Protein AF-A0A4D9DHP4-F1 (afdb_monomer)

Sequence (444 aa):
MFEMSPAGSHERLFVPRRSQRLSAVRAAFGADAEDLGKELTRSTAGEARCVQCLFCRRDADTGLFLAGKTGSDEGVGASLTSQRRAHEAHGMLFRTGKGRKVVVMHTRNQALQLFEQHHGDPRGGHQGIFQMKTALTTRYYWPGMTKDIVQWTNAMTSRRDLSHLLPPPRLRQLVRDWLQEDAPAFDPAGCAVGEAPERAVLLCKSPGALAGCPFFDAVFTELGCTVEWFQPEGAWLEPVARVAEVHGKARHLLLGERTALNCLGRCSGVATAAGRACRLARKASWHGQVSGTRKTTPGFRLAEKYALQVGGASGHRYDLGSLVMLKDNHAIQEAQRVAGFHLKLEVECCSLEEALEAAGTGSDIIMLDNFSPEDLHPATSALKAAHPRVMVEASGGISEENISQFFGPCIDVLSLGCLTQSARAVDFSLKICRETPVQRDFAF

Structure (mmCIF, N/CA/C/O backbone):
data_AF-A0A4D9DHP4-F1
#
_entry.id   AF-A0A4D9DHP4-F1
#
loop_
_atom_site.group_PDB
_atom_site.id
_atom_site.type_symbol
_atom_site.label_atom_id
_atom_site.label_alt_id
_atom_site.label_comp_id
_atom_site.label_asym_id
_atom_site.label_entity_id
_atom_site.label_seq_id
_atom_site.pdbx_PDB_ins_code
_atom_site.Cartn_x
_atom_site.Cartn_y
_atom_site.Cartn_z
_atom_site.occupancy
_atom_site.B_iso_or_equiv
_atom_site.auth_seq_id
_atom_site.auth_comp_id
_atom_site.auth_asym_id
_atom_site.auth_atom_id
_atom_site.pdbx_PDB_model_num
ATOM 1 N N . MET A 1 1 ? -51.568 68.209 8.155 1.00 25.38 1 MET A N 1
ATOM 2 C CA . MET A 1 1 ? -51.550 67.391 9.384 1.00 25.38 1 MET A CA 1
ATOM 3 C C . MET A 1 1 ? -52.336 66.121 9.090 1.00 25.38 1 MET A C 1
ATOM 5 O O . MET A 1 1 ? -53.518 66.286 8.842 1.00 25.38 1 MET A O 1
ATOM 9 N N . PHE A 1 2 ? -51.643 64.963 9.078 1.00 22.81 2 PHE A N 1
ATOM 10 C CA . PHE A 1 2 ? -52.107 63.560 9.266 1.00 22.81 2 PHE A CA 1
ATOM 11 C C . PHE A 1 2 ? -53.263 63.012 8.381 1.00 22.81 2 PHE A C 1
ATOM 13 O O . PHE A 1 2 ? -54.190 63.740 8.076 1.00 22.81 2 PHE A O 1
ATOM 20 N N . GLU A 1 3 ? -53.378 61.745 7.956 1.00 22.95 3 GLU A N 1
ATOM 21 C CA . GLU A 1 3 ? -52.543 60.530 7.843 1.00 22.95 3 GLU A CA 1
ATOM 22 C C . GLU A 1 3 ? -53.362 59.454 7.057 1.00 22.95 3 GLU A C 1
ATOM 24 O O . GLU A 1 3 ? -54.585 59.521 7.035 1.00 22.95 3 GLU A O 1
ATOM 29 N N . MET A 1 4 ? -52.651 58.494 6.437 1.00 24.95 4 MET A N 1
ATOM 30 C CA . MET A 1 4 ? -52.939 57.098 5.983 1.00 24.95 4 MET A CA 1
ATOM 31 C C . MET A 1 4 ? -54.347 56.554 5.589 1.00 24.95 4 MET A C 1
ATOM 33 O O . MET A 1 4 ? -55.289 56.637 6.365 1.00 24.95 4 MET A O 1
ATOM 37 N N . SER A 1 5 ? -54.411 55.778 4.474 1.00 23.91 5 SER A N 1
ATOM 38 C CA . SER A 1 5 ? -54.895 54.357 4.356 1.00 23.91 5 SER A CA 1
ATOM 39 C C . SER A 1 5 ? -55.020 53.872 2.867 1.00 23.91 5 SER A C 1
ATOM 41 O O . SER A 1 5 ? -55.144 54.737 1.997 1.00 23.91 5 SER A O 1
ATOM 43 N N . PRO A 1 6 ? -54.962 52.548 2.521 1.00 39.28 6 PRO A N 1
ATOM 44 C CA . PRO A 1 6 ? -54.638 52.038 1.169 1.00 39.28 6 PRO A CA 1
ATOM 45 C C . PRO A 1 6 ? -55.666 51.102 0.448 1.00 39.28 6 PRO A C 1
ATOM 47 O O . PRO A 1 6 ? -56.592 50.576 1.052 1.00 39.28 6 PRO A O 1
ATOM 50 N N . ALA A 1 7 ? -55.335 50.804 -0.828 1.00 27.02 7 ALA A N 1
ATOM 51 C CA . ALA A 1 7 ? -55.474 49.549 -1.620 1.00 27.02 7 ALA A CA 1
ATOM 52 C C . ALA A 1 7 ? -56.800 49.087 -2.304 1.00 27.02 7 ALA A C 1
ATOM 54 O O . ALA A 1 7 ? -57.802 48.829 -1.649 1.00 27.02 7 ALA A O 1
ATOM 55 N N . GLY A 1 8 ? -56.697 48.761 -3.619 1.00 23.86 8 GLY A N 1
ATOM 56 C CA . GLY A 1 8 ? -57.383 47.616 -4.274 1.00 23.86 8 GLY A CA 1
ATOM 57 C C . GLY A 1 8 ? -57.889 47.764 -5.736 1.00 23.86 8 GLY A C 1
ATOM 58 O O . GLY A 1 8 ? -58.838 48.503 -5.969 1.00 23.86 8 GLY A O 1
ATOM 59 N N . SER A 1 9 ? -57.335 46.983 -6.695 1.00 23.55 9 SER A N 1
ATOM 60 C CA . SER A 1 9 ? -58.024 46.083 -7.682 1.00 23.55 9 SER A CA 1
ATOM 61 C C . SER A 1 9 ? -57.288 45.860 -9.036 1.00 23.55 9 SER A C 1
ATOM 63 O O . SER A 1 9 ? -56.578 46.725 -9.534 1.00 23.55 9 SER A O 1
ATOM 65 N N . HIS A 1 10 ? -57.434 44.639 -9.583 1.00 24.61 10 HIS A N 1
ATOM 66 C CA . HIS A 1 10 ? -56.716 43.996 -10.707 1.00 24.61 10 HIS A CA 1
ATOM 67 C C . HIS A 1 10 ? -57.586 43.821 -11.977 1.00 24.61 10 HIS A C 1
ATOM 69 O O . HIS A 1 10 ? -58.786 43.589 -11.851 1.00 24.61 10 HIS A O 1
ATOM 75 N N . GLU A 1 11 ? -56.960 43.707 -13.163 1.00 24.41 11 GLU A N 1
ATOM 76 C CA . GLU A 1 11 ? -57.544 43.139 -14.403 1.00 24.41 11 GLU A CA 1
ATOM 77 C C . GLU A 1 11 ? -56.744 41.923 -14.941 1.00 24.41 11 GLU A C 1
ATOM 79 O O . GLU A 1 11 ? -55.535 41.807 -14.734 1.00 24.41 11 GLU A O 1
ATOM 84 N N . ARG A 1 12 ? -57.444 40.979 -15.597 1.00 24.72 12 ARG A N 1
ATOM 85 C CA . ARG A 1 12 ? -56.984 39.637 -16.038 1.00 24.72 12 ARG A CA 1
ATOM 86 C C . ARG A 1 12 ? -56.508 39.610 -17.501 1.00 24.72 12 ARG A C 1
ATOM 88 O O . ARG A 1 12 ? -57.104 40.271 -18.340 1.00 24.72 12 ARG A O 1
ATOM 95 N N . LEU A 1 13 ? -55.577 38.704 -17.844 1.00 21.86 13 LEU A N 1
ATOM 96 C CA . LEU A 1 13 ? -55.283 38.291 -19.233 1.00 21.86 13 LEU A CA 1
ATOM 97 C C . LEU A 1 13 ? -55.128 36.760 -19.397 1.00 21.86 13 LEU A C 1
ATOM 99 O O . LEU A 1 13 ? -54.788 36.034 -18.466 1.00 21.86 13 LEU A O 1
ATOM 103 N N . PHE A 1 14 ? -55.452 36.306 -20.611 1.00 23.14 14 PHE A N 1
ATOM 104 C CA . PHE A 1 14 ? -55.894 34.972 -21.056 1.00 23.14 14 PHE A CA 1
ATOM 105 C C . PHE A 1 14 ? -54.775 33.913 -21.225 1.00 23.14 14 PHE A C 1
ATOM 107 O O . PHE A 1 14 ? -53.628 34.245 -21.511 1.00 23.14 14 PHE A O 1
ATOM 114 N N . VAL A 1 15 ? -55.121 32.617 -21.139 1.00 25.97 15 VAL A N 1
ATOM 115 C CA . VAL A 1 15 ? -54.189 31.469 -21.243 1.00 25.97 15 VAL A CA 1
ATOM 116 C C . VAL A 1 15 ? -54.556 30.564 -22.443 1.00 25.97 15 VAL A C 1
ATOM 118 O O . VAL A 1 15 ? -55.696 30.105 -22.511 1.00 25.97 15 VAL A O 1
ATOM 121 N N . PRO A 1 16 ? -53.635 30.234 -23.379 1.00 27.50 16 PRO A N 1
ATOM 122 C CA . PRO A 1 16 ? -53.964 29.456 -24.583 1.00 27.50 16 PRO A CA 1
ATOM 123 C C . PRO A 1 16 ? -54.012 27.931 -24.346 1.00 27.50 16 PRO A C 1
ATOM 125 O O . PRO A 1 16 ? -53.342 27.407 -23.443 1.00 27.50 16 PRO A O 1
ATOM 128 N N . ARG A 1 17 ? -54.801 27.225 -25.181 1.00 32.00 17 ARG A N 1
ATOM 129 C CA . ARG A 1 17 ? -55.141 25.784 -25.084 1.00 32.00 17 ARG A CA 1
ATOM 130 C C . ARG A 1 17 ? -53.970 24.843 -25.440 1.00 32.00 17 ARG A C 1
ATOM 132 O O . ARG A 1 17 ? -53.079 25.169 -26.217 1.00 32.00 17 ARG A O 1
ATOM 139 N N . ARG A 1 18 ? -54.015 23.630 -24.869 1.00 33.62 18 ARG A N 1
ATOM 140 C CA . ARG A 1 18 ? -52.958 22.591 -24.827 1.00 33.62 18 ARG A CA 1
ATOM 141 C C . ARG A 1 18 ? -52.365 22.184 -26.188 1.00 33.62 18 ARG A C 1
ATOM 143 O O . ARG A 1 18 ? -51.175 21.892 -26.251 1.00 33.62 18 ARG A O 1
ATOM 150 N N . SER A 1 19 ? -53.147 22.201 -27.267 1.00 32.44 19 SER A N 1
ATOM 151 C CA . SER A 1 19 ? -52.689 21.804 -28.609 1.00 32.44 19 SER A CA 1
ATOM 152 C C . SER A 1 19 ? -51.665 22.772 -29.216 1.00 32.44 19 SER A C 1
ATOM 154 O O . SER A 1 19 ? -50.748 22.329 -29.899 1.00 32.44 19 SER A O 1
ATOM 156 N N . GLN A 1 20 ? -51.748 24.069 -28.899 1.00 35.22 20 GLN A N 1
ATOM 157 C CA . GLN A 1 20 ? -50.806 25.090 -29.385 1.00 35.22 20 GLN A CA 1
ATOM 158 C C . GLN A 1 20 ? -49.463 25.085 -28.632 1.00 35.22 20 GLN A C 1
ATOM 160 O O . GLN A 1 20 ? -48.475 25.620 -29.123 1.00 35.22 20 GLN A O 1
ATOM 165 N N . ARG A 1 21 ? -49.398 24.458 -27.446 1.00 37.81 21 ARG A N 1
ATOM 166 C CA . ARG A 1 21 ? -48.152 24.316 -26.667 1.00 37.81 21 ARG A CA 1
ATOM 167 C C . ARG A 1 21 ? -47.300 23.142 -27.142 1.00 37.81 21 ARG A C 1
ATOM 169 O O . ARG A 1 21 ? -46.080 23.217 -27.105 1.00 37.81 21 ARG A O 1
ATOM 176 N N . LEU A 1 22 ? -47.941 22.071 -27.607 1.00 34.44 22 LEU A N 1
ATOM 177 C CA . LEU A 1 22 ? -47.259 20.865 -28.084 1.00 34.44 22 LEU A CA 1
ATOM 178 C C . LEU A 1 22 ? -46.590 21.066 -29.454 1.00 34.44 22 LEU A C 1
ATOM 180 O O . LEU A 1 22 ? -45.532 20.490 -29.697 1.00 34.44 22 LEU A O 1
ATOM 184 N N . SER A 1 23 ? -47.142 21.924 -30.319 1.00 34.94 23 SER A N 1
ATOM 185 C CA . SER A 1 23 ? -46.506 22.279 -31.597 1.00 34.94 23 SER A CA 1
ATOM 186 C C . SER A 1 23 ? -45.228 23.107 -31.407 1.00 34.94 23 SER A C 1
ATOM 188 O O . SER A 1 23 ? -44.239 22.858 -32.090 1.00 34.94 23 SER A O 1
ATOM 190 N N . ALA A 1 24 ? -45.208 24.024 -30.433 1.00 36.00 24 ALA A N 1
ATOM 191 C CA . ALA A 1 24 ? -44.035 24.840 -30.108 1.00 36.00 24 ALA A CA 1
ATOM 192 C C . ALA A 1 24 ? -42.885 24.021 -29.488 1.00 36.00 24 ALA A C 1
ATOM 194 O O . ALA A 1 24 ? -41.720 24.284 -29.770 1.00 36.00 24 ALA A O 1
ATOM 195 N N . VAL A 1 25 ? -43.205 22.995 -28.690 1.00 34.28 25 VAL A N 1
ATOM 196 C CA . VAL A 1 25 ? -42.206 22.078 -28.109 1.00 34.28 25 VAL A CA 1
ATOM 197 C C . VAL A 1 25 ? -41.613 21.146 -29.174 1.00 34.28 25 VAL A C 1
ATOM 199 O O . VAL A 1 25 ? -40.397 20.970 -29.211 1.00 34.28 25 VAL A O 1
ATOM 202 N N . ARG A 1 26 ? -42.430 20.626 -30.106 1.00 36.66 26 ARG A N 1
ATOM 203 C CA . ARG A 1 26 ? -41.937 19.837 -31.255 1.00 36.66 26 ARG A CA 1
ATOM 204 C C . ARG A 1 26 ? -41.036 20.645 -32.194 1.00 36.66 26 ARG A C 1
ATOM 206 O O . ARG A 1 26 ? -40.074 20.093 -32.714 1.00 36.66 26 ARG A O 1
ATOM 213 N N . ALA A 1 27 ? -41.311 21.938 -32.371 1.00 38.19 27 ALA A N 1
ATOM 214 C CA . ALA A 1 27 ? -40.502 22.826 -33.208 1.00 38.19 27 ALA A CA 1
ATOM 215 C C . ALA A 1 27 ? -39.125 23.179 -32.603 1.00 38.19 27 ALA A C 1
ATOM 217 O O . ALA A 1 27 ? -38.237 23.589 -33.343 1.00 38.19 27 ALA A O 1
ATOM 218 N N . ALA A 1 28 ? -38.940 23.026 -31.284 1.00 35.94 28 ALA A N 1
ATOM 219 C CA . ALA A 1 28 ? -37.703 23.389 -30.586 1.00 35.94 28 ALA A CA 1
ATOM 220 C C . ALA A 1 28 ? -36.765 22.200 -30.287 1.00 35.94 28 ALA A C 1
ATOM 222 O O . ALA A 1 28 ? -35.562 22.415 -30.181 1.00 35.94 28 ALA A O 1
ATOM 223 N N . PHE A 1 29 ? -37.286 20.971 -30.151 1.00 37.44 29 PHE A N 1
ATOM 224 C CA . PHE A 1 29 ? -36.496 19.820 -29.666 1.00 37.44 29 PHE A CA 1
ATOM 225 C C . PHE A 1 29 ? -36.688 18.498 -30.432 1.00 37.44 29 PHE A C 1
ATOM 227 O O . PHE A 1 29 ? -36.072 17.502 -30.067 1.00 37.44 29 PHE A O 1
ATOM 234 N N . GLY A 1 30 ? -37.493 18.455 -31.500 1.00 41.81 30 GLY A N 1
ATOM 235 C CA . GLY A 1 30 ? -37.687 17.220 -32.271 1.00 41.81 30 GLY A CA 1
ATOM 236 C C . GLY A 1 30 ? -38.451 16.118 -31.515 1.00 41.81 30 GLY A C 1
ATOM 237 O O . GLY A 1 30 ? -39.144 16.383 -30.533 1.00 41.81 30 GLY A O 1
ATOM 238 N N . ALA A 1 31 ? -38.398 14.884 -32.030 1.00 36.78 31 ALA A N 1
ATOM 239 C CA . ALA A 1 31 ? -39.309 13.785 -31.679 1.00 36.78 31 ALA A CA 1
ATOM 240 C C . ALA A 1 31 ? -39.159 13.206 -30.252 1.00 36.78 31 ALA A C 1
ATOM 242 O O . ALA A 1 31 ? -40.072 12.523 -29.793 1.00 36.78 31 ALA A O 1
ATOM 243 N N . ASP A 1 32 ? -38.096 13.539 -29.516 1.00 40.00 32 ASP A N 1
ATOM 244 C CA . ASP A 1 32 ? -37.785 12.957 -28.195 1.00 40.00 32 ASP A CA 1
ATOM 245 C C . ASP A 1 32 ? -38.583 13.568 -27.017 1.00 40.00 32 ASP A C 1
ATOM 247 O O . ASP A 1 32 ? -38.333 13.292 -25.844 1.00 40.00 32 ASP A O 1
ATOM 251 N N . ALA A 1 33 ? -39.579 14.413 -27.298 1.00 37.72 33 ALA A N 1
ATOM 252 C CA . ALA A 1 33 ? -40.330 15.154 -26.280 1.00 37.72 33 ALA A CA 1
ATOM 253 C C . ALA A 1 33 ? -41.411 14.340 -25.530 1.00 37.72 33 ALA A C 1
ATOM 255 O O . ALA A 1 33 ? -41.937 14.821 -24.522 1.00 37.72 33 ALA A O 1
ATOM 256 N N . GLU A 1 34 ? -41.779 13.138 -25.990 1.00 34.25 34 GLU A N 1
ATOM 257 C CA . GLU A 1 34 ? -42.824 12.337 -25.324 1.00 34.25 34 GLU A CA 1
ATOM 258 C C . GLU A 1 34 ? -42.379 11.746 -23.979 1.00 34.25 34 GLU A C 1
ATOM 260 O O . GLU A 1 34 ? -43.201 11.648 -23.061 1.00 34.25 34 GLU A O 1
ATOM 265 N N . ASP A 1 35 ? -41.090 11.436 -23.817 1.00 37.62 35 ASP A N 1
ATOM 266 C CA . ASP A 1 35 ? -40.545 10.940 -22.546 1.00 37.62 35 ASP A CA 1
ATOM 267 C C . ASP A 1 35 ? -40.358 12.064 -21.516 1.00 37.62 35 ASP A C 1
ATOM 269 O O . ASP A 1 35 ? -40.611 11.870 -20.323 1.00 37.62 35 ASP A O 1
ATOM 273 N N . LEU A 1 36 ? -40.069 13.285 -21.984 1.00 34.59 36 LEU A N 1
ATOM 274 C CA . LEU A 1 36 ? -39.901 14.479 -21.148 1.00 34.59 36 LEU A CA 1
ATOM 275 C C . LEU A 1 36 ? -41.170 14.818 -20.338 1.00 34.59 36 LEU A C 1
ATOM 277 O O . LEU A 1 36 ? -41.096 15.253 -19.189 1.00 34.59 36 LEU A O 1
ATOM 281 N N . GLY A 1 37 ? -42.355 14.607 -20.924 1.00 30.78 37 GLY A N 1
ATOM 282 C CA . GLY A 1 37 ? -43.640 14.867 -20.264 1.00 30.78 37 GLY A CA 1
ATOM 283 C C . GLY A 1 37 ? -44.038 13.807 -19.229 1.00 30.78 37 GLY A C 1
ATOM 284 O O . GLY A 1 37 ? -44.744 14.120 -18.264 1.00 30.78 37 GLY A O 1
ATOM 285 N N . LYS A 1 38 ? -43.578 12.562 -19.410 1.00 34.31 38 LYS A N 1
ATOM 286 C CA . LYS A 1 38 ? -43.884 11.431 -18.519 1.00 34.31 38 LYS A CA 1
ATOM 287 C C . LYS A 1 38 ? -42.981 11.408 -17.282 1.00 34.31 38 LYS A C 1
ATOM 289 O O . LYS A 1 38 ? -43.464 11.086 -16.198 1.00 34.31 38 LYS A O 1
ATOM 294 N N . GLU A 1 39 ? -41.710 11.798 -17.404 1.00 33.34 39 GLU A N 1
ATOM 295 C CA . GLU A 1 39 ? -40.796 11.886 -16.250 1.00 33.34 39 GLU A CA 1
ATOM 296 C C . GLU A 1 39 ? -41.150 13.039 -15.296 1.00 33.34 39 GLU A C 1
ATOM 298 O O . GLU A 1 39 ? -41.060 12.877 -14.081 1.00 33.34 39 GLU A O 1
ATOM 303 N N . LEU A 1 40 ? -41.656 14.164 -15.813 1.00 31.50 40 LEU A N 1
ATOM 304 C CA . LEU A 1 40 ? -42.070 15.318 -14.999 1.00 31.50 40 LEU A CA 1
ATOM 305 C C . LEU A 1 40 ? -43.358 15.094 -14.184 1.00 31.50 40 LEU A C 1
ATOM 307 O O . LEU A 1 40 ? -43.645 15.878 -13.283 1.00 31.50 40 LEU A O 1
ATOM 311 N N . THR A 1 41 ? -44.142 14.054 -14.484 1.00 30.08 41 THR A N 1
ATOM 312 C CA . THR A 1 41 ? -45.415 13.763 -13.794 1.00 30.08 41 THR A CA 1
ATOM 313 C C . THR A 1 41 ? -45.329 12.625 -12.776 1.00 30.08 41 THR A C 1
ATOM 315 O O . THR A 1 41 ? -46.201 12.526 -11.916 1.00 30.08 41 THR A O 1
ATOM 318 N N . ARG A 1 42 ? -44.290 11.778 -12.817 1.00 30.03 42 ARG A N 1
ATOM 319 C CA . ARG A 1 42 ? -44.167 10.608 -11.923 1.00 30.03 42 ARG A CA 1
ATOM 320 C C . ARG A 1 42 ? -43.427 10.864 -10.607 1.00 30.03 42 ARG A C 1
ATOM 322 O O . ARG A 1 42 ? -43.521 10.028 -9.717 1.00 30.03 42 ARG A O 1
ATOM 329 N N . SER A 1 43 ? -42.730 11.990 -10.442 1.00 29.42 43 SER A N 1
ATOM 330 C CA . SER A 1 43 ? -41.901 12.238 -9.248 1.00 29.42 43 SER A CA 1
ATOM 331 C C . SER A 1 43 ? -42.581 13.045 -8.132 1.00 29.42 43 SER A C 1
ATOM 333 O O . SER A 1 43 ? -41.889 13.550 -7.251 1.00 29.42 43 SER A O 1
ATOM 335 N N . THR A 1 44 ? -43.905 13.223 -8.155 1.00 30.95 44 THR A N 1
ATOM 336 C CA . THR A 1 44 ? -44.607 14.083 -7.186 1.00 30.95 44 THR A CA 1
ATOM 337 C C . THR A 1 44 ? -45.763 13.357 -6.506 1.00 30.95 44 THR A C 1
ATOM 339 O O . THR A 1 44 ? -46.932 13.634 -6.764 1.00 30.95 44 THR A O 1
ATOM 342 N N . ALA A 1 45 ? -45.418 12.445 -5.601 1.00 28.02 45 ALA A N 1
ATOM 343 C CA . ALA A 1 45 ? -46.272 12.048 -4.487 1.00 28.02 45 ALA A CA 1
ATOM 344 C C . ALA A 1 45 ? -45.439 12.205 -3.204 1.00 28.02 45 ALA A C 1
ATOM 346 O O . ALA A 1 45 ? -44.716 11.298 -2.809 1.00 28.02 45 ALA A O 1
ATOM 347 N N . GLY A 1 46 ? -45.484 13.407 -2.621 1.00 27.28 46 GLY A N 1
ATOM 348 C CA . GLY A 1 46 ? -44.726 13.793 -1.427 1.00 27.28 46 GLY A CA 1
ATOM 349 C C . GLY A 1 46 ? -43.900 15.057 -1.664 1.00 27.28 46 GLY A C 1
ATOM 350 O O . GLY A 1 46 ? -42.862 15.000 -2.304 1.00 27.28 46 GLY A O 1
ATOM 351 N N . GLU A 1 47 ? -44.388 16.186 -1.146 1.00 24.03 47 GLU A N 1
ATOM 352 C CA . GLU A 1 47 ? -43.790 17.536 -1.176 1.00 24.03 47 GLU A CA 1
ATOM 353 C C . GLU A 1 47 ? -43.829 18.302 -2.516 1.00 24.03 47 GLU A C 1
ATOM 355 O O . GLU A 1 47 ? -43.023 18.153 -3.432 1.00 24.03 47 GLU A O 1
ATOM 360 N N . ALA A 1 48 ? -44.789 19.225 -2.596 1.00 29.86 48 ALA A N 1
ATOM 361 C CA . ALA A 1 48 ? -44.974 20.149 -3.703 1.00 29.86 48 ALA A CA 1
ATOM 362 C C . ALA A 1 48 ? -43.912 21.267 -3.716 1.00 29.86 48 ALA A C 1
ATOM 364 O O . ALA A 1 48 ? -43.956 22.181 -2.892 1.00 29.86 48 ALA A O 1
ATOM 365 N N . ARG A 1 49 ? -43.024 21.271 -4.721 1.00 23.95 49 ARG A N 1
ATOM 366 C CA . ARG A 1 49 ? -42.360 22.487 -5.237 1.00 23.95 49 ARG A CA 1
ATOM 367 C C . ARG A 1 49 ? -42.291 22.444 -6.765 1.00 23.95 49 ARG A C 1
ATOM 369 O O . ARG A 1 49 ? -41.408 21.841 -7.361 1.00 23.95 49 ARG A O 1
ATOM 376 N N . CYS A 1 50 ? -43.274 23.096 -7.378 1.00 21.77 50 CYS A N 1
ATOM 377 C CA . CYS A 1 50 ? -43.450 23.265 -8.817 1.00 21.77 50 CYS A CA 1
ATOM 378 C C . CYS A 1 50 ? -42.295 24.091 -9.422 1.00 21.77 50 CYS A C 1
ATOM 380 O O . CYS A 1 50 ? -42.127 25.259 -9.073 1.00 21.77 50 CYS A O 1
ATOM 382 N N . VAL A 1 51 ? -41.510 23.519 -10.342 1.00 23.89 51 VAL A N 1
ATOM 383 C CA . VAL A 1 51 ? -40.613 24.286 -11.227 1.00 23.89 51 VAL A CA 1
ATOM 384 C C . VAL A 1 51 ? -41.413 24.635 -12.481 1.00 23.89 51 VAL A C 1
ATOM 386 O O . VAL A 1 51 ? -41.417 23.904 -13.467 1.00 23.89 51 VAL A O 1
ATOM 389 N N . GLN A 1 52 ? -42.175 25.725 -12.415 1.00 25.58 52 GLN A N 1
ATOM 390 C CA . GLN A 1 52 ? -43.025 26.173 -13.515 1.00 25.58 52 GLN A CA 1
ATOM 391 C C . GLN A 1 52 ? -42.250 27.110 -14.460 1.00 25.58 52 GLN A C 1
ATOM 393 O O . GLN A 1 52 ? -41.862 28.205 -14.075 1.00 25.58 52 GLN A O 1
ATOM 398 N N . CYS A 1 53 ? -42.102 26.653 -15.709 1.00 26.91 53 CYS A N 1
ATOM 399 C CA . CYS A 1 53 ? -41.933 27.411 -16.961 1.00 26.91 53 CYS A CA 1
ATOM 400 C C . CYS A 1 53 ? -40.733 28.368 -17.131 1.00 26.91 53 CYS A C 1
ATOM 402 O O . CYS A 1 53 ? -40.751 29.499 -16.662 1.00 26.91 53 CYS A O 1
ATOM 404 N N . LEU A 1 54 ? -39.798 27.987 -18.012 1.00 27.17 54 LEU A N 1
ATOM 405 C CA . LEU A 1 54 ? -38.912 28.905 -18.744 1.00 27.17 54 LEU A CA 1
ATOM 406 C C . LEU A 1 54 ? -38.774 28.426 -20.202 1.00 27.17 54 LEU A C 1
ATOM 408 O O . LEU A 1 54 ? -37.835 27.717 -20.537 1.00 27.17 54 LEU A O 1
ATOM 412 N N . PHE A 1 55 ? -39.719 28.803 -21.072 1.00 25.89 55 PHE A N 1
ATOM 413 C CA . PHE A 1 55 ? -39.519 28.776 -22.528 1.00 25.89 55 PHE A CA 1
ATOM 414 C C . PHE A 1 55 ? -40.120 30.034 -23.186 1.00 25.89 55 PHE A C 1
ATOM 416 O O . PHE A 1 55 ? -41.331 30.177 -23.314 1.00 25.89 55 PHE A O 1
ATOM 423 N N . CYS A 1 56 ? -39.197 30.941 -23.521 1.00 26.47 56 CYS A N 1
ATOM 424 C CA . CYS A 1 56 ? -39.092 31.941 -24.596 1.00 26.47 56 CYS A CA 1
ATOM 425 C C . CYS A 1 56 ? -40.331 32.657 -25.184 1.00 26.47 56 CYS A C 1
ATOM 427 O O . CYS A 1 56 ? -41.177 32.043 -25.829 1.00 26.47 56 CYS A O 1
ATOM 429 N N . ARG A 1 57 ? -40.282 34.003 -25.190 1.00 23.52 57 ARG A N 1
ATOM 430 C CA . ARG A 1 57 ? -40.608 34.798 -26.394 1.00 23.52 57 ARG A CA 1
ATOM 431 C C . ARG A 1 57 ? -39.306 35.067 -27.160 1.00 23.52 57 ARG A C 1
ATOM 433 O O . ARG A 1 57 ? -38.297 35.391 -26.542 1.00 23.52 57 ARG A O 1
ATOM 440 N N . ARG A 1 58 ? -39.344 34.877 -28.478 1.00 26.66 58 ARG A N 1
ATOM 441 C CA . ARG A 1 58 ? -38.246 35.068 -29.438 1.00 26.66 58 ARG A CA 1
ATOM 442 C C . ARG A 1 58 ? -38.406 36.457 -30.060 1.00 26.66 58 ARG A C 1
ATOM 444 O O . ARG A 1 58 ? -39.501 36.746 -30.533 1.00 26.66 58 ARG A O 1
ATOM 451 N N . ASP A 1 59 ? -37.363 37.281 -30.046 1.00 27.33 59 ASP A N 1
ATOM 452 C CA . ASP A 1 59 ? -37.316 38.494 -30.871 1.00 27.33 59 ASP A CA 1
ATOM 453 C C . ASP A 1 59 ? -36.749 38.121 -32.248 1.00 27.33 59 ASP A C 1
ATOM 455 O O . ASP A 1 59 ? -35.792 37.342 -32.341 1.00 27.33 59 ASP A O 1
ATOM 459 N N . ALA A 1 60 ? -37.421 38.567 -33.306 1.00 29.69 60 ALA A N 1
ATOM 460 C CA . ALA A 1 60 ? -37.286 38.019 -34.652 1.00 29.69 60 ALA A CA 1
ATOM 461 C C . ALA A 1 60 ? -36.065 38.549 -35.418 1.00 29.69 60 ALA A C 1
ATOM 463 O O . ALA A 1 60 ? -35.686 37.924 -36.403 1.00 29.69 60 ALA A O 1
ATOM 464 N N . ASP A 1 61 ? -35.395 39.599 -34.933 1.00 32.16 61 ASP A N 1
ATOM 465 C CA . ASP A 1 61 ? -34.377 40.289 -35.738 1.00 32.16 61 ASP A CA 1
ATOM 466 C C . ASP A 1 61 ? -32.919 40.118 -35.264 1.00 32.16 61 ASP A C 1
ATOM 468 O O . ASP A 1 61 ? -32.005 40.533 -35.970 1.00 32.16 61 ASP A O 1
ATOM 472 N N . THR A 1 62 ? -32.638 39.487 -34.110 1.00 39.81 62 THR A N 1
ATOM 473 C CA . THR A 1 62 ? -31.249 39.443 -33.570 1.00 39.81 62 THR A CA 1
ATOM 474 C C . THR A 1 62 ? -30.745 38.107 -33.016 1.00 39.81 62 THR A C 1
ATOM 476 O O . THR A 1 62 ? -29.551 37.976 -32.753 1.00 39.81 62 THR A O 1
ATOM 479 N N . GLY A 1 63 ? -31.589 37.087 -32.839 1.00 28.39 63 GLY A N 1
ATOM 480 C CA . GLY A 1 63 ? -31.132 35.739 -32.453 1.00 28.39 63 GLY A CA 1
ATOM 481 C C . GLY A 1 63 ? -30.427 35.600 -31.085 1.00 28.39 63 GLY A C 1
ATOM 482 O O . GLY A 1 63 ? -29.903 34.526 -30.797 1.00 28.39 63 GLY A O 1
ATOM 483 N N . LEU A 1 64 ? -30.433 36.624 -30.222 1.00 25.11 64 LEU A N 1
ATOM 484 C CA . LEU A 1 64 ? -29.834 36.614 -28.878 1.00 25.11 64 LEU A CA 1
ATOM 485 C C . LEU A 1 64 ? -30.896 36.843 -27.788 1.00 25.11 64 LEU A C 1
ATOM 487 O O . LEU A 1 64 ? -31.727 37.741 -27.896 1.00 25.11 64 LEU A O 1
ATOM 491 N N . PHE A 1 65 ? -30.845 36.061 -26.703 1.00 26.70 65 PHE A N 1
ATOM 492 C CA . PHE A 1 65 ? -31.682 36.266 -25.513 1.00 26.70 65 PHE A CA 1
ATOM 493 C C . PHE A 1 65 ? -31.025 37.280 -24.565 1.00 26.70 65 PHE A C 1
ATOM 495 O O . PHE A 1 65 ? -30.054 36.959 -23.881 1.00 26.70 65 PHE A O 1
ATOM 502 N N . LEU A 1 66 ? -31.568 38.499 -24.497 1.00 23.80 66 LEU A N 1
ATOM 503 C CA . LEU A 1 66 ? -31.177 39.534 -23.533 1.00 23.80 66 LEU A CA 1
ATOM 504 C C . LEU A 1 66 ? -32.241 39.675 -22.433 1.00 23.80 66 LEU A C 1
ATOM 506 O O . LEU A 1 66 ? -33.429 39.792 -22.722 1.00 23.80 66 LEU A O 1
ATOM 510 N N . ALA A 1 67 ? -31.810 39.722 -21.169 1.00 27.53 67 ALA A N 1
ATOM 511 C CA . ALA A 1 67 ? -32.623 40.209 -20.053 1.00 27.53 67 ALA A CA 1
ATOM 512 C C . ALA A 1 67 ? -32.054 41.558 -19.587 1.00 27.53 67 ALA A C 1
ATOM 514 O O . ALA A 1 67 ? -30.860 41.672 -19.305 1.00 27.53 67 ALA A O 1
ATOM 515 N N . GLY A 1 68 ? -32.919 42.573 -19.589 1.00 23.56 68 GLY A N 1
ATOM 516 C CA . GLY A 1 68 ? -32.581 43.993 -19.644 1.00 23.56 68 GLY A CA 1
ATOM 517 C C . GLY A 1 68 ? -31.974 44.623 -18.386 1.00 23.56 68 GLY A C 1
ATOM 518 O O . GLY A 1 68 ? -32.074 44.115 -17.270 1.00 23.56 68 GLY A O 1
ATOM 519 N N . LYS A 1 69 ? -31.363 45.791 -18.618 1.00 27.38 69 LYS A N 1
ATOM 520 C CA . LYS A 1 69 ? -31.015 46.813 -17.625 1.00 27.38 69 LYS A CA 1
ATOM 521 C C . LYS A 1 69 ? -32.233 47.694 -17.329 1.00 27.38 69 LYS A C 1
ATOM 523 O O . LYS A 1 69 ? -32.863 48.166 -18.268 1.00 27.38 69 LYS A O 1
ATOM 528 N N . THR A 1 70 ? -32.419 48.050 -16.060 1.00 24.17 70 THR A N 1
ATOM 529 C CA . THR A 1 70 ? -32.975 49.344 -15.615 1.00 24.17 70 THR A CA 1
ATOM 530 C C . THR A 1 70 ? -32.189 49.792 -14.367 1.00 24.17 70 THR A C 1
ATOM 532 O O . THR A 1 70 ? -31.845 48.932 -13.560 1.00 24.17 70 THR A O 1
ATOM 535 N N . GLY A 1 71 ? -31.824 51.086 -14.294 1.00 23.75 71 GLY A N 1
ATOM 536 C CA . GLY A 1 71 ? -30.811 51.722 -13.409 1.00 23.75 71 GLY A CA 1
ATOM 537 C C . GLY A 1 71 ? -31.005 51.555 -11.890 1.00 23.75 71 GLY A C 1
ATOM 538 O O . GLY A 1 71 ? -32.014 51.013 -11.460 1.00 23.75 71 GLY A O 1
ATOM 539 N N . SER A 1 72 ? -30.058 51.934 -11.024 1.00 22.36 72 SER A N 1
ATOM 540 C CA . SER A 1 72 ? -29.376 53.239 -10.905 1.00 22.36 72 SER A CA 1
ATOM 541 C C . SER A 1 72 ? -27.940 53.151 -10.331 1.00 22.36 72 SER A C 1
ATOM 543 O O . SER A 1 72 ? -27.485 52.079 -9.942 1.00 22.36 72 SER A O 1
ATOM 545 N N . ASP A 1 73 ? -27.259 54.300 -10.333 1.00 26.44 73 ASP A N 1
ATOM 546 C CA . ASP A 1 73 ? -25.856 54.604 -10.003 1.00 26.44 73 ASP A CA 1
ATOM 547 C C . ASP A 1 73 ? -25.250 54.001 -8.723 1.00 26.44 73 ASP A C 1
ATOM 549 O O . ASP A 1 73 ? -25.906 53.907 -7.692 1.00 26.44 73 ASP A O 1
ATOM 553 N N . GLU A 1 74 ? -23.961 53.640 -8.808 1.00 23.39 74 GLU A N 1
ATOM 554 C CA . GLU A 1 74 ? -22.828 54.240 -8.065 1.00 23.39 74 GLU A CA 1
ATOM 555 C C . GLU A 1 74 ? -21.642 53.258 -7.950 1.00 23.39 74 GLU A C 1
ATOM 557 O O . GLU A 1 74 ? -21.774 52.144 -7.454 1.00 23.39 74 GLU A O 1
ATOM 562 N N . GLY A 1 75 ? -20.461 53.724 -8.377 1.00 25.48 75 GLY A N 1
ATOM 563 C CA . GLY A 1 75 ? -19.208 53.566 -7.630 1.00 25.48 75 GLY A CA 1
ATOM 564 C C . GLY A 1 75 ? -18.455 52.223 -7.610 1.00 25.48 75 GLY A C 1
ATOM 565 O O . GLY A 1 75 ? -18.987 51.156 -7.347 1.00 25.48 75 GLY A O 1
ATOM 566 N N . VAL A 1 76 ? -17.127 52.367 -7.688 1.00 22.77 76 VAL A N 1
ATOM 567 C CA . VAL A 1 76 ? -16.066 51.439 -7.247 1.00 22.77 76 VAL A CA 1
ATOM 568 C C . VAL A 1 76 ? -15.574 50.423 -8.287 1.00 22.77 76 VAL A C 1
ATOM 570 O O . VAL A 1 76 ? -16.174 49.388 -8.574 1.00 22.77 76 VAL A O 1
ATOM 573 N N . GLY A 1 77 ? -14.391 50.728 -8.828 1.00 25.22 77 GLY A N 1
ATOM 574 C CA . GLY A 1 77 ? -13.594 49.805 -9.622 1.00 25.22 77 GLY A CA 1
ATOM 575 C C . GLY A 1 77 ? -12.953 48.699 -8.786 1.00 25.22 77 GLY A C 1
ATOM 576 O O . GLY A 1 77 ? -12.690 48.871 -7.604 1.00 25.22 77 GLY A O 1
ATOM 577 N N . ALA A 1 78 ? -12.651 47.578 -9.434 1.00 23.02 78 ALA A N 1
ATOM 578 C CA . ALA A 1 78 ? -11.532 46.710 -9.084 1.00 23.02 78 ALA A CA 1
ATOM 579 C C . ALA A 1 78 ? -11.308 45.686 -10.205 1.00 23.02 78 ALA A C 1
ATOM 581 O O . ALA A 1 78 ? -12.244 45.066 -10.711 1.00 23.02 78 ALA A O 1
ATOM 582 N N . SER A 1 79 ? -10.037 45.548 -10.571 1.00 29.30 79 SER A N 1
ATOM 583 C CA . SER A 1 79 ? -9.412 44.499 -11.377 1.00 29.30 79 SER A CA 1
ATOM 584 C C . SER A 1 79 ? -10.179 43.164 -11.422 1.00 29.30 79 SER A C 1
ATOM 586 O O . SER A 1 79 ? -10.313 42.465 -10.420 1.00 29.30 79 SER A O 1
ATOM 588 N N . LEU A 1 80 ? -10.652 42.786 -12.613 1.00 26.05 80 LEU A N 1
ATOM 589 C CA . LEU A 1 80 ? -11.251 41.483 -12.911 1.00 26.05 80 LEU A CA 1
ATOM 590 C C . LEU A 1 80 ? -10.329 40.704 -13.852 1.00 26.05 80 LEU A C 1
ATOM 592 O O . LEU A 1 80 ? -10.590 40.593 -15.049 1.00 26.05 80 LEU A O 1
ATOM 596 N N . THR A 1 81 ? -9.228 40.180 -13.322 1.00 30.69 81 THR A N 1
ATOM 597 C CA . THR A 1 81 ? -8.232 39.434 -14.098 1.00 30.69 81 THR A CA 1
ATOM 598 C C . THR A 1 81 ? -8.306 37.924 -13.830 1.00 30.69 81 THR A C 1
ATOM 600 O O . THR A 1 81 ? -8.397 37.455 -12.699 1.00 30.69 81 THR A O 1
ATOM 603 N N . SER A 1 82 ? -8.261 37.156 -14.925 1.00 27.70 82 SER A N 1
ATOM 604 C CA . SER A 1 82 ? -8.140 35.689 -15.060 1.00 27.70 82 SER A CA 1
ATOM 605 C C . SER A 1 82 ? -9.381 34.797 -14.844 1.00 27.70 82 SER A C 1
ATOM 607 O O . SER A 1 82 ? -9.802 34.151 -15.802 1.00 27.70 82 SER A O 1
ATOM 609 N N . GLN A 1 83 ? -10.027 34.758 -13.672 1.00 29.77 83 GLN A N 1
ATOM 610 C CA . GLN A 1 83 ? -11.062 33.733 -13.397 1.00 29.77 83 GLN A CA 1
ATOM 611 C C . GLN A 1 83 ? -12.359 33.888 -14.211 1.00 29.77 83 GLN A C 1
ATOM 613 O O . GLN A 1 83 ? -12.972 32.892 -14.589 1.00 29.77 83 GLN A O 1
ATOM 618 N N . ARG A 1 84 ? -12.783 35.119 -14.533 1.00 30.97 84 ARG A N 1
ATOM 619 C CA . ARG A 1 84 ? -14.030 35.340 -15.296 1.00 30.97 84 ARG A CA 1
ATOM 620 C C . ARG A 1 84 ? -13.977 34.788 -16.720 1.00 30.97 84 ARG A C 1
ATOM 622 O O . ARG A 1 84 ? -14.990 34.283 -17.188 1.00 30.97 84 ARG A O 1
ATOM 629 N N . ARG A 1 85 ? -12.813 34.838 -17.377 1.00 30.08 85 ARG A N 1
ATOM 630 C CA . ARG A 1 85 ? -12.657 34.347 -18.758 1.00 30.08 85 ARG A CA 1
ATOM 631 C C . ARG A 1 85 ? -12.763 32.823 -18.856 1.00 30.08 85 ARG A C 1
ATOM 633 O O . ARG A 1 85 ? -13.275 32.326 -19.849 1.00 30.08 85 ARG A O 1
ATOM 640 N N . ALA A 1 86 ? -12.349 32.089 -17.821 1.00 31.64 86 ALA A N 1
ATOM 641 C CA . ALA A 1 86 ? -12.483 30.631 -17.793 1.00 31.64 86 ALA A CA 1
ATOM 642 C C . ALA A 1 86 ? -13.952 30.179 -17.668 1.00 31.64 86 ALA A C 1
ATOM 644 O O . ALA A 1 86 ? -14.342 29.175 -18.252 1.00 31.64 86 ALA A O 1
ATOM 645 N N . HIS A 1 87 ? -14.793 30.938 -16.955 1.00 42.75 87 HIS A N 1
ATOM 646 C CA . HIS A 1 87 ? -16.203 30.582 -16.746 1.00 42.75 87 HIS A CA 1
ATOM 647 C C . HIS A 1 87 ? -17.081 30.718 -18.001 1.00 42.75 87 HIS A C 1
ATOM 649 O O . HIS A 1 87 ? -18.048 29.971 -18.131 1.00 42.75 87 HIS A O 1
ATOM 655 N N . GLU A 1 88 ? -16.752 31.631 -18.918 1.00 46.59 88 GLU A N 1
ATOM 656 C CA . GLU A 1 88 ? -17.463 31.789 -20.199 1.00 46.59 88 GLU A CA 1
ATOM 657 C C . GLU A 1 88 ? -17.050 30.739 -21.241 1.00 46.59 88 GLU A C 1
ATOM 659 O O . GLU A 1 88 ? -17.829 30.428 -22.137 1.00 46.59 88 GLU A O 1
ATOM 664 N N . ALA A 1 89 ? -15.859 30.145 -21.109 1.00 45.81 89 ALA A N 1
ATOM 665 C CA . ALA A 1 89 ? -15.328 29.197 -22.089 1.00 45.81 89 ALA A CA 1
ATOM 666 C C . ALA A 1 89 ? -16.092 27.858 -22.144 1.00 45.81 89 ALA A C 1
ATOM 668 O O . ALA A 1 89 ? -16.008 27.146 -23.142 1.00 45.81 89 ALA A O 1
ATOM 669 N N . HIS A 1 90 ? -16.840 27.507 -21.090 1.00 48.34 90 HIS A N 1
ATOM 670 C CA . HIS A 1 90 ? -17.464 26.187 -20.954 1.00 48.34 90 HIS A CA 1
ATOM 671 C C . HIS A 1 90 ? -18.987 26.168 -21.181 1.00 48.34 90 HIS A C 1
ATOM 673 O O . HIS A 1 90 ? -19.547 25.088 -21.329 1.00 48.34 90 HIS A O 1
ATOM 679 N N . GLY A 1 91 ? -19.681 27.310 -21.260 1.00 56.47 91 GLY A N 1
ATOM 680 C CA . GLY A 1 91 ? -21.132 27.339 -21.500 1.00 56.47 91 GLY A CA 1
ATOM 681 C C . GLY A 1 91 ? -21.775 28.716 -21.307 1.00 56.47 91 GLY A C 1
ATOM 682 O O . GLY A 1 91 ? -21.102 29.689 -20.976 1.00 56.47 91 GLY A O 1
ATOM 683 N N . MET A 1 92 ? -23.095 28.810 -21.501 1.00 55.72 92 MET A N 1
ATOM 684 C CA . MET A 1 92 ? -23.835 30.072 -21.349 1.00 55.72 92 MET A CA 1
ATOM 685 C C . MET A 1 92 ? -24.118 30.397 -19.876 1.00 55.72 92 MET A C 1
ATOM 687 O O . MET A 1 92 ? -24.542 29.540 -19.101 1.00 55.72 92 MET A O 1
ATOM 691 N N . LEU A 1 93 ? -23.931 31.660 -19.486 1.00 52.91 93 LEU A N 1
ATOM 692 C CA . LEU A 1 93 ? -24.141 32.126 -18.115 1.00 52.91 93 LEU A CA 1
ATOM 693 C C . LEU A 1 93 ? -25.614 32.506 -17.875 1.00 52.91 93 LEU A C 1
ATOM 695 O O . LEU A 1 93 ? -26.120 33.455 -18.469 1.00 52.91 93 LEU A O 1
ATOM 699 N N . PHE A 1 94 ? -26.289 31.829 -16.947 1.00 52.91 94 PHE A N 1
ATOM 700 C CA . PHE A 1 94 ? -27.687 32.091 -16.594 1.00 52.91 94 PHE A CA 1
ATOM 701 C C . PHE A 1 94 ? -27.838 32.575 -15.154 1.00 52.91 94 PHE A C 1
ATOM 703 O O . PHE A 1 94 ? -27.175 32.086 -14.243 1.00 52.91 94 PHE A O 1
ATOM 710 N N . ARG A 1 95 ? -28.752 33.521 -14.916 1.00 48.41 95 ARG A N 1
ATOM 711 C CA . ARG A 1 95 ? -29.169 33.910 -13.561 1.00 48.41 95 ARG A CA 1
ATOM 712 C C . ARG A 1 95 ? -30.407 33.119 -13.150 1.00 48.41 95 ARG A C 1
ATOM 714 O O . ARG A 1 95 ? -31.447 33.196 -13.790 1.00 48.41 95 ARG A O 1
ATOM 721 N N . THR A 1 96 ? -30.294 32.385 -12.053 1.00 53.50 96 THR A N 1
ATOM 722 C CA . THR A 1 96 ? -31.426 31.729 -11.386 1.00 53.50 96 THR A CA 1
ATOM 723 C C . THR A 1 96 ? -32.352 32.767 -10.742 1.00 53.50 96 THR A C 1
ATOM 725 O O . THR A 1 96 ? -31.915 33.870 -10.409 1.00 53.50 96 THR A O 1
ATOM 728 N N . GLY A 1 97 ? -33.608 32.395 -10.464 1.00 40.94 97 GLY A N 1
ATOM 729 C CA . GLY A 1 97 ? -34.596 33.263 -9.797 1.00 40.94 97 GLY A CA 1
ATOM 730 C C . GLY A 1 97 ? -34.212 33.754 -8.389 1.00 40.94 97 GLY A C 1
ATOM 731 O O . GLY A 1 97 ? -34.897 34.600 -7.833 1.00 40.94 97 GLY A O 1
ATOM 732 N N . LYS A 1 98 ? -33.100 33.262 -7.817 1.00 47.72 98 LYS A N 1
ATOM 733 C CA . LYS A 1 98 ? -32.506 33.726 -6.547 1.00 47.72 98 LYS A CA 1
ATOM 734 C C . LYS A 1 98 ? -31.245 34.587 -6.743 1.00 47.72 98 LYS A C 1
ATOM 736 O O . LYS A 1 98 ? -30.446 34.727 -5.824 1.00 47.72 98 LYS A O 1
ATOM 741 N N . GLY A 1 99 ? -30.994 35.085 -7.956 1.00 48.31 99 GLY A N 1
ATOM 742 C CA . GLY A 1 99 ? -29.852 35.950 -8.282 1.00 48.31 99 GLY A CA 1
ATOM 743 C C . GLY A 1 99 ? -28.506 35.237 -8.488 1.00 48.31 99 GLY A C 1
ATOM 744 O O . GLY A 1 99 ? -27.532 35.888 -8.876 1.00 48.31 99 GLY A O 1
ATOM 745 N N . ARG A 1 100 ? -28.427 33.912 -8.288 1.00 54.56 100 ARG A N 1
ATOM 746 C CA . ARG A 1 100 ? -27.193 33.126 -8.491 1.00 54.56 100 ARG A CA 1
ATOM 747 C C . ARG A 1 100 ? -26.920 32.897 -9.972 1.00 54.56 100 ARG A C 1
ATOM 749 O O . ARG A 1 100 ? -27.850 32.575 -10.709 1.00 54.56 100 ARG A O 1
ATOM 756 N N . LYS A 1 101 ? -25.657 33.026 -10.379 1.00 60.88 101 LYS A N 1
ATOM 757 C CA . LYS A 1 101 ? -25.182 32.751 -11.741 1.00 60.88 101 LYS A CA 1
ATOM 758 C C . LYS A 1 101 ? -24.777 31.277 -11.858 1.00 60.88 101 LYS A C 1
ATOM 760 O O . LYS A 1 101 ? -23.992 30.816 -11.038 1.00 60.88 101 LYS A O 1
ATOM 765 N N . VAL A 1 102 ? -25.309 30.568 -12.846 1.00 62.25 102 VAL A N 1
ATOM 766 C CA . VAL A 1 102 ? -25.039 29.153 -13.143 1.00 62.25 102 VAL A CA 1
ATOM 767 C C . VAL A 1 102 ? -24.628 29.047 -14.605 1.00 62.25 102 VAL A C 1
ATOM 769 O O . VAL A 1 102 ? -25.216 29.719 -15.451 1.00 62.25 102 VAL A O 1
ATOM 772 N N . VAL A 1 103 ? -23.627 28.227 -14.910 1.00 71.31 103 VAL A N 1
ATOM 773 C CA . VAL A 1 103 ? -23.209 27.974 -16.293 1.00 71.31 103 VAL A CA 1
ATOM 774 C C . VAL A 1 103 ? -23.987 26.776 -16.838 1.00 71.31 103 VAL A C 1
ATOM 776 O O . VAL A 1 103 ? -23.961 25.694 -16.248 1.00 71.31 103 VAL A O 1
ATOM 779 N N . VAL A 1 104 ? -24.700 26.967 -17.946 1.00 66.25 104 VAL A N 1
ATOM 780 C CA . VAL A 1 104 ? -25.467 25.915 -18.620 1.00 66.25 104 VAL A CA 1
ATOM 781 C C . VAL A 1 104 ? -24.598 25.278 -19.699 1.00 66.25 104 VAL A C 1
ATOM 783 O O . VAL A 1 104 ? -24.134 25.963 -20.611 1.00 66.25 104 VAL A O 1
ATOM 786 N N . MET A 1 105 ? -24.380 23.969 -19.579 1.00 68.38 105 MET A N 1
ATOM 787 C CA . MET A 1 105 ? -23.629 23.177 -20.554 1.00 68.38 105 MET A CA 1
ATOM 788 C C . MET A 1 105 ? -24.577 22.648 -21.630 1.00 68.38 105 MET A C 1
ATOM 790 O O . MET A 1 105 ? -25.677 22.183 -21.324 1.00 68.38 105 MET A O 1
ATOM 794 N N . HIS A 1 106 ? -24.132 22.677 -22.886 1.00 55.44 106 HIS A N 1
ATOM 795 C CA . HIS A 1 106 ? -24.935 22.222 -24.025 1.00 55.44 106 HIS A CA 1
ATOM 796 C C . HIS A 1 106 ? -24.588 20.801 -24.476 1.00 55.44 106 HIS A C 1
ATOM 798 O O . HIS A 1 106 ? -25.396 20.166 -25.149 1.00 55.44 106 HIS A O 1
ATOM 804 N N . THR A 1 107 ? -23.412 20.283 -24.105 1.00 64.62 107 THR A N 1
ATOM 805 C CA . THR A 1 107 ? -22.953 18.956 -24.534 1.00 64.62 107 THR A CA 1
ATOM 806 C C . THR A 1 107 ? -22.537 18.078 -23.358 1.00 64.62 107 THR A C 1
ATOM 808 O O . THR A 1 107 ? -21.966 18.543 -22.371 1.00 64.62 107 THR A O 1
ATOM 811 N N . ARG A 1 108 ? -22.775 16.768 -23.493 1.00 58.59 108 ARG A N 1
ATOM 812 C CA . ARG A 1 108 ? -22.369 15.758 -22.504 1.00 58.59 108 ARG A CA 1
ATOM 813 C C . ARG A 1 108 ? -20.846 15.706 -22.311 1.00 58.59 108 ARG A C 1
ATOM 815 O O . ARG A 1 108 ? -20.381 15.511 -21.196 1.00 58.59 108 ARG A O 1
ATOM 822 N N . ASN A 1 109 ? -20.072 15.954 -23.368 1.00 64.25 109 ASN A N 1
ATOM 823 C CA . ASN A 1 109 ? -18.606 15.956 -23.312 1.00 64.25 109 ASN A CA 1
ATOM 824 C C . ASN A 1 109 ? -18.047 17.096 -22.443 1.00 64.25 109 ASN A C 1
ATOM 826 O O . ASN A 1 109 ? -17.081 16.888 -21.716 1.00 64.25 109 ASN A O 1
ATOM 830 N N . GLN A 1 110 ? -18.680 18.274 -22.450 1.00 65.31 110 GLN A N 1
ATOM 831 C CA . GLN A 1 110 ? -18.302 19.382 -21.560 1.00 65.31 110 GLN A CA 1
ATOM 832 C C . GLN A 1 110 ? -18.573 19.049 -20.085 1.00 65.31 110 GLN A C 1
ATOM 834 O O . GLN A 1 110 ? -17.763 19.373 -19.219 1.00 65.31 110 GLN A O 1
ATOM 839 N N . ALA A 1 111 ? -19.678 18.351 -19.798 1.00 64.88 111 ALA A N 1
ATOM 840 C CA . ALA A 1 111 ? -19.970 17.869 -18.449 1.00 64.88 111 ALA A CA 1
ATOM 841 C C . ALA A 1 111 ? -18.928 16.837 -17.971 1.00 64.88 111 ALA A C 1
ATOM 843 O O . ALA A 1 111 ? -18.476 16.913 -16.831 1.00 64.88 111 ALA A O 1
ATOM 844 N N . LEU A 1 112 ? -18.492 15.924 -18.849 1.00 64.31 112 LEU A N 1
ATOM 845 C CA . LEU A 1 112 ? -17.437 14.941 -18.557 1.00 64.31 112 LEU A CA 1
ATOM 846 C C . LEU A 1 112 ? -16.082 15.591 -18.245 1.00 64.31 112 LEU A C 1
ATOM 848 O O . LEU A 1 112 ? -15.452 15.230 -17.255 1.00 64.31 112 LEU A O 1
ATOM 852 N N . GLN A 1 113 ? -15.674 16.605 -19.007 1.00 66.50 113 GLN A N 1
ATOM 853 C CA . GLN A 1 113 ? -14.440 17.348 -18.723 1.00 66.50 113 GLN A CA 1
ATOM 854 C C . GLN A 1 113 ? -14.492 18.074 -17.371 1.00 66.50 113 GLN A C 1
ATOM 856 O O . GLN A 1 113 ? -13.504 18.096 -16.641 1.00 66.50 113 GLN A O 1
ATOM 861 N N . LEU A 1 114 ? -15.648 18.631 -16.992 1.00 67.06 114 LEU A N 1
ATOM 862 C CA . LEU A 1 114 ? -15.835 19.243 -15.672 1.00 67.06 114 LEU A CA 1
ATOM 863 C C . LEU A 1 114 ? -15.751 18.215 -14.541 1.00 67.06 114 LEU A C 1
ATOM 865 O O . LEU A 1 114 ? -15.192 18.518 -13.486 1.00 67.06 114 LEU A O 1
ATOM 869 N N . PHE A 1 115 ? -16.272 17.004 -14.752 1.00 65.25 115 PHE A N 1
ATOM 870 C CA . PHE A 1 115 ? -16.117 15.910 -13.798 1.00 65.25 115 PHE A CA 1
ATOM 871 C C . PHE A 1 115 ? -14.654 15.525 -13.594 1.00 65.25 115 PHE A C 1
ATOM 873 O O . PHE A 1 115 ? -14.212 15.410 -12.454 1.00 65.25 115 PHE A O 1
ATOM 880 N N . GLU A 1 116 ? -13.889 15.378 -14.675 1.00 59.91 116 GLU A N 1
ATOM 881 C CA . GLU A 1 116 ? -12.454 15.077 -14.613 1.00 59.91 116 GLU A CA 1
ATOM 882 C C . GLU A 1 116 ? -11.657 16.193 -13.932 1.00 59.91 116 GLU A C 1
ATOM 884 O O . GLU A 1 116 ? -10.809 15.912 -13.088 1.00 59.91 116 GLU A O 1
ATOM 889 N N . GLN A 1 117 ? -11.968 17.459 -14.219 1.00 61.84 117 GLN A N 1
ATOM 890 C CA . GLN A 1 117 ? -11.332 18.612 -13.574 1.00 61.84 117 GLN A CA 1
ATOM 891 C C . GLN A 1 117 ? -11.628 18.678 -12.071 1.00 61.84 117 GLN A C 1
ATOM 893 O O . GLN A 1 117 ? -10.725 18.926 -11.275 1.00 61.84 117 GLN A O 1
ATOM 898 N N . HIS A 1 118 ? -12.877 18.429 -11.667 1.00 58.31 118 HIS A N 1
ATOM 899 C CA . HIS A 1 118 ? -13.257 18.407 -10.254 1.00 58.31 118 HIS A CA 1
ATOM 900 C C . HIS A 1 118 ? -12.730 17.168 -9.512 1.00 58.31 118 HIS A C 1
ATOM 902 O O . HIS A 1 118 ? -12.439 17.264 -8.322 1.00 58.31 118 HIS A O 1
ATOM 908 N N . HIS A 1 119 ? -12.554 16.038 -10.202 1.00 51.75 119 HIS A N 1
ATOM 909 C CA . HIS A 1 119 ? -11.873 14.846 -9.684 1.00 51.75 119 HIS A CA 1
ATOM 910 C C . HIS A 1 119 ? -10.339 15.019 -9.634 1.00 51.75 119 HIS A C 1
ATOM 912 O O . HIS A 1 119 ? -9.662 14.363 -8.846 1.00 51.75 119 HIS A O 1
ATOM 918 N N . GLY A 1 120 ? -9.778 15.890 -10.477 1.00 41.88 120 GLY A N 1
ATOM 919 C CA . GLY A 1 120 ? -8.354 16.223 -10.538 1.00 41.88 120 GLY A CA 1
ATOM 920 C C . GLY A 1 120 ? -7.899 17.330 -9.577 1.00 41.88 120 GLY A C 1
ATOM 921 O O . GLY A 1 120 ? -6.697 17.594 -9.513 1.00 41.88 120 GLY A O 1
ATOM 922 N N . ASP A 1 121 ? -8.808 17.982 -8.832 1.00 42.97 121 ASP A N 1
ATOM 923 C CA . ASP A 1 121 ? -8.448 19.003 -7.832 1.00 42.97 121 ASP A CA 1
ATOM 924 C C . ASP A 1 121 ? -7.732 18.328 -6.639 1.00 42.97 121 ASP A C 1
ATOM 926 O O . ASP A 1 121 ? -8.292 17.421 -6.019 1.00 42.97 121 ASP A O 1
ATOM 930 N N . PRO A 1 122 ? -6.512 18.761 -6.271 1.00 37.56 122 PRO A N 1
ATOM 931 C CA . PRO A 1 122 ? -5.723 18.176 -5.184 1.00 37.56 122 PRO A CA 1
ATOM 932 C C . PRO A 1 122 ? -6.363 18.266 -3.785 1.00 37.56 122 PRO A C 1
ATOM 934 O O . PRO A 1 122 ? -5.874 17.610 -2.871 1.00 37.56 122 PRO A O 1
ATOM 937 N N . ARG A 1 123 ? -7.448 19.033 -3.598 1.00 38.00 123 ARG A N 1
ATOM 938 C CA . ARG A 1 123 ? -8.261 19.058 -2.358 1.00 38.00 123 ARG A CA 1
ATOM 939 C C . ARG A 1 123 ? -9.438 18.075 -2.382 1.00 38.00 123 ARG A C 1
ATOM 941 O O . ARG A 1 123 ? -10.155 17.929 -1.394 1.00 38.00 123 ARG A O 1
ATOM 948 N N . GLY A 1 124 ? -9.670 17.437 -3.524 1.00 39.28 124 GLY A N 1
ATOM 949 C CA . GLY A 1 124 ? -10.745 16.491 -3.777 1.00 39.28 124 GLY A CA 1
ATOM 950 C C . GLY A 1 124 ? -10.351 15.065 -3.420 1.00 39.28 124 GLY A C 1
ATOM 951 O O . GLY A 1 124 ? -10.447 14.176 -4.260 1.00 39.28 124 GLY A O 1
ATOM 952 N N . GLY A 1 125 ? -9.910 14.817 -2.187 1.00 41.69 125 GLY A N 1
ATOM 953 C CA . GLY A 1 125 ? -9.932 13.455 -1.661 1.00 41.69 125 GLY A CA 1
ATOM 954 C C . GLY A 1 125 ? -11.361 12.958 -1.711 1.00 41.69 125 GLY A C 1
ATOM 955 O O . GLY A 1 125 ? -12.147 13.519 -0.964 1.00 41.69 125 GLY A O 1
ATOM 956 N N . HIS A 1 126 ? -11.689 12.030 -2.628 1.00 46.44 126 HIS A N 1
ATOM 957 C CA . HIS A 1 126 ? -13.018 11.430 -2.845 1.00 46.44 126 HIS A CA 1
ATOM 958 C C . HIS A 1 126 ? -14.141 12.188 -2.120 1.00 46.44 126 HIS A C 1
ATOM 960 O O . HIS A 1 126 ? -14.737 11.661 -1.181 1.00 46.44 126 HIS A O 1
ATOM 966 N N . GLN A 1 127 ? -14.374 13.461 -2.483 1.00 42.06 127 GLN A N 1
ATOM 967 C CA . GLN A 1 127 ? -15.369 14.251 -1.768 1.00 42.06 127 GLN A CA 1
ATOM 968 C C . GLN A 1 127 ? -16.679 13.529 -1.996 1.00 42.06 127 GLN A C 1
ATOM 970 O O . GLN A 1 127 ? -17.079 13.352 -3.150 1.00 42.06 127 GLN A O 1
ATOM 975 N N . GLY A 1 128 ? -17.273 13.035 -0.904 1.00 49.16 128 GLY A N 1
ATOM 976 C CA . GLY A 1 128 ? -18.431 12.160 -0.956 1.00 49.16 128 GLY A CA 1
ATOM 977 C C . GLY A 1 128 ? -19.424 12.684 -1.981 1.00 49.16 128 GLY A C 1
ATOM 978 O O . GLY A 1 128 ? -19.631 13.892 -2.088 1.00 49.16 128 GLY A O 1
ATOM 979 N N . ILE A 1 129 ? -20.000 11.775 -2.757 1.00 50.81 129 ILE A N 1
ATOM 980 C CA . ILE A 1 129 ? -20.905 11.991 -3.900 1.00 50.81 129 ILE A CA 1
ATOM 981 C C . ILE A 1 129 ? -21.813 13.218 -3.710 1.00 50.81 129 ILE A C 1
ATOM 983 O O . ILE A 1 129 ? -22.030 14.010 -4.626 1.00 50.81 129 ILE A O 1
ATOM 987 N N . PHE A 1 130 ? -22.305 13.402 -2.485 1.00 47.97 130 PHE A N 1
ATOM 988 C CA . PHE A 1 130 ? -23.132 14.513 -2.042 1.00 47.97 130 PHE A CA 1
ATOM 989 C C . PHE A 1 130 ? -22.460 15.901 -2.089 1.00 47.97 130 PHE A C 1
ATOM 991 O O . PHE A 1 130 ? -23.070 16.859 -2.566 1.00 47.97 130 PHE A O 1
ATOM 998 N N . GLN A 1 131 ? -21.216 16.038 -1.629 1.00 53.25 131 GLN A N 1
ATOM 999 C CA . GLN A 1 131 ? -20.461 17.295 -1.648 1.00 53.25 131 GLN A CA 1
ATOM 1000 C C . GLN A 1 131 ? -20.059 17.682 -3.073 1.00 53.25 131 GLN A C 1
ATOM 1002 O O . GLN A 1 131 ? -20.277 18.828 -3.467 1.00 53.25 131 GLN A O 1
ATOM 1007 N N . MET A 1 132 ? -19.599 16.722 -3.883 1.00 60.94 132 MET A N 1
ATOM 1008 C CA . MET A 1 132 ? -19.324 16.952 -5.307 1.00 60.94 132 MET A CA 1
ATOM 1009 C C . MET A 1 132 ? -20.600 17.354 -6.059 1.00 60.94 132 MET A C 1
ATOM 1011 O O . MET A 1 132 ? -20.610 18.350 -6.783 1.00 60.94 132 MET A O 1
ATOM 1015 N N . LYS A 1 133 ? -21.712 16.641 -5.831 1.00 61.50 133 LYS A N 1
ATOM 1016 C CA . LYS A 1 133 ? -23.029 16.996 -6.377 1.00 61.50 133 LYS A CA 1
ATOM 1017 C C . LYS A 1 133 ? -23.437 18.407 -5.965 1.00 61.50 133 LYS A C 1
ATOM 1019 O O . LYS A 1 133 ? -23.898 19.173 -6.805 1.00 61.50 133 LYS A O 1
ATOM 1024 N N . THR A 1 134 ? -23.240 18.784 -4.704 1.00 62.84 134 THR A N 1
ATOM 1025 C CA . THR A 1 134 ? -23.567 20.127 -4.198 1.00 62.84 134 THR A CA 1
ATOM 1026 C C . THR A 1 134 ? -22.694 21.203 -4.850 1.00 62.84 134 THR A C 1
ATOM 1028 O O . THR A 1 134 ? -23.209 22.230 -5.296 1.00 62.84 134 THR A O 1
ATOM 1031 N N . ALA A 1 135 ? -21.388 20.961 -4.977 1.00 64.00 135 ALA A N 1
ATOM 1032 C CA . ALA A 1 135 ? -20.450 21.880 -5.614 1.00 64.00 135 ALA A CA 1
ATOM 1033 C C . ALA A 1 135 ? -20.772 22.092 -7.104 1.00 64.00 135 ALA A C 1
ATOM 1035 O O . ALA A 1 135 ? -20.825 23.236 -7.563 1.00 64.00 135 ALA A O 1
ATOM 1036 N N . LEU A 1 136 ? -21.055 21.007 -7.835 1.00 69.50 136 LEU A N 1
ATOM 1037 C CA . LEU A 1 136 ? -21.414 21.047 -9.252 1.00 69.50 136 LEU A CA 1
ATOM 1038 C C . LEU A 1 136 ? -22.781 21.696 -9.471 1.00 69.50 136 LEU A C 1
ATOM 1040 O O . LEU A 1 136 ? -22.871 22.651 -10.231 1.00 69.50 136 LEU A O 1
ATOM 1044 N N . THR A 1 137 ? -23.820 21.275 -8.743 1.00 66.62 137 THR A N 1
ATOM 1045 C CA . THR A 1 137 ? -25.184 21.836 -8.873 1.00 66.62 137 THR A CA 1
ATOM 1046 C C . THR A 1 137 ? -25.281 23.313 -8.484 1.00 66.62 137 THR A C 1
ATOM 1048 O O . THR A 1 137 ? -26.210 24.003 -8.900 1.00 66.62 137 THR A O 1
ATOM 1051 N N . THR A 1 138 ? -24.327 23.826 -7.700 1.00 67.75 138 THR A N 1
ATOM 1052 C CA . THR A 1 138 ? -24.270 25.251 -7.348 1.00 67.75 138 THR A CA 1
ATOM 1053 C C . THR A 1 138 ? -23.706 26.110 -8.483 1.00 67.75 138 THR A C 1
ATOM 1055 O O . THR A 1 138 ? -24.031 27.295 -8.560 1.00 67.75 138 THR A O 1
ATOM 1058 N N . ARG A 1 139 ? -22.860 25.544 -9.355 1.00 69.75 139 ARG A N 1
ATOM 1059 C CA . ARG A 1 139 ? -22.085 26.293 -10.364 1.00 69.75 139 ARG A CA 1
ATOM 1060 C C . ARG A 1 139 ? -22.464 25.959 -11.808 1.00 69.75 139 ARG A C 1
ATOM 1062 O O . ARG A 1 139 ? -22.349 26.826 -12.672 1.00 69.75 139 ARG A O 1
ATOM 1069 N N . TYR A 1 140 ? -22.947 24.746 -12.054 1.00 74.25 140 TYR A N 1
ATOM 1070 C CA . TYR A 1 140 ? -23.167 24.176 -13.377 1.00 74.25 140 TYR A CA 1
ATOM 1071 C C . TYR A 1 140 ? -24.546 23.513 -13.478 1.00 74.25 140 TYR A C 1
ATOM 1073 O O . TYR A 1 140 ? -25.093 23.022 -12.489 1.00 74.25 140 TYR A O 1
ATOM 1081 N N . TYR A 1 141 ? -25.108 23.491 -14.685 1.00 74.56 141 TYR A N 1
ATOM 1082 C CA . TYR A 1 141 ? -26.338 22.765 -14.995 1.00 74.56 141 TYR A CA 1
ATOM 1083 C C . TYR A 1 141 ? -26.269 22.136 -16.388 1.00 74.56 141 TYR A C 1
ATOM 1085 O O . TYR A 1 141 ? -25.817 22.775 -17.338 1.00 74.56 141 TYR A O 1
ATOM 1093 N N . TRP A 1 142 ? -26.773 20.909 -16.514 1.00 78.00 142 TRP A N 1
ATOM 1094 C CA . TRP A 1 142 ? -27.053 20.271 -17.799 1.00 78.00 142 TRP A CA 1
ATOM 1095 C C . TRP A 1 142 ? -28.219 19.274 -17.691 1.00 78.00 142 TRP A C 1
ATOM 1097 O O . TRP A 1 142 ? -28.513 18.781 -16.592 1.00 78.00 142 TRP A O 1
ATOM 1107 N N . PRO A 1 143 ? -28.904 18.964 -18.808 1.00 66.75 143 PRO A N 1
ATOM 1108 C CA . PRO A 1 143 ? -29.955 17.950 -18.831 1.00 66.75 143 PRO A CA 1
ATOM 1109 C C . PRO A 1 143 ? -29.405 16.579 -18.422 1.00 66.75 143 PRO A C 1
ATOM 1111 O O . PRO A 1 143 ? -28.392 16.139 -18.951 1.00 66.75 143 PRO A O 1
ATOM 1114 N N . GLY A 1 144 ? -30.054 15.902 -17.470 1.00 68.31 144 GLY A N 1
ATOM 1115 C CA . GLY A 1 144 ? -29.604 14.588 -16.988 1.00 68.31 144 GLY A CA 1
ATOM 1116 C C . GLY A 1 144 ? -28.507 14.618 -15.915 1.00 68.31 144 GLY A C 1
ATOM 1117 O O . GLY A 1 144 ? -28.133 13.556 -15.426 1.00 68.31 144 GLY A O 1
ATOM 1118 N N . MET A 1 145 ? -28.067 15.799 -15.455 1.00 74.81 145 MET A N 1
ATOM 1119 C CA . MET A 1 145 ? -26.974 15.967 -14.482 1.00 74.81 145 MET A CA 1
ATOM 1120 C C . MET A 1 145 ? -27.029 15.031 -13.275 1.00 74.81 145 MET A C 1
ATOM 1122 O O . MET A 1 145 ? -26.021 14.435 -12.926 1.00 74.81 145 MET A O 1
ATOM 1126 N N . THR A 1 146 ? -28.183 14.850 -12.630 1.00 67.69 146 THR A N 1
ATOM 1127 C CA . THR A 1 146 ? -28.258 13.944 -11.468 1.00 67.69 146 THR A CA 1
ATOM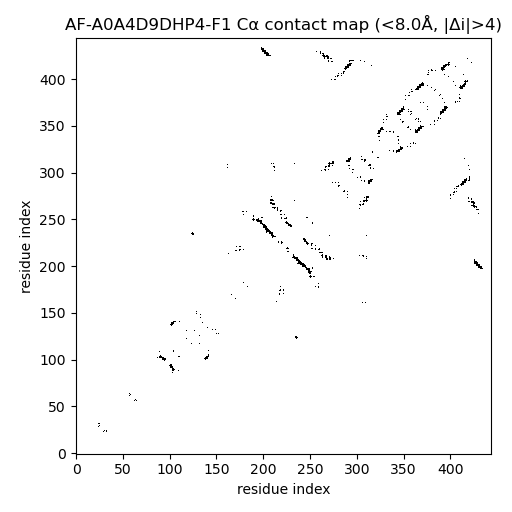 1128 C C . THR A 1 146 ? -27.986 12.489 -11.857 1.00 67.69 146 THR A C 1
ATOM 1130 O O . THR A 1 146 ? -27.285 11.793 -11.127 1.00 67.69 146 THR A O 1
ATOM 1133 N N . LYS A 1 147 ? -28.502 12.040 -13.006 1.00 71.50 147 LYS A N 1
ATOM 1134 C CA . LYS A 1 147 ? -28.293 10.685 -13.525 1.00 71.50 147 LYS A CA 1
ATOM 1135 C C . LYS A 1 147 ? -26.845 10.490 -13.963 1.00 71.50 147 LYS A C 1
ATOM 1137 O O . LYS A 1 147 ? -26.269 9.473 -13.611 1.00 71.50 147 LYS A O 1
ATOM 1142 N N . ASP A 1 148 ? -26.250 11.472 -14.638 1.00 70.06 148 ASP A N 1
ATOM 1143 C CA . ASP A 1 148 ? -24.840 11.433 -15.037 1.00 70.06 148 ASP A CA 1
ATOM 1144 C C . ASP A 1 148 ? -23.901 11.458 -13.827 1.00 70.06 148 ASP A C 1
ATOM 1146 O O . ASP A 1 148 ? -22.974 10.663 -13.784 1.00 70.06 148 ASP A O 1
ATOM 1150 N N . ILE A 1 149 ? -24.161 12.303 -12.816 1.00 68.00 149 ILE A N 1
ATOM 1151 C CA . ILE A 1 149 ? -23.401 12.308 -11.553 1.00 68.00 149 ILE A CA 1
ATOM 1152 C C . ILE A 1 149 ? -23.473 10.921 -10.917 1.00 68.00 149 ILE A C 1
ATOM 1154 O O . ILE A 1 149 ? -22.440 10.364 -10.581 1.00 68.00 149 ILE A O 1
ATOM 1158 N N . VAL A 1 150 ? -24.673 10.350 -10.776 1.00 64.81 150 VAL A N 1
ATOM 1159 C CA . VAL A 1 150 ? -24.859 9.025 -10.166 1.00 64.81 150 VAL A CA 1
ATOM 1160 C C . VAL A 1 150 ? -24.212 7.924 -11.005 1.00 64.81 150 VAL A C 1
ATOM 1162 O O . VAL A 1 150 ? -23.570 7.052 -10.442 1.00 64.81 150 VAL A O 1
ATOM 1165 N N . GLN A 1 151 ? -24.331 7.951 -12.332 1.00 64.38 151 GLN A N 1
ATOM 1166 C CA . GLN A 1 151 ? -23.707 6.966 -13.221 1.00 64.38 151 GLN A CA 1
ATOM 1167 C C . GLN A 1 151 ? -22.185 7.065 -13.214 1.00 64.38 151 GLN A C 1
ATOM 1169 O O . GLN A 1 151 ? -21.520 6.040 -13.145 1.00 64.38 151 GLN A O 1
ATOM 1174 N N . TRP A 1 152 ? -21.639 8.278 -13.254 1.00 62.34 152 TRP A N 1
ATOM 1175 C CA . TRP A 1 152 ? -20.207 8.533 -13.149 1.00 62.34 152 TRP A CA 1
ATOM 1176 C C . TRP A 1 152 ? -19.703 8.074 -11.786 1.00 62.34 152 TRP A C 1
ATOM 1178 O O . TRP A 1 152 ? -18.820 7.239 -11.700 1.00 62.34 152 TRP A O 1
ATOM 1188 N N . THR A 1 153 ? -20.364 8.485 -10.709 1.00 55.78 153 THR A N 1
ATOM 1189 C CA . THR A 1 153 ? -20.094 7.987 -9.365 1.00 55.78 153 THR A CA 1
ATOM 1190 C C . THR A 1 153 ? -20.144 6.465 -9.285 1.00 55.78 153 THR A C 1
ATOM 1192 O O . THR A 1 153 ? -19.228 5.890 -8.720 1.00 55.78 153 THR A O 1
ATOM 1195 N N . ASN A 1 154 ? -21.158 5.824 -9.868 1.00 51.97 154 ASN A N 1
ATOM 1196 C CA . ASN A 1 154 ? -21.303 4.371 -9.889 1.00 51.97 154 ASN A CA 1
ATOM 1197 C C . ASN A 1 154 ? -20.216 3.691 -10.733 1.00 51.97 154 ASN A C 1
ATOM 1199 O O . ASN A 1 154 ? -19.775 2.596 -10.408 1.00 51.97 154 ASN A O 1
ATOM 1203 N N . ALA A 1 155 ? -19.750 4.337 -11.801 1.00 50.38 155 ALA A N 1
ATOM 1204 C CA . ALA A 1 155 ? -18.609 3.883 -12.587 1.00 50.38 155 ALA A CA 1
ATOM 1205 C C . ALA A 1 155 ? -17.291 4.035 -11.803 1.00 50.38 155 ALA A C 1
ATOM 1207 O O . ALA A 1 155 ? -16.441 3.149 -11.862 1.00 50.38 155 ALA A O 1
ATOM 1208 N N . MET A 1 156 ? -17.145 5.094 -11.000 1.00 49.22 156 MET A N 1
ATOM 1209 C CA . MET A 1 156 ? -16.015 5.297 -10.087 1.00 49.22 156 MET A CA 1
ATOM 1210 C C . MET A 1 156 ? -16.054 4.357 -8.873 1.00 49.22 156 MET A C 1
ATOM 1212 O O . MET A 1 156 ? -15.000 3.889 -8.450 1.00 49.22 156 MET A O 1
ATOM 1216 N N . THR A 1 157 ? -17.233 4.039 -8.331 1.00 43.97 157 THR A N 1
ATOM 1217 C CA . THR A 1 157 ? -17.428 3.001 -7.302 1.00 43.97 157 THR A CA 1
ATOM 1218 C C . THR A 1 157 ? -17.466 1.591 -7.888 1.00 43.97 157 THR A C 1
ATOM 1220 O O . THR A 1 157 ? -17.397 0.633 -7.132 1.00 43.97 157 THR A O 1
ATOM 1223 N N . SER A 1 158 ? -17.463 1.436 -9.220 1.00 42.19 158 SER A N 1
ATOM 1224 C CA . SER A 1 158 ? -17.128 0.161 -9.873 1.00 42.19 158 SER A CA 1
ATOM 1225 C C . SER A 1 158 ? -15.633 -0.177 -9.780 1.00 42.19 158 SER A C 1
ATOM 1227 O O . SER A 1 158 ? -15.200 -1.229 -10.257 1.00 42.19 158 SER A O 1
ATOM 1229 N N . ARG A 1 159 ? -14.830 0.680 -9.123 1.00 57.16 159 ARG A N 1
ATOM 1230 C CA . ARG A 1 159 ? -13.550 0.251 -8.558 1.00 57.16 159 ARG A CA 1
ATOM 1231 C C . ARG A 1 159 ? -13.815 -0.979 -7.702 1.00 57.16 159 ARG A C 1
ATOM 1233 O O . ARG A 1 159 ? -14.563 -0.927 -6.733 1.00 57.16 159 ARG A O 1
ATOM 1240 N N . ARG A 1 160 ? -13.218 -2.093 -8.122 1.00 68.94 160 ARG A N 1
ATOM 1241 C CA . ARG A 1 160 ? -13.292 -3.368 -7.413 1.00 68.94 160 ARG A CA 1
ATOM 1242 C C . ARG A 1 160 ? -12.903 -3.129 -5.961 1.00 68.94 160 ARG A C 1
ATOM 1244 O O . ARG A 1 160 ? -11.879 -2.495 -5.713 1.00 68.94 160 ARG A O 1
ATOM 1251 N N . ASP A 1 161 ? -13.712 -3.638 -5.044 1.00 84.19 161 ASP A N 1
ATOM 1252 C CA . ASP A 1 161 ? -13.359 -3.659 -3.634 1.00 84.19 161 ASP A CA 1
ATOM 1253 C C . ASP A 1 161 ? -12.064 -4.466 -3.476 1.00 84.19 161 ASP A C 1
ATOM 1255 O O . ASP A 1 161 ? -12.027 -5.675 -3.726 1.00 84.19 161 ASP A O 1
ATOM 1259 N N . LEU A 1 162 ? -10.974 -3.769 -3.147 1.00 89.56 162 LEU A N 1
ATOM 1260 C CA . LEU A 1 162 ? -9.656 -4.380 -3.026 1.00 89.56 162 LEU A CA 1
ATOM 1261 C C . LEU A 1 162 ? -9.597 -5.329 -1.830 1.00 89.56 162 LEU A C 1
ATOM 1263 O O . LEU A 1 162 ? -8.774 -6.244 -1.844 1.00 89.56 162 LEU A O 1
ATOM 1267 N N . SER A 1 163 ? -10.481 -5.180 -0.837 1.00 91.38 163 SER A N 1
ATOM 1268 C CA . SER A 1 163 ? -10.539 -6.074 0.322 1.00 91.38 163 SER A CA 1
ATOM 1269 C C . SER A 1 163 ? -10.787 -7.531 -0.083 1.00 91.38 163 SER A C 1
ATOM 1271 O O . SER A 1 163 ? -10.294 -8.446 0.574 1.00 91.38 163 SER A O 1
ATOM 1273 N N . HIS A 1 164 ? -11.436 -7.763 -1.232 1.00 92.00 164 HIS A N 1
ATOM 1274 C CA . HIS A 1 164 ? -11.651 -9.097 -1.798 1.00 92.00 164 HIS A CA 1
ATOM 1275 C C . HIS A 1 164 ? -10.352 -9.814 -2.206 1.00 92.00 164 HIS A C 1
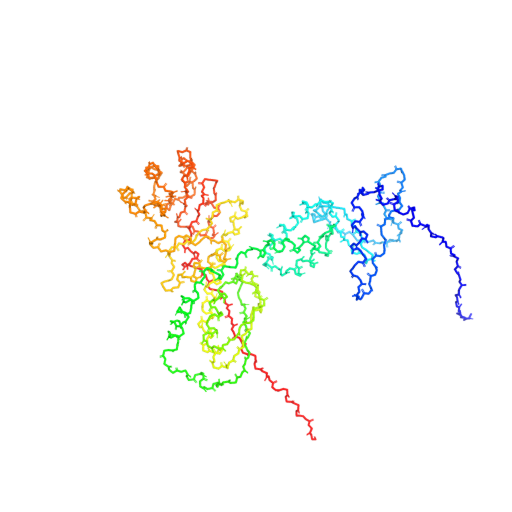ATOM 1277 O O . HIS A 1 164 ? -10.364 -11.025 -2.423 1.00 92.00 164 HIS A O 1
ATOM 1283 N N . LEU A 1 165 ? -9.225 -9.100 -2.306 1.00 91.88 165 LEU A N 1
ATOM 1284 C CA . LEU A 1 165 ? -7.908 -9.696 -2.544 1.00 91.88 165 LEU A CA 1
ATOM 1285 C C . LEU A 1 165 ? -7.332 -10.378 -1.299 1.00 91.88 165 LEU A C 1
ATOM 1287 O O . LEU A 1 165 ? -6.361 -11.121 -1.419 1.00 91.88 165 LEU A O 1
ATOM 1291 N N . LEU A 1 166 ? -7.893 -10.120 -0.114 1.00 96.06 166 LEU A N 1
ATOM 1292 C CA . LEU A 1 166 ? -7.399 -10.633 1.158 1.00 96.06 166 LEU A CA 1
ATOM 1293 C C . LEU A 1 166 ? -8.142 -11.925 1.527 1.00 96.06 166 LEU A C 1
ATOM 1295 O O . LEU A 1 166 ? -9.316 -11.872 1.896 1.00 96.06 166 LEU A O 1
ATOM 1299 N N . PRO A 1 167 ? -7.485 -13.102 1.498 1.00 94.38 167 PRO A N 1
ATOM 1300 C CA . PRO A 1 167 ? -8.137 -14.340 1.900 1.00 94.38 167 PRO A CA 1
ATOM 1301 C C . PRO A 1 167 ? -8.497 -14.284 3.395 1.00 94.38 167 PRO A C 1
ATOM 1303 O O . PRO A 1 167 ? -7.586 -14.155 4.225 1.00 94.38 167 PRO A O 1
ATOM 1306 N N . PRO A 1 168 ? -9.779 -14.446 3.783 1.00 94.75 168 PRO A N 1
ATOM 1307 C CA . PRO A 1 168 ? -10.199 -14.312 5.179 1.00 94.75 168 PRO A CA 1
ATOM 1308 C C . PRO A 1 168 ? -9.433 -15.201 6.177 1.00 94.75 168 PRO A C 1
ATOM 1310 O O . PRO A 1 168 ? -9.112 -14.717 7.263 1.00 94.75 168 PRO A O 1
ATOM 1313 N N . PRO A 1 169 ? -9.071 -16.465 5.857 1.00 96.69 169 PRO A N 1
ATOM 1314 C CA . PRO A 1 169 ? -8.265 -17.285 6.763 1.00 96.69 169 PRO A CA 1
ATOM 1315 C C . PRO A 1 169 ? -6.879 -16.693 7.039 1.00 96.69 169 PRO A C 1
ATOM 1317 O O . PRO A 1 169 ? -6.420 -16.712 8.179 1.00 96.69 169 PRO A O 1
ATOM 1320 N N . ARG A 1 170 ? -6.222 -16.131 6.015 1.00 96.06 170 ARG A N 1
ATOM 1321 C CA . ARG A 1 170 ? -4.890 -15.538 6.168 1.00 96.06 170 ARG A CA 1
ATOM 1322 C C . ARG A 1 170 ? -4.948 -14.243 6.969 1.00 96.06 170 ARG A C 1
ATOM 1324 O O . ARG A 1 170 ? -4.083 -14.029 7.814 1.00 96.06 170 ARG A O 1
ATOM 1331 N N . LEU A 1 171 ? -5.960 -13.416 6.715 1.00 96.94 171 LEU A N 1
ATOM 1332 C CA . LEU A 1 171 ? -6.187 -12.172 7.446 1.00 96.94 171 LEU A CA 1
ATOM 1333 C C . LEU A 1 171 ? -6.415 -12.435 8.941 1.00 96.94 171 LEU A C 1
ATOM 1335 O O . LEU A 1 171 ? -5.738 -11.834 9.770 1.00 96.94 171 LEU A O 1
ATOM 1339 N N . ARG A 1 172 ? -7.291 -13.392 9.282 1.00 96.25 172 ARG A N 1
ATOM 1340 C CA . ARG A 1 172 ? -7.518 -13.796 10.680 1.00 96.25 172 ARG A CA 1
ATOM 1341 C C . ARG A 1 172 ? -6.251 -14.315 11.352 1.00 96.25 172 ARG A C 1
ATOM 1343 O O . ARG A 1 172 ? -5.993 -13.953 12.492 1.00 96.25 172 ARG A O 1
ATOM 1350 N N . GLN A 1 173 ? -5.456 -15.134 10.656 1.00 97.75 173 GLN A N 1
ATOM 1351 C CA . GLN A 1 173 ? -4.205 -15.640 11.223 1.00 97.75 173 GLN A CA 1
ATOM 1352 C C . GLN A 1 173 ? -3.237 -14.501 11.561 1.00 97.75 173 GLN A C 1
ATOM 1354 O O . GLN A 1 173 ? -2.740 -14.452 12.675 1.00 97.75 173 GLN A O 1
ATOM 1359 N N . LEU A 1 174 ? -3.019 -13.563 10.633 1.00 97.81 174 LEU A N 1
ATOM 1360 C CA . LEU A 1 174 ? -2.137 -12.414 10.868 1.00 97.81 174 LEU A CA 1
ATOM 1361 C C . LEU A 1 174 ? -2.576 -11.586 12.076 1.00 97.81 174 LEU A C 1
ATOM 1363 O O . LEU A 1 174 ? -1.752 -11.225 12.906 1.00 97.81 174 LEU A O 1
ATOM 1367 N N . VAL A 1 175 ? -3.875 -11.308 12.180 1.00 97.75 175 VAL A N 1
ATOM 1368 C CA . VAL A 1 175 ? -4.429 -10.542 13.298 1.00 97.75 175 VAL A CA 1
ATOM 1369 C C . VAL A 1 175 ? -4.228 -11.255 14.630 1.00 97.75 175 VAL A C 1
ATOM 1371 O O . VAL A 1 175 ? -3.856 -10.610 15.606 1.00 97.75 175 VAL A O 1
ATOM 1374 N N . ARG A 1 176 ? -4.431 -12.576 14.674 1.00 97.75 176 ARG A N 1
ATOM 1375 C CA . ARG A 1 176 ? -4.159 -13.376 15.874 1.00 97.75 176 ARG A CA 1
ATOM 1376 C C . ARG A 1 176 ? -2.693 -13.322 16.265 1.00 97.75 176 ARG A C 1
ATOM 1378 O O . ARG A 1 176 ? -2.410 -13.100 17.435 1.00 97.75 176 ARG A O 1
ATOM 1385 N N . ASP A 1 177 ? -1.793 -13.461 15.294 1.00 98.12 177 ASP A N 1
ATOM 1386 C CA . ASP A 1 177 ? -0.352 -13.374 15.531 1.00 98.12 177 ASP A CA 1
ATOM 1387 C C . ASP A 1 177 ? 0.019 -11.995 16.121 1.00 98.12 177 ASP A C 1
ATOM 1389 O O . ASP A 1 177 ? 0.770 -11.925 17.091 1.00 98.12 177 ASP A O 1
ATOM 1393 N N . TRP A 1 178 ? -0.555 -10.899 15.603 1.00 98.38 178 TRP A N 1
ATOM 1394 C CA . TRP A 1 178 ? -0.302 -9.538 16.105 1.00 98.38 178 TRP A CA 1
ATOM 1395 C C . TRP A 1 178 ? -0.909 -9.262 17.486 1.00 98.38 178 TRP A C 1
ATOM 1397 O O . TRP A 1 178 ? -0.300 -8.574 18.300 1.00 98.38 178 TRP A O 1
ATOM 1407 N N . LEU A 1 179 ? -2.112 -9.769 17.764 1.00 97.81 179 LEU A N 1
ATOM 1408 C CA . LEU A 1 179 ? -2.729 -9.645 19.089 1.00 97.81 179 LEU A CA 1
ATOM 1409 C C . LEU A 1 179 ? -1.972 -10.479 20.130 1.00 97.81 179 LEU A C 1
ATOM 1411 O O . LEU A 1 179 ? -1.793 -10.033 21.259 1.00 97.81 179 LEU A O 1
ATOM 1415 N N . GLN A 1 180 ? -1.495 -11.665 19.747 1.00 97.25 180 GLN A N 1
ATOM 1416 C CA . GLN A 1 180 ? -0.678 -12.515 20.609 1.00 97.25 180 GLN A CA 1
ATOM 1417 C C . GLN A 1 180 ? 0.702 -11.901 20.885 1.00 97.25 180 GLN A C 1
ATOM 1419 O O . GLN A 1 180 ? 1.225 -12.072 21.983 1.00 97.25 180 GLN A O 1
ATOM 1424 N N . GLU A 1 181 ? 1.285 -11.187 19.918 1.00 97.31 181 GLU A N 1
ATOM 1425 C CA . GLU A 1 181 ? 2.513 -10.407 20.115 1.00 97.31 181 GLU A CA 1
ATOM 1426 C C . GLU A 1 181 ? 2.330 -9.315 21.183 1.00 97.31 181 GLU A C 1
ATOM 1428 O O . GLU A 1 181 ? 3.173 -9.196 22.071 1.00 97.31 181 GLU A O 1
ATOM 1433 N N . ASP A 1 182 ? 1.240 -8.538 21.117 1.00 97.12 182 ASP A N 1
ATOM 1434 C CA . ASP A 1 182 ? 1.013 -7.384 22.007 1.00 97.12 182 ASP A CA 1
ATOM 1435 C C . ASP A 1 182 ? 0.467 -7.793 23.391 1.00 97.12 182 ASP A C 1
ATOM 1437 O O . ASP A 1 182 ? 0.761 -7.152 24.400 1.00 97.12 182 ASP A O 1
ATOM 1441 N N . ALA A 1 183 ? -0.285 -8.898 23.465 1.00 95.19 183 ALA A N 1
ATOM 1442 C CA . ALA A 1 183 ? -0.865 -9.430 24.700 1.00 95.19 183 ALA A CA 1
ATOM 1443 C C . ALA A 1 183 ? -0.607 -10.944 24.876 1.00 95.19 183 ALA A C 1
ATOM 1445 O O . ALA A 1 183 ? -1.544 -11.748 24.859 1.00 95.19 183 ALA A O 1
ATOM 1446 N N . PRO A 1 184 ? 0.652 -11.369 25.099 1.00 94.50 184 PRO A N 1
ATOM 1447 C CA . PRO A 1 184 ? 1.005 -12.788 25.207 1.00 94.50 184 PRO A CA 1
ATOM 1448 C C . PRO A 1 184 ? 0.587 -13.445 26.535 1.00 94.50 184 PRO A C 1
ATOM 1450 O O . PRO A 1 184 ? 0.639 -14.669 26.652 1.00 94.50 184 PRO A O 1
ATOM 1453 N N . ALA A 1 185 ? 0.230 -12.656 27.556 1.00 94.56 185 ALA A N 1
ATOM 1454 C CA . ALA A 1 185 ? -0.061 -13.138 28.908 1.00 94.56 185 ALA A CA 1
ATOM 1455 C C . ALA A 1 185 ? -1.218 -12.357 29.565 1.00 94.56 185 ALA A C 1
ATOM 1457 O O . ALA A 1 185 ? -2.350 -12.408 29.092 1.00 94.56 185 ALA A O 1
ATOM 1458 N N . PHE A 1 186 ? -0.965 -11.674 30.685 1.00 94.75 186 PHE A N 1
ATOM 1459 C CA . PHE A 1 186 ? -1.986 -10.932 31.426 1.00 94.75 186 PHE A CA 1
ATOM 1460 C C . PHE A 1 186 ? -2.198 -9.521 30.865 1.00 94.75 186 PHE A C 1
ATOM 1462 O O . PHE A 1 186 ? -1.235 -8.857 30.489 1.00 94.75 186 PHE A O 1
ATOM 1469 N N . ASP A 1 187 ? -3.443 -9.037 30.923 1.00 93.94 187 ASP A N 1
ATOM 1470 C CA . ASP A 1 187 ? -3.834 -7.654 30.616 1.00 93.94 187 ASP A CA 1
ATOM 1471 C C . ASP A 1 187 ? -4.404 -6.955 31.874 1.00 93.94 187 ASP A C 1
ATOM 1473 O O . ASP A 1 187 ? -5.621 -6.951 32.109 1.00 93.94 187 ASP A O 1
ATOM 1477 N N . PRO A 1 188 ? -3.540 -6.376 32.735 1.00 95.50 188 PRO A N 1
ATOM 1478 C CA . PRO A 1 188 ? -3.985 -5.656 33.926 1.00 95.50 188 PRO A CA 1
ATOM 1479 C C . PRO A 1 188 ? -4.839 -4.425 33.601 1.00 95.50 188 PRO A C 1
ATOM 1481 O O . PRO A 1 188 ? -5.732 -4.082 34.376 1.00 95.50 188 PRO A O 1
ATOM 1484 N N . ALA A 1 189 ? -4.587 -3.765 32.463 1.00 92.75 189 ALA A N 1
ATOM 1485 C CA . ALA A 1 189 ? -5.336 -2.583 32.047 1.00 92.75 189 ALA A CA 1
ATOM 1486 C C . ALA A 1 189 ? -6.775 -2.960 31.678 1.00 92.75 189 ALA A C 1
ATOM 1488 O O . ALA A 1 189 ? -7.715 -2.346 32.185 1.00 92.75 189 ALA A O 1
ATOM 1489 N N . GLY A 1 190 ? -6.954 -4.022 30.888 1.00 93.69 190 GLY A N 1
ATOM 1490 C CA . GLY A 1 190 ? -8.255 -4.610 30.586 1.00 93.69 190 GLY A CA 1
ATOM 1491 C C . GLY A 1 190 ? -9.012 -5.048 31.838 1.00 93.69 190 GLY A C 1
ATOM 1492 O O . GLY A 1 190 ? -10.210 -4.785 31.957 1.00 93.69 190 GLY A O 1
ATOM 1493 N N . CYS A 1 191 ? -8.320 -5.652 32.811 1.00 95.56 191 CYS A N 1
ATOM 1494 C CA . CYS A 1 191 ? -8.923 -6.002 34.100 1.00 95.56 191 CYS A CA 1
ATOM 1495 C C . CYS A 1 191 ? -9.419 -4.763 34.864 1.00 95.56 191 CYS A C 1
ATOM 1497 O O . CYS A 1 191 ? -10.512 -4.791 35.425 1.00 95.56 191 CYS A O 1
ATOM 1499 N N . ALA A 1 192 ? -8.637 -3.681 34.880 1.00 96.50 192 ALA A N 1
ATOM 1500 C CA . ALA A 1 192 ? -8.974 -2.459 35.606 1.00 96.50 192 ALA A CA 1
ATOM 1501 C C . ALA A 1 192 ? -10.156 -1.693 34.987 1.00 96.50 192 ALA A C 1
ATOM 1503 O O . ALA A 1 192 ? -10.950 -1.107 35.721 1.00 96.50 192 ALA A O 1
ATOM 1504 N N . VAL A 1 193 ? -10.289 -1.684 33.654 1.00 94.75 193 VAL A N 1
ATOM 1505 C CA . VAL A 1 193 ? -11.384 -0.964 32.971 1.00 94.75 193 VAL A CA 1
ATOM 1506 C C . VAL A 1 193 ? -12.684 -1.763 32.879 1.00 94.75 193 VAL A C 1
ATOM 1508 O O . VAL A 1 193 ? -13.754 -1.171 32.750 1.00 94.75 193 VAL A O 1
ATOM 1511 N N . GLY A 1 194 ? -12.609 -3.093 32.949 1.00 94.88 194 GLY A N 1
ATOM 1512 C CA . GLY A 1 194 ? -13.773 -3.973 32.927 1.00 94.88 194 GLY A CA 1
ATOM 1513 C C . GLY A 1 194 ? -14.443 -4.125 31.555 1.00 94.88 194 GLY A C 1
ATOM 1514 O O . GLY A 1 194 ? -13.859 -3.892 30.495 1.00 94.88 194 GLY A O 1
ATOM 1515 N N . GLU A 1 195 ? -15.694 -4.589 31.577 1.00 96.19 195 GLU A N 1
ATOM 1516 C CA . GLU A 1 195 ? -16.440 -5.023 30.386 1.00 96.19 195 GLU A CA 1
ATOM 1517 C C . GLU A 1 195 ? -17.548 -4.061 29.936 1.00 96.19 195 GLU A C 1
ATOM 1519 O O . GLU A 1 195 ? -18.329 -4.420 29.054 1.00 96.19 195 GLU A O 1
ATOM 1524 N N . ALA A 1 196 ? -17.640 -2.864 30.525 1.00 95.50 196 ALA A N 1
ATOM 1525 C CA . ALA A 1 196 ? -18.679 -1.900 30.169 1.00 95.50 196 ALA A CA 1
ATOM 1526 C C . ALA A 1 196 ? -18.712 -1.677 28.641 1.00 95.50 196 ALA A C 1
ATOM 1528 O O . ALA A 1 196 ? -17.645 -1.508 28.038 1.00 95.50 196 ALA A O 1
ATOM 1529 N N . PRO A 1 197 ? -19.894 -1.726 27.996 1.00 96.31 197 PRO A N 1
ATOM 1530 C CA . PRO A 1 197 ? -20.024 -1.351 26.598 1.00 96.31 197 PRO A CA 1
ATOM 1531 C C . PRO A 1 197 ? -19.636 0.114 26.434 1.00 96.31 197 PRO A C 1
ATOM 1533 O O . PRO A 1 197 ? -20.198 0.989 27.086 1.00 96.31 197 PRO A O 1
ATOM 1536 N N . GLU A 1 198 ? -18.669 0.364 25.569 1.00 96.56 198 GLU A N 1
ATOM 1537 C CA . GLU A 1 198 ? -18.111 1.682 25.323 1.00 96.56 198 GLU A CA 1
ATOM 1538 C C . GLU A 1 198 ? -18.033 1.936 23.819 1.00 96.56 198 GLU A C 1
ATOM 1540 O O . GLU A 1 198 ? -18.135 1.034 22.975 1.00 96.56 198 GLU A O 1
ATOM 1545 N N . ARG A 1 199 ? -17.819 3.206 23.496 1.00 96.75 199 ARG A N 1
ATOM 1546 C CA . ARG A 1 199 ? -17.619 3.696 22.140 1.00 96.75 199 ARG A CA 1
ATOM 1547 C C . ARG A 1 199 ? -16.256 4.358 22.033 1.00 96.75 199 ARG A C 1
ATOM 1549 O O . ARG A 1 199 ? -15.919 5.188 22.875 1.00 96.75 199 ARG A O 1
ATOM 1556 N N . ALA A 1 200 ? -15.523 4.099 20.954 1.00 97.75 200 ALA A N 1
ATOM 1557 C CA . ALA A 1 200 ? -14.285 4.800 20.647 1.00 97.75 200 ALA A CA 1
ATOM 1558 C C . ALA A 1 200 ? -14.274 5.403 19.237 1.00 97.75 200 ALA A C 1
ATOM 1560 O O . ALA A 1 200 ? -14.642 4.755 18.264 1.00 97.75 200 ALA A O 1
ATOM 1561 N N . VAL A 1 201 ? -13.823 6.649 19.115 1.00 98.06 201 VAL A N 1
ATOM 1562 C CA . VAL A 1 201 ? -13.764 7.381 17.845 1.00 98.06 201 VAL A CA 1
ATOM 1563 C C . VAL A 1 201 ? -12.343 7.371 17.295 1.00 98.06 201 VAL A C 1
ATOM 1565 O O . VAL A 1 201 ? -11.404 7.792 17.975 1.00 98.06 201 VAL A O 1
ATOM 1568 N N . LEU A 1 202 ? -12.194 6.925 16.048 1.00 98.50 202 LEU A N 1
ATOM 1569 C CA . LEU A 1 202 ? -10.942 6.961 15.300 1.00 98.50 202 LEU A CA 1
ATOM 1570 C C . LEU A 1 202 ? -10.771 8.331 14.632 1.00 98.50 202 LEU A C 1
ATOM 1572 O O . LEU A 1 202 ? -11.608 8.768 13.833 1.00 98.50 202 LEU A O 1
ATOM 1576 N N . LEU A 1 203 ? -9.658 8.993 14.935 1.00 98.00 203 LEU A N 1
ATOM 1577 C CA . LEU A 1 203 ? -9.291 10.304 14.410 1.00 98.00 203 LEU A CA 1
ATOM 1578 C C . LEU A 1 203 ? -8.000 10.210 13.598 1.00 98.00 203 LEU A C 1
ATOM 1580 O O . LEU A 1 203 ? -7.018 9.640 14.069 1.00 98.00 203 LEU A O 1
ATOM 1584 N N . CYS A 1 204 ? -7.982 10.824 12.418 1.00 96.75 204 CYS A N 1
ATOM 1585 C CA . CYS A 1 204 ? -6.778 11.045 11.623 1.00 96.75 204 CYS A CA 1
ATOM 1586 C C . CYS A 1 204 ? -6.181 12.417 11.959 1.00 96.75 204 CYS A C 1
ATOM 1588 O O . CYS A 1 204 ? -6.878 13.433 11.901 1.00 96.75 204 CYS A O 1
ATOM 1590 N N . LYS A 1 205 ? -4.896 12.441 12.320 1.00 97.06 205 LYS A N 1
ATOM 1591 C CA . LYS A 1 205 ? -4.174 13.613 12.841 1.00 97.06 205 LYS A CA 1
ATOM 1592 C C . LYS A 1 205 ? -3.046 14.100 11.925 1.00 97.06 205 LYS A C 1
ATOM 1594 O O . LYS A 1 205 ? -2.499 15.171 12.168 1.00 97.06 205 LYS A O 1
ATOM 1599 N N . SER A 1 206 ? -2.728 13.368 10.859 1.00 94.50 206 SER A N 1
ATOM 1600 C CA . SER A 1 206 ? -1.786 13.792 9.810 1.00 94.50 206 SER A CA 1
ATOM 1601 C C . SER A 1 206 ? -2.374 13.554 8.415 1.00 94.50 206 SER A C 1
ATOM 1603 O O . SER A 1 206 ? -3.099 12.577 8.255 1.00 94.50 206 SER A O 1
ATOM 1605 N N . PRO A 1 207 ? -2.070 14.388 7.406 1.00 93.19 207 PRO A N 1
ATOM 1606 C CA . PRO A 1 207 ? -2.659 14.234 6.080 1.00 93.19 207 PRO A CA 1
ATOM 1607 C C . PRO A 1 207 ? -2.171 12.956 5.392 1.00 93.19 207 PRO A C 1
ATOM 1609 O O . PRO A 1 207 ? -0.988 12.614 5.478 1.00 93.19 207 PRO A O 1
ATOM 1612 N N . GLY A 1 208 ? -3.058 12.275 4.669 1.00 93.94 208 GLY A N 1
ATOM 1613 C CA . GLY A 1 208 ? -2.710 11.043 3.961 1.00 93.94 208 GLY A CA 1
ATOM 1614 C C . GLY A 1 208 ? -3.907 10.291 3.390 1.00 93.94 208 GLY A C 1
ATOM 1615 O O . GLY A 1 208 ? -5.055 10.661 3.606 1.00 93.94 208 GLY A O 1
ATOM 1616 N N . ALA A 1 209 ? -3.632 9.229 2.641 1.00 94.94 209 ALA A N 1
ATOM 1617 C CA . ALA A 1 209 ? -4.644 8.298 2.160 1.00 94.94 209 ALA A CA 1
ATOM 1618 C C . ALA A 1 209 ? -4.998 7.276 3.251 1.00 94.94 209 ALA A C 1
ATOM 1620 O O . ALA A 1 209 ? -4.101 6.695 3.860 1.00 94.94 209 ALA A O 1
ATOM 1621 N N . LEU A 1 210 ? -6.290 7.031 3.464 1.00 96.69 210 LEU A N 1
ATOM 1622 C CA . LEU A 1 210 ? -6.786 5.966 4.330 1.00 96.69 210 LEU A CA 1
ATOM 1623 C C . LEU A 1 210 ? -6.575 4.608 3.658 1.00 96.69 210 LEU A C 1
ATOM 1625 O O . LEU A 1 210 ? -7.123 4.362 2.585 1.00 96.69 210 LEU A O 1
ATOM 1629 N N . ALA A 1 211 ? -5.814 3.724 4.293 1.00 98.00 211 ALA A N 1
ATOM 1630 C CA . ALA A 1 211 ? -5.657 2.344 3.851 1.00 98.00 211 ALA A CA 1
ATOM 1631 C C . ALA A 1 211 ? -5.423 1.412 5.037 1.00 98.00 211 ALA A C 1
ATOM 1633 O O . ALA A 1 211 ? -4.747 1.778 6.001 1.00 98.00 211 ALA A O 1
ATOM 1634 N N . GLY A 1 212 ? -5.928 0.188 4.918 1.00 97.88 212 GLY A N 1
ATOM 1635 C CA . GLY A 1 212 ? -5.831 -0.859 5.927 1.00 97.88 212 GLY A CA 1
ATOM 1636 C C . GLY A 1 212 ? -7.141 -1.118 6.674 1.00 97.88 212 GLY A C 1
ATOM 1637 O O . GLY A 1 212 ? -7.103 -1.764 7.721 1.00 97.88 212 GLY A O 1
ATOM 1638 N N . CYS A 1 213 ? -8.281 -0.649 6.152 1.00 98.06 213 CYS A N 1
ATOM 1639 C CA . CYS A 1 213 ? -9.595 -0.843 6.771 1.00 98.06 213 CYS A CA 1
ATOM 1640 C C . CYS A 1 213 ? -9.895 -2.329 7.057 1.00 98.06 213 CYS A C 1
ATOM 1642 O O . CYS A 1 213 ? -10.233 -2.632 8.199 1.00 98.06 213 CYS A O 1
ATOM 1644 N N . PRO A 1 214 ? -9.642 -3.288 6.136 1.00 98.25 214 PRO A N 1
ATOM 1645 C CA . PRO A 1 214 ? -9.911 -4.703 6.406 1.00 98.25 214 PRO A CA 1
ATOM 1646 C C . PRO A 1 214 ? -9.069 -5.285 7.547 1.00 98.25 214 PRO A C 1
ATOM 1648 O O . PRO A 1 214 ? -9.522 -6.174 8.264 1.00 98.25 214 PRO A O 1
ATOM 1651 N N . PHE A 1 215 ? -7.837 -4.798 7.730 1.00 98.56 215 PHE A N 1
ATOM 1652 C CA . PHE A 1 215 ? -6.973 -5.236 8.828 1.00 98.56 215 PHE A CA 1
ATOM 1653 C C . PHE A 1 215 ? -7.439 -4.656 10.162 1.00 98.56 215 PHE A C 1
ATOM 1655 O O . PHE A 1 215 ? -7.475 -5.374 11.158 1.00 98.56 215 PHE A O 1
ATOM 1662 N N . PHE A 1 216 ? -7.837 -3.382 10.170 1.00 98.69 216 PHE A N 1
ATOM 1663 C CA . PHE A 1 216 ? -8.419 -2.724 11.337 1.00 98.69 216 PHE A CA 1
ATOM 1664 C C . PHE A 1 216 ? -9.721 -3.415 11.774 1.00 98.69 216 PHE A C 1
ATOM 1666 O O . PHE A 1 216 ? -9.876 -3.757 12.947 1.00 98.69 216 PHE A O 1
ATOM 1673 N N . ASP A 1 217 ? -10.607 -3.710 10.821 1.00 98.38 217 ASP A N 1
ATOM 1674 C CA . ASP A 1 217 ? -11.855 -4.438 11.063 1.00 98.38 217 ASP A CA 1
ATOM 1675 C C . ASP A 1 217 ? -11.590 -5.839 11.605 1.00 98.38 217 ASP A C 1
ATOM 1677 O O . ASP A 1 217 ? -12.238 -6.266 12.559 1.00 98.38 217 ASP A O 1
ATOM 1681 N N . ALA A 1 218 ? -10.616 -6.554 11.038 1.00 98.38 218 ALA A N 1
ATOM 1682 C CA . ALA A 1 218 ? -10.285 -7.901 11.476 1.00 98.38 218 ALA A CA 1
ATOM 1683 C C . ALA A 1 218 ? -9.737 -7.933 12.915 1.00 98.38 218 ALA A C 1
ATOM 1685 O O . ALA A 1 218 ? -10.116 -8.834 13.662 1.00 98.38 218 ALA A O 1
ATOM 1686 N N . VAL A 1 219 ? -8.929 -6.944 13.332 1.00 98.62 219 VAL A N 1
ATOM 1687 C CA . VAL A 1 219 ? -8.476 -6.804 14.734 1.00 98.62 219 VAL A CA 1
ATOM 1688 C C . VAL A 1 219 ? -9.664 -6.688 15.682 1.00 98.62 219 VAL A C 1
ATOM 1690 O O . VAL A 1 219 ? -9.781 -7.464 16.629 1.00 98.62 219 VAL A O 1
ATOM 1693 N N . PHE A 1 220 ? -10.577 -5.756 15.417 1.00 98.62 220 PHE A N 1
ATOM 1694 C CA . PHE A 1 220 ? -11.720 -5.542 16.301 1.00 98.62 220 PHE A CA 1
ATOM 1695 C C . PHE A 1 220 ? -12.747 -6.674 16.229 1.00 98.62 220 PHE A C 1
ATOM 1697 O O . PHE A 1 220 ? -13.324 -7.026 17.255 1.00 98.62 220 PHE A O 1
ATOM 1704 N N . THR A 1 221 ? -12.912 -7.309 15.070 1.00 98.19 221 THR A N 1
ATOM 1705 C CA . THR A 1 221 ? -13.787 -8.478 14.908 1.00 98.19 221 THR A CA 1
ATOM 1706 C C . THR A 1 221 ? -13.292 -9.670 15.728 1.00 98.19 221 THR A C 1
ATOM 1708 O O . THR A 1 221 ? -14.103 -10.324 16.381 1.00 98.19 221 THR A O 1
ATOM 1711 N N . GLU A 1 222 ? -11.980 -9.941 15.753 1.00 98.12 222 GLU A N 1
ATOM 1712 C CA . GLU A 1 222 ? -11.406 -11.028 16.568 1.00 98.12 222 GLU A CA 1
ATOM 1713 C C . GLU A 1 222 ? -11.672 -10.812 18.068 1.00 98.12 222 GLU A C 1
ATOM 1715 O O . GLU A 1 222 ? -11.873 -11.768 18.814 1.00 98.12 222 GLU A O 1
ATOM 1720 N N . LEU A 1 223 ? -11.759 -9.551 18.500 1.00 97.75 223 LEU A N 1
ATOM 1721 C CA . LEU A 1 223 ? -12.086 -9.164 19.872 1.00 97.75 223 LEU A CA 1
ATOM 1722 C C . LEU A 1 223 ? -13.601 -9.020 20.129 1.00 97.75 223 LEU A C 1
ATOM 1724 O O . LEU A 1 223 ? -14.009 -8.628 21.223 1.00 97.75 223 LEU A O 1
ATOM 1728 N N . GLY A 1 224 ? -14.462 -9.326 19.155 1.00 97.75 224 GLY A N 1
ATOM 1729 C CA . GLY A 1 224 ? -15.919 -9.201 19.291 1.00 97.75 224 GLY A CA 1
ATOM 1730 C C . GLY A 1 224 ? -16.430 -7.755 19.355 1.00 97.75 224 GLY A C 1
ATOM 1731 O O . GLY A 1 224 ? -17.485 -7.502 19.937 1.00 97.75 224 GLY A O 1
ATOM 1732 N N . CYS A 1 225 ? -15.680 -6.809 18.793 1.00 98.38 225 CYS A N 1
ATOM 1733 C CA . CYS A 1 225 ? -16.075 -5.416 18.593 1.00 98.38 225 CYS A CA 1
ATOM 1734 C C . CYS A 1 225 ? -16.612 -5.205 17.163 1.00 98.38 225 CYS A C 1
ATOM 1736 O O . CYS A 1 225 ? -16.409 -6.030 16.273 1.00 98.38 225 CYS A O 1
ATOM 1738 N N . THR A 1 226 ? -17.283 -4.077 16.928 1.00 97.94 226 THR A N 1
ATOM 1739 C CA . THR A 1 226 ? -17.800 -3.678 15.605 1.00 97.94 226 THR A CA 1
ATOM 1740 C C . THR A 1 226 ? -17.252 -2.316 15.201 1.00 97.94 226 THR A C 1
ATOM 1742 O O . THR A 1 226 ? -17.028 -1.467 16.064 1.00 97.94 226 THR A O 1
ATOM 1745 N N . VAL A 1 227 ? -17.024 -2.111 13.902 1.00 98.06 227 VAL A N 1
ATOM 1746 C CA . VAL A 1 227 ? -16.471 -0.869 13.342 1.00 98.06 227 VAL A CA 1
ATOM 1747 C C . VAL A 1 227 ? -17.470 -0.261 12.360 1.00 98.06 227 VAL A C 1
ATOM 1749 O O . VAL A 1 227 ? -17.990 -0.948 11.483 1.00 98.06 227 VAL A O 1
ATOM 1752 N N . GLU A 1 228 ? -17.725 1.036 12.498 1.00 97.12 228 GLU A N 1
ATOM 1753 C CA . GLU A 1 228 ? -18.508 1.845 11.568 1.00 97.12 228 GLU A CA 1
ATOM 1754 C C . GLU A 1 228 ? -17.593 2.882 10.905 1.00 97.12 228 GLU A C 1
ATOM 1756 O O . GLU A 1 228 ? -17.031 3.750 11.573 1.00 97.12 228 GLU A O 1
ATOM 1761 N N . TRP A 1 229 ? -17.436 2.804 9.583 1.00 93.31 229 TRP A N 1
ATOM 1762 C CA . TRP A 1 229 ? -16.588 3.719 8.816 1.00 93.31 229 TRP A CA 1
ATOM 1763 C C . TRP A 1 229 ? -17.374 4.932 8.309 1.00 93.31 229 TRP A C 1
ATOM 1765 O O . TRP A 1 229 ? -18.409 4.796 7.661 1.00 93.31 229 TRP A O 1
ATOM 1775 N N . PHE A 1 230 ? -16.832 6.132 8.524 1.00 89.75 230 PHE A N 1
ATOM 1776 C CA . PHE A 1 230 ? -17.352 7.387 7.963 1.00 89.75 230 PHE A CA 1
ATOM 1777 C C . PHE A 1 230 ? -16.602 7.831 6.704 1.00 89.75 230 PHE A C 1
ATOM 1779 O O . PHE A 1 230 ? -17.074 8.703 5.975 1.00 89.75 230 PHE A O 1
ATOM 1786 N N . GLN A 1 231 ? -15.419 7.261 6.469 1.00 85.88 231 GLN A N 1
ATOM 1787 C CA . GLN A 1 231 ? -14.569 7.538 5.317 1.00 85.88 231 GLN A CA 1
ATOM 1788 C C . GLN A 1 231 ? -14.315 6.237 4.553 1.00 85.88 231 GLN A C 1
ATOM 1790 O O . GLN A 1 231 ? -13.987 5.233 5.188 1.00 85.88 231 GLN A O 1
ATOM 1795 N N . PRO A 1 232 ? -14.454 6.226 3.215 1.00 87.19 232 PRO A N 1
ATOM 1796 C CA . PRO A 1 232 ? -14.174 5.035 2.431 1.00 87.19 232 PRO A CA 1
ATOM 1797 C C . PRO A 1 232 ? -12.665 4.790 2.329 1.00 87.19 232 PRO A C 1
ATOM 1799 O O . PRO A 1 232 ? -11.856 5.721 2.375 1.00 87.19 232 PRO A O 1
ATOM 1802 N N . GLU A 1 233 ? -12.283 3.533 2.123 1.00 89.94 233 GLU A N 1
ATOM 1803 C CA . GLU A 1 233 ? -10.892 3.180 1.862 1.00 89.94 233 GLU A CA 1
ATOM 1804 C C . GLU A 1 233 ? -10.367 3.852 0.580 1.00 89.94 233 GLU A C 1
ATOM 1806 O O . GLU A 1 233 ? -11.083 4.017 -0.411 1.00 89.94 233 GLU A O 1
ATOM 1811 N N . GLY A 1 234 ? -9.112 4.299 0.616 1.00 89.75 234 GLY A N 1
ATOM 1812 C CA . GLY A 1 234 ? -8.486 5.102 -0.434 1.00 89.75 234 GLY A CA 1
ATOM 1813 C C . GLY A 1 234 ? -8.829 6.596 -0.389 1.00 89.75 234 GLY A C 1
ATOM 1814 O O . GLY A 1 234 ? -8.276 7.366 -1.178 1.00 89.75 234 GLY A O 1
ATOM 1815 N N . ALA A 1 235 ? -9.703 7.049 0.520 1.00 87.00 235 ALA A N 1
ATOM 1816 C CA . ALA A 1 235 ? -9.974 8.474 0.701 1.00 87.00 235 ALA A CA 1
ATOM 1817 C C . ALA A 1 235 ? -8.724 9.227 1.172 1.00 87.00 235 ALA A C 1
ATOM 1819 O O . ALA A 1 235 ? -7.992 8.762 2.042 1.00 87.00 235 ALA A O 1
ATOM 1820 N N . TRP A 1 236 ? -8.501 10.423 0.627 1.00 90.44 236 TRP A N 1
ATOM 1821 C CA . TRP A 1 236 ? -7.490 11.338 1.150 1.00 90.44 236 TRP A CA 1
ATOM 1822 C C . TRP A 1 236 ? -8.081 12.151 2.301 1.00 90.44 236 TRP A C 1
ATOM 1824 O O . TRP A 1 236 ? -9.129 12.776 2.140 1.00 90.44 236 TRP A O 1
ATOM 1834 N N . LEU A 1 237 ? -7.412 12.130 3.448 1.00 88.25 237 LEU A N 1
ATOM 1835 C CA . LEU A 1 237 ? -7.851 12.736 4.696 1.00 88.25 237 LEU A CA 1
ATOM 1836 C C . LEU A 1 237 ? -7.000 13.961 5.024 1.00 88.25 237 LEU A C 1
ATOM 1838 O O . LEU A 1 237 ? -5.773 13.919 4.933 1.00 88.25 237 LEU A O 1
ATOM 1842 N N . GLU A 1 238 ? -7.667 15.025 5.467 1.00 88.00 238 GLU A N 1
ATOM 1843 C CA . GLU A 1 238 ? -7.035 16.225 6.017 1.00 88.00 238 GLU A CA 1
ATOM 1844 C C . GLU A 1 238 ? -7.282 16.296 7.534 1.00 88.00 238 GLU A C 1
ATOM 1846 O O . GLU A 1 238 ? -8.419 16.087 7.971 1.00 88.00 238 GLU A O 1
ATOM 1851 N N . PRO A 1 239 ? -6.260 16.575 8.362 1.00 92.19 239 PRO A N 1
ATOM 1852 C CA . PRO A 1 239 ? -6.428 16.609 9.812 1.00 92.19 239 PRO A CA 1
ATOM 1853 C C . PRO A 1 239 ? -7.232 17.816 10.315 1.00 92.19 239 PRO A C 1
ATOM 1855 O O . PRO A 1 239 ? -7.116 18.914 9.781 1.00 92.19 239 PRO A O 1
ATOM 1858 N N . VAL A 1 240 ? -7.982 17.704 11.411 1.00 94.38 240 VAL A N 1
ATOM 1859 C CA . VAL A 1 240 ? -8.335 16.467 12.128 1.00 94.38 240 VAL A CA 1
ATOM 1860 C C . VAL A 1 240 ? -9.616 15.902 11.518 1.00 94.38 240 VAL A C 1
ATOM 1862 O O . VAL A 1 240 ? -10.645 16.575 11.525 1.00 94.38 240 VAL A O 1
ATOM 1865 N N . ALA A 1 241 ? -9.572 14.661 11.030 1.00 89.81 241 ALA A N 1
ATOM 1866 C CA . ALA A 1 241 ? -10.736 13.997 10.443 1.00 89.81 241 ALA A CA 1
ATOM 1867 C C . ALA A 1 241 ? -11.256 12.882 11.351 1.00 89.81 241 ALA A C 1
ATOM 1869 O O . ALA A 1 241 ? -10.483 12.061 11.844 1.00 89.81 241 ALA A O 1
ATOM 1870 N N . ARG A 1 242 ? -12.579 12.816 11.526 1.00 94.38 242 ARG A N 1
ATOM 1871 C CA . ARG A 1 242 ? -13.259 11.658 12.119 1.00 94.38 242 ARG A CA 1
ATOM 1872 C C . ARG A 1 242 ? -13.420 10.585 11.044 1.00 94.38 242 ARG A C 1
ATOM 1874 O O . ARG A 1 242 ? -14.031 10.847 10.009 1.00 94.38 242 ARG A O 1
ATOM 1881 N N . VAL A 1 243 ? -12.840 9.412 11.281 1.00 94.69 243 VAL A N 1
ATOM 1882 C CA . VAL A 1 243 ? -12.666 8.368 10.256 1.00 94.69 243 VAL A CA 1
ATOM 1883 C C . VAL A 1 243 ? -13.620 7.206 10.466 1.00 94.69 243 VAL A C 1
ATOM 1885 O O . VAL A 1 243 ? -14.272 6.777 9.520 1.00 94.69 243 VA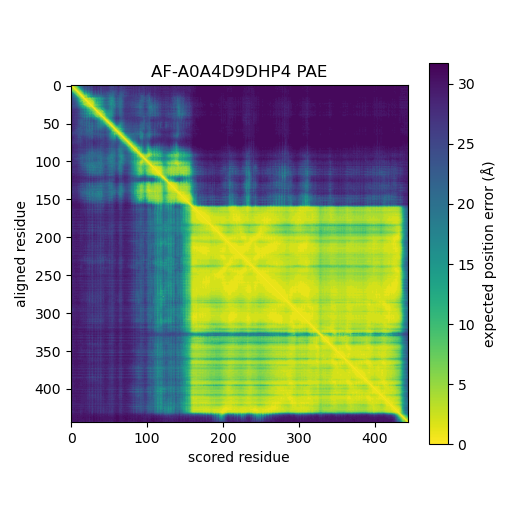L A O 1
ATOM 1888 N N . ALA A 1 244 ? -13.707 6.721 11.701 1.00 96.62 244 ALA A N 1
ATOM 1889 C CA . ALA A 1 244 ? -14.529 5.580 12.066 1.00 96.62 244 ALA A CA 1
ATOM 1890 C C . ALA A 1 244 ? -14.929 5.647 13.542 1.00 96.62 244 ALA A C 1
ATOM 1892 O O . ALA A 1 244 ? -14.429 6.476 14.313 1.00 96.62 244 ALA A O 1
ATOM 1893 N N . GLU A 1 245 ? -15.816 4.747 13.925 1.00 98.12 245 GLU A N 1
ATOM 1894 C CA . GLU A 1 245 ? -16.252 4.509 15.289 1.00 98.12 245 GLU A CA 1
ATOM 1895 C C . GLU A 1 245 ? -16.197 3.016 15.594 1.00 98.12 245 GLU A C 1
ATOM 1897 O O . GLU A 1 245 ? -16.544 2.194 14.753 1.00 98.12 245 GLU A O 1
ATOM 1902 N N . VAL A 1 246 ? -15.737 2.663 16.790 1.00 98.50 246 VAL A N 1
ATOM 1903 C CA . VAL A 1 246 ? -15.612 1.282 17.249 1.00 98.50 246 VAL A CA 1
ATOM 1904 C C . VAL A 1 246 ? -16.476 1.096 18.486 1.00 98.50 246 VAL A C 1
ATOM 1906 O O . VAL A 1 246 ? -16.379 1.874 19.436 1.00 98.50 246 VAL A O 1
ATOM 1909 N N . HIS A 1 247 ? -17.295 0.051 18.484 1.00 98.25 247 HIS A N 1
ATOM 1910 C CA . HIS A 1 247 ? -18.190 -0.300 19.581 1.00 98.25 247 HIS A CA 1
ATOM 1911 C C . HIS A 1 247 ? -17.824 -1.668 20.146 1.00 98.25 247 HIS A C 1
ATOM 1913 O O . HIS A 1 247 ? -17.626 -2.626 19.394 1.00 98.25 247 HIS A O 1
ATOM 1919 N N . GLY A 1 248 ? -17.767 -1.779 21.472 1.00 97.44 248 GLY A N 1
ATOM 1920 C CA . GLY A 1 248 ? -17.455 -3.038 22.140 1.00 97.44 248 GLY A CA 1
ATOM 1921 C C . GLY A 1 248 ? -17.203 -2.871 23.632 1.00 97.44 248 GLY A C 1
ATOM 1922 O O . GLY A 1 248 ? -17.440 -1.812 24.205 1.00 97.44 248 GLY A O 1
ATOM 1923 N N . LYS A 1 249 ? -16.716 -3.931 24.279 1.00 97.56 249 LYS A N 1
ATOM 1924 C CA . LYS A 1 249 ? -16.342 -3.888 25.700 1.00 97.56 249 LYS A CA 1
ATOM 1925 C C . LYS A 1 249 ? -15.114 -2.995 25.887 1.00 97.56 249 LYS A C 1
ATOM 1927 O O . LYS A 1 249 ? -14.154 -3.145 25.132 1.00 97.56 249 LYS A O 1
ATOM 1932 N N . ALA A 1 250 ? -15.095 -2.157 26.925 1.00 96.69 250 ALA A N 1
ATOM 1933 C CA . ALA A 1 250 ? -13.992 -1.238 27.229 1.00 96.69 250 ALA A CA 1
ATOM 1934 C C . ALA A 1 250 ? -12.611 -1.912 27.150 1.00 96.69 250 ALA A C 1
ATOM 1936 O O . ALA A 1 250 ? -11.727 -1.439 26.434 1.00 96.69 250 ALA A O 1
ATOM 1937 N N . ARG A 1 251 ? -12.450 -3.071 27.804 1.00 96.88 251 ARG A N 1
ATOM 1938 C CA . ARG A 1 251 ? -11.202 -3.846 27.746 1.00 96.88 251 ARG A CA 1
ATOM 1939 C C . ARG A 1 251 ? -10.805 -4.297 26.337 1.00 96.88 251 ARG A C 1
ATOM 1941 O O . ARG A 1 251 ? -9.629 -4.295 26.018 1.00 96.88 251 ARG A O 1
ATOM 1948 N N . HIS A 1 252 ? -11.760 -4.654 25.477 1.00 97.75 252 HIS A N 1
ATOM 1949 C CA . HIS A 1 252 ? -11.478 -5.120 24.116 1.00 97.75 252 HIS A CA 1
ATOM 1950 C C . HIS A 1 252 ? -11.143 -3.955 23.179 1.00 97.75 252 HIS A C 1
ATOM 1952 O O . HIS A 1 252 ? -10.303 -4.100 22.295 1.00 97.75 252 HIS A O 1
ATOM 1958 N N . LEU A 1 253 ? -11.762 -2.788 23.391 1.00 97.81 253 LEU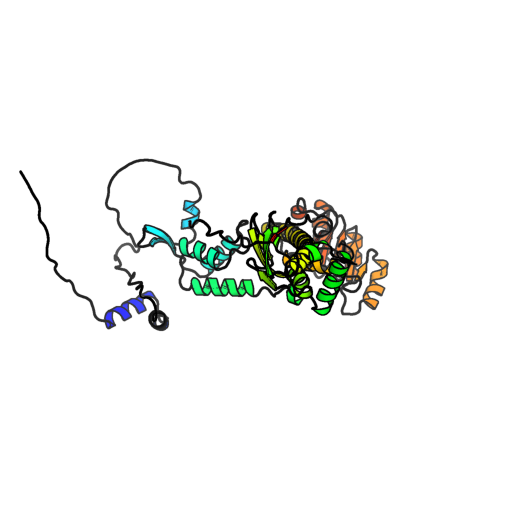 A N 1
ATOM 1959 C CA . LEU A 1 253 ? -11.397 -1.569 22.671 1.00 97.81 253 LEU A CA 1
ATOM 1960 C C . LEU A 1 253 ? -9.940 -1.184 22.947 1.00 97.81 253 LEU A C 1
ATOM 1962 O O . LEU A 1 253 ? -9.206 -0.901 22.005 1.00 97.81 253 LEU A O 1
ATOM 1966 N N . LEU A 1 254 ? -9.522 -1.219 24.218 1.00 97.12 254 LEU A N 1
ATOM 1967 C CA . LEU A 1 254 ? -8.147 -0.901 24.613 1.00 97.12 254 LEU A CA 1
ATOM 1968 C C . LEU A 1 254 ? -7.144 -1.968 24.170 1.00 97.12 254 LEU A C 1
ATOM 1970 O O . LEU A 1 254 ? -6.077 -1.615 23.675 1.00 97.12 254 LEU A O 1
ATOM 1974 N N . LEU A 1 255 ? -7.500 -3.250 24.287 1.00 97.69 255 LEU A N 1
ATOM 1975 C CA . LEU A 1 255 ? -6.653 -4.362 23.852 1.00 97.69 255 LEU A CA 1
ATOM 1976 C C . LEU A 1 255 ? -6.341 -4.295 22.349 1.00 97.69 255 LEU A C 1
ATOM 1978 O O . LEU A 1 255 ? -5.207 -4.509 21.942 1.00 97.69 255 LEU A O 1
ATOM 1982 N N . GLY A 1 256 ? -7.334 -3.970 21.516 1.00 98.00 256 GLY A N 1
ATOM 1983 C CA . GLY A 1 256 ? -7.148 -3.862 20.065 1.00 98.00 256 GLY A CA 1
ATOM 1984 C C . GLY A 1 256 ? -6.543 -2.538 19.594 1.00 98.00 256 GLY A C 1
ATOM 1985 O O . GLY A 1 256 ? -6.096 -2.452 18.449 1.00 98.00 256 GLY A O 1
ATOM 1986 N N . GLU A 1 257 ? -6.528 -1.499 20.439 1.00 98.31 257 GLU A N 1
ATOM 1987 C CA . GLU A 1 257 ? -6.181 -0.130 20.041 1.00 98.31 257 GLU A CA 1
ATOM 1988 C C . GLU A 1 257 ? -4.802 -0.058 19.381 1.00 98.31 257 GLU A C 1
ATOM 1990 O O . GLU A 1 257 ? -4.670 0.440 18.260 1.00 98.31 257 GLU A O 1
ATOM 1995 N N . ARG A 1 258 ? -3.757 -0.525 20.073 1.00 98.31 258 ARG A N 1
ATOM 1996 C CA . ARG A 1 258 ? -2.376 -0.308 19.629 1.00 98.31 258 ARG A CA 1
ATOM 1997 C C . ARG A 1 258 ? -2.080 -1.076 18.349 1.00 98.31 258 ARG A C 1
ATOM 1999 O O . ARG A 1 258 ? -1.569 -0.484 17.396 1.00 98.31 258 ARG A O 1
ATOM 2006 N N . THR A 1 259 ? -2.460 -2.349 18.298 1.00 98.31 259 THR A N 1
ATOM 2007 C CA . THR A 1 259 ? -2.316 -3.207 17.118 1.00 98.31 259 THR A CA 1
ATOM 2008 C C . THR A 1 259 ? -3.044 -2.625 15.906 1.00 98.31 259 THR A C 1
ATOM 2010 O O . THR A 1 259 ? -2.448 -2.491 14.832 1.00 98.31 259 THR A O 1
ATOM 2013 N N . ALA A 1 260 ? -4.304 -2.205 16.076 1.00 98.56 260 ALA A N 1
ATOM 2014 C CA . ALA A 1 260 ? -5.110 -1.653 14.992 1.00 98.56 260 ALA A CA 1
ATOM 2015 C C . ALA A 1 260 ? -4.546 -0.317 14.474 1.00 98.56 260 ALA A C 1
ATOM 2017 O O . ALA A 1 260 ? -4.407 -0.140 13.261 1.00 98.56 260 ALA A O 1
ATOM 2018 N N . LEU A 1 261 ? -4.157 0.603 15.369 1.00 98.69 261 LEU A N 1
ATOM 2019 C CA . LEU A 1 261 ? -3.573 1.894 14.983 1.00 98.69 261 LEU A CA 1
ATOM 2020 C C . LEU A 1 261 ? -2.208 1.735 14.302 1.00 98.69 261 LEU A C 1
ATOM 2022 O O . LEU A 1 261 ? -1.946 2.405 13.303 1.00 98.69 261 LEU A O 1
ATOM 2026 N N . ASN A 1 262 ? -1.352 0.837 14.798 1.00 98.56 262 ASN A N 1
ATOM 2027 C CA . ASN A 1 262 ? -0.045 0.563 14.196 1.00 98.56 262 ASN A CA 1
ATOM 2028 C C . ASN A 1 262 ? -0.191 0.008 12.772 1.00 98.56 262 ASN A C 1
ATOM 2030 O O . ASN A 1 262 ? 0.522 0.438 11.861 1.00 98.56 262 ASN A O 1
ATOM 2034 N N . CYS A 1 263 ? -1.128 -0.925 12.574 1.00 98.31 263 CYS A N 1
ATOM 2035 C CA . CYS A 1 263 ? -1.410 -1.503 11.266 1.00 98.31 263 CYS A CA 1
ATOM 2036 C C . CYS A 1 263 ? -1.961 -0.446 10.296 1.00 98.31 263 CYS A C 1
ATOM 2038 O O . CYS A 1 263 ? -1.395 -0.241 9.217 1.00 98.31 263 CYS A O 1
ATOM 2040 N N . LEU A 1 264 ? -3.013 0.273 10.706 1.00 98.69 264 LEU A N 1
ATOM 2041 C CA . LEU A 1 264 ? -3.676 1.285 9.884 1.00 98.69 264 LEU A CA 1
ATOM 2042 C C . LEU A 1 264 ? -2.735 2.444 9.536 1.00 98.69 264 LEU A C 1
ATOM 2044 O O . LEU A 1 264 ? -2.688 2.875 8.385 1.00 98.69 264 LEU A O 1
ATOM 2048 N N . GLY A 1 265 ? -1.943 2.918 10.502 1.00 98.56 265 GLY A N 1
ATOM 2049 C CA . GLY A 1 265 ? -0.980 4.000 10.305 1.00 98.56 265 GLY A CA 1
ATOM 2050 C C . GLY A 1 265 ? 0.099 3.649 9.282 1.00 98.56 265 GLY A C 1
ATOM 2051 O O . GLY A 1 265 ? 0.388 4.460 8.399 1.00 98.56 265 GLY A O 1
ATOM 2052 N N . ARG A 1 266 ? 0.661 2.431 9.344 1.00 98.56 266 ARG A N 1
ATOM 2053 C CA . ARG A 1 266 ? 1.653 1.948 8.363 1.00 98.56 266 ARG A CA 1
ATOM 2054 C C . ARG A 1 266 ? 1.039 1.751 6.978 1.00 98.56 266 ARG A C 1
ATOM 2056 O O . ARG A 1 266 ? 1.599 2.250 6.004 1.00 98.56 266 ARG A O 1
ATOM 2063 N N . CYS A 1 267 ? -0.121 1.096 6.887 1.00 98.62 267 CYS A N 1
ATOM 2064 C CA . CYS A 1 267 ? -0.828 0.910 5.615 1.00 98.62 267 CYS A CA 1
ATOM 2065 C C . CYS A 1 267 ? -1.160 2.257 4.963 1.00 98.62 267 CYS A C 1
ATOM 2067 O O . CYS A 1 267 ? -0.824 2.497 3.806 1.00 98.62 267 CYS A O 1
ATOM 2069 N N . SER A 1 268 ? -1.742 3.177 5.728 1.00 98.69 268 SER A N 1
ATOM 2070 C CA . SER A 1 268 ? -2.064 4.526 5.259 1.00 98.69 268 SER A CA 1
ATOM 2071 C C . SER A 1 268 ? -0.809 5.305 4.848 1.00 98.69 268 SER A C 1
ATOM 2073 O O . SER A 1 268 ? -0.838 6.041 3.865 1.00 98.69 268 SER A O 1
ATOM 2075 N N . GLY A 1 269 ? 0.326 5.108 5.528 1.00 98.50 269 GLY A N 1
ATOM 2076 C CA . GLY A 1 269 ? 1.616 5.686 5.136 1.00 98.50 269 GLY A CA 1
ATOM 2077 C C . GLY A 1 269 ? 2.092 5.217 3.758 1.00 98.50 269 GLY A C 1
ATOM 2078 O O . GLY A 1 269 ? 2.397 6.040 2.891 1.00 98.50 269 GLY A O 1
ATOM 2079 N N . VAL A 1 270 ? 2.084 3.902 3.522 1.00 98.69 270 VAL A N 1
ATOM 2080 C CA . VAL A 1 270 ? 2.453 3.297 2.227 1.00 98.69 270 VAL A CA 1
ATOM 2081 C C . VAL A 1 270 ? 1.505 3.753 1.115 1.00 98.69 270 VAL A C 1
ATOM 2083 O O . VAL A 1 270 ? 1.957 4.206 0.062 1.00 98.69 270 VAL A O 1
ATOM 2086 N N . ALA A 1 271 ? 0.192 3.721 1.360 1.00 98.12 271 ALA A N 1
ATOM 2087 C CA . ALA A 1 271 ? -0.810 4.190 0.403 1.00 98.12 271 ALA A CA 1
ATOM 2088 C C . ALA A 1 271 ? -0.663 5.689 0.096 1.00 98.12 271 ALA A C 1
ATOM 2090 O O . ALA A 1 271 ? -0.856 6.117 -1.042 1.00 98.12 271 ALA A O 1
ATOM 2091 N N . THR A 1 272 ? -0.271 6.493 1.090 1.00 98.06 272 THR A N 1
ATOM 2092 C CA . THR A 1 272 ? 0.009 7.924 0.917 1.00 98.06 272 THR A CA 1
ATOM 2093 C C . THR A 1 272 ? 1.197 8.150 -0.012 1.00 98.06 272 THR A C 1
ATOM 2095 O O . THR A 1 272 ? 1.079 8.944 -0.947 1.00 98.06 272 THR A O 1
ATOM 2098 N N . ALA A 1 273 ? 2.317 7.455 0.214 1.00 97.75 273 ALA A N 1
ATOM 2099 C CA . ALA A 1 273 ? 3.510 7.555 -0.628 1.00 97.75 273 ALA A CA 1
ATOM 2100 C C . ALA A 1 273 ? 3.220 7.098 -2.069 1.00 97.75 273 ALA A C 1
ATOM 2102 O O . ALA A 1 273 ? 3.491 7.825 -3.027 1.00 97.75 273 ALA A O 1
ATOM 2103 N N . ALA A 1 274 ? 2.569 5.941 -2.227 1.00 97.12 274 ALA A N 1
ATOM 2104 C CA . ALA A 1 274 ? 2.153 5.420 -3.528 1.00 97.12 274 ALA A CA 1
ATOM 2105 C C . ALA A 1 274 ? 1.198 6.379 -4.256 1.00 97.12 274 ALA A C 1
ATOM 2107 O O . ALA A 1 274 ? 1.397 6.695 -5.431 1.00 97.12 274 ALA A O 1
ATOM 2108 N N . GLY A 1 275 ? 0.201 6.909 -3.543 1.00 95.75 275 GLY A N 1
ATOM 2109 C CA . GLY A 1 275 ? -0.764 7.860 -4.082 1.00 95.75 275 GLY A CA 1
ATOM 2110 C C . GLY A 1 275 ? -0.122 9.163 -4.552 1.00 95.75 275 GLY A C 1
ATOM 2111 O O . GLY A 1 275 ? -0.528 9.704 -5.582 1.00 95.75 275 GLY A O 1
ATOM 2112 N N . ARG A 1 276 ? 0.904 9.658 -3.845 1.00 95.81 276 ARG A N 1
ATOM 2113 C CA . ARG A 1 276 ? 1.696 10.826 -4.265 1.00 95.81 276 ARG A CA 1
ATOM 2114 C C . ARG A 1 276 ? 2.470 10.549 -5.552 1.00 95.81 276 ARG A C 1
ATOM 2116 O O . ARG A 1 276 ? 2.295 11.297 -6.514 1.00 95.81 276 ARG A O 1
ATOM 2123 N N . ALA A 1 277 ? 3.215 9.446 -5.617 1.00 95.69 277 ALA A N 1
ATOM 2124 C CA . ALA A 1 277 ? 3.954 9.049 -6.817 1.00 95.69 277 ALA A CA 1
ATOM 2125 C C . ALA A 1 277 ? 3.026 8.868 -8.035 1.00 95.69 277 ALA A C 1
ATOM 2127 O O . ALA A 1 277 ? 3.270 9.425 -9.106 1.00 95.69 277 ALA A O 1
ATOM 2128 N N . CYS A 1 278 ? 1.886 8.194 -7.857 1.00 94.00 278 CYS A N 1
ATOM 2129 C CA . CYS A 1 278 ? 0.895 8.017 -8.920 1.00 94.00 278 CYS A CA 1
ATOM 2130 C C . CYS A 1 278 ? 0.255 9.342 -9.370 1.00 94.00 278 CYS A C 1
ATOM 2132 O O . CYS A 1 278 ? -0.134 9.488 -10.530 1.00 94.00 278 CYS A O 1
ATOM 2134 N N . ARG A 1 279 ? 0.118 10.330 -8.474 1.00 90.44 279 ARG A N 1
ATOM 2135 C CA . ARG A 1 279 ? -0.342 11.676 -8.854 1.00 90.44 279 ARG A CA 1
ATOM 2136 C C . ARG A 1 279 ? 0.689 12.413 -9.700 1.00 90.44 279 ARG A C 1
ATOM 2138 O O . ARG A 1 279 ? 0.286 13.069 -10.657 1.00 90.44 279 ARG A O 1
ATOM 2145 N N . LEU A 1 280 ? 1.977 12.298 -9.377 1.00 94.00 280 LEU A N 1
ATOM 2146 C CA . LEU A 1 280 ? 3.052 12.885 -10.182 1.00 94.00 280 LEU A CA 1
ATOM 2147 C C . LEU A 1 280 ? 3.067 12.287 -11.595 1.00 94.00 280 LEU A C 1
ATOM 2149 O O . LEU A 1 280 ? 3.074 13.045 -12.561 1.00 94.00 280 LEU A O 1
ATOM 2153 N N . ALA A 1 281 ? 2.940 10.961 -11.706 1.00 90.69 281 ALA A N 1
ATOM 2154 C CA . ALA A 1 281 ? 2.805 10.251 -12.981 1.00 90.69 281 ALA A CA 1
ATOM 2155 C C . ALA A 1 281 ? 1.644 10.785 -13.835 1.00 90.69 281 ALA A C 1
ATOM 2157 O O . ALA A 1 281 ? 1.837 11.178 -14.986 1.00 90.69 281 ALA A O 1
ATOM 2158 N N . ARG A 1 282 ? 0.442 10.887 -13.248 1.00 89.50 282 ARG A N 1
ATOM 2159 C CA . ARG A 1 282 ? -0.736 11.431 -13.945 1.00 89.50 282 ARG A CA 1
ATOM 2160 C C . ARG A 1 282 ? -0.549 12.885 -14.368 1.00 89.50 282 ARG A C 1
ATOM 2162 O O . ARG A 1 282 ? -0.931 13.247 -15.474 1.00 89.50 282 ARG A O 1
ATOM 2169 N N . LYS A 1 283 ? 0.046 13.719 -13.510 1.00 91.50 283 LYS A N 1
ATOM 2170 C CA . LYS A 1 283 ? 0.316 15.132 -13.817 1.00 91.50 283 LYS A CA 1
ATOM 2171 C C . LYS A 1 283 ? 1.288 15.285 -14.990 1.00 91.50 283 LYS A C 1
ATOM 2173 O O . LYS A 1 283 ? 1.142 16.219 -15.771 1.00 91.50 283 LYS A O 1
ATOM 2178 N N . ALA A 1 284 ? 2.239 14.366 -15.125 1.00 92.12 284 ALA A N 1
ATOM 2179 C CA . ALA A 1 284 ? 3.171 14.309 -16.246 1.00 92.12 284 ALA A CA 1
ATOM 2180 C C . ALA A 1 284 ? 2.582 13.649 -17.508 1.00 92.12 284 ALA A C 1
ATOM 2182 O O . ALA A 1 284 ? 3.281 13.541 -18.508 1.00 92.12 284 ALA A O 1
ATOM 2183 N N . SER A 1 285 ? 1.314 13.211 -17.483 1.00 92.81 285 SER A N 1
ATOM 2184 C CA . SER A 1 285 ? 0.688 12.422 -18.559 1.00 92.81 285 SER A CA 1
ATOM 2185 C C . SER A 1 285 ? 1.479 11.158 -18.924 1.00 92.81 285 SER A C 1
ATOM 2187 O O . SER A 1 285 ? 1.464 10.716 -20.069 1.00 92.81 285 SER A O 1
ATOM 2189 N N . TRP A 1 286 ? 2.180 10.569 -17.951 1.00 94.12 286 TRP A N 1
ATOM 2190 C CA . TRP A 1 286 ? 2.869 9.298 -18.142 1.00 94.12 286 TRP A CA 1
ATOM 2191 C C . TRP A 1 286 ? 1.877 8.138 -18.016 1.00 94.12 286 TRP A C 1
ATOM 2193 O O . TRP A 1 286 ? 1.034 8.122 -17.116 1.00 94.12 286 TRP A O 1
ATOM 2203 N N . HIS A 1 287 ? 1.969 7.177 -18.935 1.00 89.88 287 HIS A N 1
ATOM 2204 C CA . HIS A 1 287 ? 1.001 6.084 -19.079 1.00 89.88 287 HIS A CA 1
ATOM 2205 C C . HIS A 1 287 ? 1.461 4.747 -18.482 1.00 89.88 287 HIS A C 1
ATOM 2207 O O . HIS A 1 287 ? 0.704 3.777 -18.529 1.00 89.88 287 HIS A O 1
ATOM 2213 N N . GLY A 1 288 ? 2.673 4.683 -17.930 1.00 92.62 288 GLY A N 1
ATOM 2214 C CA . GLY A 1 288 ? 3.173 3.484 -17.266 1.00 92.62 288 GLY A CA 1
ATOM 2215 C C . GLY A 1 288 ? 2.633 3.299 -15.844 1.00 92.62 288 GLY A C 1
ATOM 2216 O O . GLY A 1 288 ? 1.719 3.992 -15.385 1.00 92.62 288 GLY A O 1
ATOM 2217 N N . GLN A 1 289 ? 3.199 2.324 -15.136 1.00 95.38 289 GLN A N 1
ATOM 2218 C CA . GLN A 1 289 ? 2.786 1.924 -13.796 1.00 95.38 289 GLN A CA 1
ATOM 2219 C C . GLN A 1 289 ? 3.854 2.250 -12.754 1.00 95.38 289 GLN A C 1
ATOM 2221 O O . GLN A 1 289 ? 4.992 1.794 -12.833 1.00 95.38 289 GLN A O 1
ATOM 2226 N N . VAL A 1 290 ? 3.458 2.983 -11.715 1.00 96.75 290 VAL A N 1
ATOM 2227 C CA . VAL A 1 290 ? 4.250 3.064 -10.483 1.00 96.75 290 VAL A CA 1
ATOM 2228 C C . VAL A 1 290 ? 4.090 1.745 -9.738 1.00 96.75 290 VAL A C 1
ATOM 2230 O O . VAL A 1 290 ? 2.969 1.264 -9.566 1.00 96.75 290 VAL A O 1
ATOM 2233 N N . SER A 1 291 ? 5.193 1.171 -9.280 1.00 97.31 291 SER A N 1
ATOM 2234 C CA . SER A 1 291 ? 5.221 -0.142 -8.651 1.00 97.31 291 SER A CA 1
ATOM 2235 C C . SER A 1 291 ? 6.012 -0.127 -7.342 1.00 97.31 291 SER A C 1
ATOM 2237 O O . SER A 1 291 ? 6.977 0.619 -7.178 1.00 97.31 291 SER A O 1
ATOM 2239 N N . GLY A 1 292 ? 5.601 -0.958 -6.385 1.00 96.81 292 GLY A N 1
ATOM 2240 C CA . GLY A 1 292 ? 6.411 -1.260 -5.207 1.00 96.81 292 GLY A CA 1
ATOM 2241 C C . GLY A 1 292 ? 7.490 -2.305 -5.491 1.00 96.81 292 GLY A C 1
ATOM 2242 O O . GLY A 1 292 ? 7.789 -2.635 -6.633 1.00 96.81 292 GLY A O 1
ATOM 2243 N N . THR A 1 293 ? 8.065 -2.870 -4.429 1.00 96.44 293 THR A N 1
ATOM 2244 C CA . THR A 1 293 ? 9.118 -3.898 -4.520 1.00 96.44 293 THR A CA 1
ATOM 2245 C C . THR A 1 293 ? 8.910 -4.989 -3.465 1.00 96.44 293 THR A C 1
ATOM 2247 O O . THR A 1 293 ? 7.912 -4.992 -2.742 1.00 96.44 293 THR A O 1
ATOM 2250 N N . ARG A 1 294 ? 9.845 -5.940 -3.344 1.00 96.69 294 ARG A N 1
ATOM 2251 C CA . ARG A 1 294 ? 9.898 -6.905 -2.226 1.00 96.69 294 ARG A CA 1
ATOM 2252 C C . ARG A 1 294 ? 10.632 -6.375 -0.985 1.00 96.69 294 ARG A C 1
ATOM 2254 O O . ARG A 1 294 ? 10.766 -7.124 -0.015 1.00 96.69 294 ARG A O 1
ATOM 2261 N N . LYS A 1 295 ? 11.080 -5.111 -0.995 1.00 96.94 295 LYS A N 1
ATOM 2262 C CA . LYS A 1 295 ? 11.723 -4.422 0.138 1.00 96.94 295 LYS A CA 1
ATOM 2263 C C . LYS A 1 295 ? 10.668 -3.988 1.167 1.00 96.94 295 LYS A C 1
ATOM 2265 O O . LYS A 1 295 ? 10.450 -2.808 1.422 1.00 96.94 295 LYS A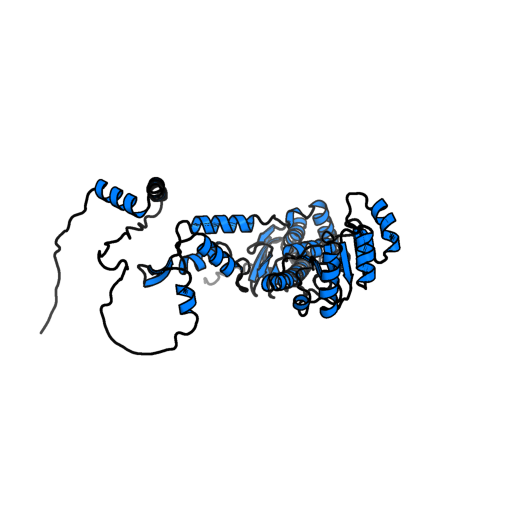 O 1
ATOM 2270 N N . THR A 1 296 ? 9.961 -4.981 1.683 1.00 98.12 296 THR A N 1
ATOM 2271 C CA . THR A 1 296 ? 8.815 -4.867 2.590 1.00 98.12 296 THR A CA 1
ATOM 2272 C C . THR A 1 296 ? 9.206 -5.302 3.994 1.00 98.12 296 THR A C 1
ATOM 2274 O O . THR A 1 296 ? 10.074 -6.171 4.128 1.00 98.12 296 THR A O 1
ATOM 2277 N N . THR A 1 297 ? 8.512 -4.816 5.019 1.00 98.00 297 THR A N 1
ATOM 2278 C CA . THR A 1 297 ? 8.741 -5.262 6.400 1.00 98.00 297 THR A CA 1
ATOM 2279 C C . THR A 1 297 ? 8.476 -6.775 6.527 1.00 98.00 297 THR A C 1
ATOM 2281 O O . THR A 1 297 ? 7.403 -7.247 6.120 1.00 98.00 297 THR A O 1
ATOM 2284 N N . PRO A 1 298 ? 9.424 -7.579 7.054 1.00 97.56 298 PRO A N 1
ATOM 2285 C CA . PRO A 1 298 ? 9.207 -9.009 7.281 1.00 97.56 298 PRO A CA 1
ATOM 2286 C C . PRO A 1 298 ? 7.959 -9.265 8.138 1.00 97.56 298 PRO A C 1
ATOM 2288 O O . PRO A 1 298 ? 7.730 -8.580 9.125 1.00 97.56 298 PRO A O 1
ATOM 2291 N N . GLY A 1 299 ? 7.116 -10.218 7.731 1.00 95.56 299 GLY A N 1
ATOM 2292 C CA . GLY A 1 299 ? 5.837 -10.506 8.401 1.00 95.56 299 GLY A CA 1
ATOM 2293 C C . GLY A 1 299 ? 4.674 -9.570 8.033 1.00 95.56 299 GLY A C 1
ATOM 2294 O O . GLY A 1 299 ? 3.521 -9.971 8.159 1.00 95.56 299 GLY A O 1
ATOM 2295 N N . PHE A 1 300 ? 4.939 -8.381 7.479 1.00 97.75 300 PHE A N 1
ATOM 2296 C CA . PHE A 1 300 ? 3.911 -7.366 7.188 1.00 97.75 300 PHE A CA 1
ATOM 2297 C C . PHE A 1 300 ? 3.651 -7.136 5.685 1.00 97.75 300 PHE A C 1
ATOM 2299 O O . PHE A 1 300 ? 2.858 -6.282 5.291 1.00 97.75 300 PHE A O 1
ATOM 2306 N N . ARG A 1 301 ? 4.276 -7.944 4.817 1.00 97.69 301 ARG A N 1
ATOM 2307 C CA . ARG A 1 301 ? 4.202 -7.807 3.352 1.00 97.69 301 ARG A CA 1
ATOM 2308 C C . ARG A 1 301 ? 2.779 -7.746 2.790 1.00 97.69 301 ARG A C 1
ATOM 2310 O O . ARG A 1 301 ? 2.546 -6.966 1.873 1.00 97.69 301 ARG A O 1
ATOM 2317 N N . LEU A 1 302 ? 1.845 -8.557 3.298 1.00 97.94 302 LEU A N 1
ATOM 2318 C CA . LEU A 1 302 ? 0.467 -8.575 2.786 1.00 97.94 302 LEU A CA 1
ATOM 2319 C C . LEU A 1 302 ? -0.193 -7.197 2.923 1.00 97.94 302 LEU A C 1
ATOM 2321 O O . LEU A 1 302 ? -0.786 -6.703 1.970 1.00 97.94 302 LEU A O 1
ATOM 2325 N N . ALA A 1 303 ? -0.029 -6.572 4.088 1.00 98.00 303 ALA A N 1
ATOM 2326 C CA . ALA A 1 303 ? -0.590 -5.267 4.400 1.00 98.00 303 ALA A CA 1
ATOM 2327 C C . ALA A 1 303 ? 0.071 -4.147 3.579 1.00 98.00 303 ALA A C 1
ATOM 2329 O O . ALA A 1 303 ? -0.620 -3.298 3.022 1.00 98.00 303 ALA A O 1
ATOM 2330 N N . GLU A 1 304 ? 1.396 -4.183 3.406 1.00 98.50 304 GLU A N 1
ATOM 2331 C CA . GLU A 1 304 ? 2.107 -3.189 2.586 1.00 98.50 304 GLU A CA 1
ATOM 2332 C C . GLU A 1 304 ? 1.763 -3.309 1.093 1.00 98.50 304 GLU A C 1
ATOM 2334 O O . GLU A 1 304 ? 1.529 -2.301 0.431 1.00 98.50 304 GLU A O 1
ATOM 2339 N N . LYS A 1 305 ? 1.673 -4.531 0.550 1.00 98.12 305 LYS A N 1
ATOM 2340 C CA . LYS A 1 305 ? 1.279 -4.759 -0.853 1.00 98.12 305 LYS A CA 1
ATOM 2341 C C . LYS A 1 305 ? -0.170 -4.353 -1.108 1.00 98.12 305 LYS A C 1
ATOM 2343 O O . LYS A 1 305 ? -0.455 -3.751 -2.140 1.00 98.12 305 LYS A O 1
ATOM 2348 N N . TYR A 1 306 ? -1.055 -4.635 -0.156 1.00 98.25 306 TYR A N 1
ATOM 2349 C CA . TYR A 1 306 ? -2.427 -4.144 -0.176 1.00 98.25 306 TYR A CA 1
ATOM 2350 C C . TYR A 1 306 ? -2.473 -2.611 -0.194 1.00 98.25 306 TYR A C 1
ATOM 2352 O O . TYR A 1 306 ? -3.109 -2.011 -1.058 1.00 98.25 306 TYR A O 1
ATOM 2360 N N . ALA A 1 307 ? -1.727 -1.964 0.702 1.00 98.19 307 ALA A N 1
ATOM 2361 C CA . ALA A 1 307 ? -1.657 -0.512 0.783 1.00 98.19 307 ALA A CA 1
ATOM 2362 C C . ALA A 1 307 ? -1.119 0.146 -0.499 1.00 98.19 307 ALA A C 1
ATOM 2364 O O . ALA A 1 307 ? -1.633 1.189 -0.905 1.00 98.19 307 ALA A O 1
ATOM 2365 N N . LEU A 1 308 ? -0.136 -0.464 -1.175 1.00 98.00 308 LEU A N 1
ATOM 2366 C CA . LEU A 1 308 ? 0.327 -0.003 -2.490 1.00 98.00 308 LEU A CA 1
ATOM 2367 C C . LEU A 1 308 ? -0.828 0.045 -3.502 1.00 98.00 308 LEU A C 1
ATOM 2369 O O . LEU A 1 308 ? -1.006 1.066 -4.166 1.00 98.00 308 LEU A O 1
ATOM 2373 N N . GLN A 1 309 ? -1.646 -1.012 -3.561 1.00 96.00 309 GLN A N 1
ATOM 2374 C CA . GLN A 1 309 ? -2.800 -1.086 -4.464 1.00 96.00 309 GLN A CA 1
ATOM 2375 C C . GLN A 1 309 ? -3.886 -0.068 -4.113 1.00 96.00 309 GLN A C 1
ATOM 2377 O O . GLN A 1 309 ? -4.422 0.575 -5.016 1.00 96.00 309 GLN A O 1
ATOM 2382 N N . VAL A 1 310 ? -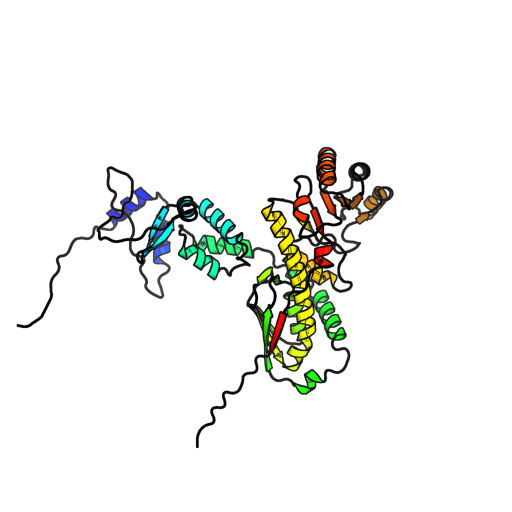4.163 0.147 -2.822 1.00 95.31 310 VAL A N 1
ATOM 2383 C CA . VAL A 1 310 ? -5.078 1.211 -2.369 1.00 95.31 310 VAL A CA 1
ATOM 2384 C C . VAL A 1 310 ? -4.558 2.594 -2.785 1.00 95.31 310 VAL A C 1
ATOM 2386 O O . VAL A 1 310 ? -5.329 3.437 -3.242 1.00 95.31 310 VAL A O 1
ATOM 2389 N N . GLY A 1 311 ? -3.241 2.816 -2.713 1.00 94.12 311 GLY A N 1
ATOM 2390 C CA . GLY A 1 311 ? -2.577 4.023 -3.217 1.00 94.12 311 GLY A CA 1
ATOM 2391 C C . GLY A 1 311 ? -2.555 4.151 -4.749 1.00 94.12 311 GLY A C 1
ATOM 2392 O O . GLY A 1 311 ? -2.163 5.196 -5.271 1.00 94.12 311 GLY A O 1
ATOM 2393 N N . GLY A 1 312 ? -2.994 3.124 -5.480 1.00 92.88 312 GLY A N 1
ATOM 2394 C CA . GLY A 1 312 ? -3.022 3.080 -6.942 1.00 92.88 312 GLY A CA 1
ATOM 2395 C C . GLY A 1 312 ? -1.715 2.632 -7.600 1.00 92.88 312 GLY A C 1
ATOM 2396 O O . GLY A 1 312 ? -1.616 2.710 -8.823 1.00 92.88 312 GLY A O 1
ATOM 2397 N N . ALA A 1 313 ? -0.733 2.171 -6.821 1.00 94.69 313 ALA A N 1
ATOM 2398 C CA . ALA A 1 313 ? 0.498 1.578 -7.332 1.00 94.69 313 ALA A CA 1
ATOM 2399 C C . ALA A 1 313 ? 0.346 0.061 -7.514 1.00 94.69 313 ALA A C 1
ATOM 2401 O O . ALA A 1 313 ? -0.395 -0.612 -6.794 1.00 94.69 313 ALA A O 1
ATOM 2402 N N . SER A 1 314 ? 1.087 -0.497 -8.467 1.00 95.00 314 SER A N 1
ATOM 2403 C CA . SER A 1 314 ? 1.207 -1.941 -8.619 1.00 95.00 314 SER A CA 1
ATOM 2404 C C . SER A 1 314 ? 1.942 -2.543 -7.424 1.00 95.00 314 SER A C 1
ATOM 2406 O O . SER A 1 314 ? 2.894 -1.974 -6.881 1.00 95.00 314 SER A O 1
ATOM 2408 N N . GLY A 1 315 ? 1.516 -3.740 -7.028 1.00 90.06 315 GLY A N 1
ATOM 2409 C CA . GLY A 1 315 ? 2.217 -4.506 -6.010 1.00 90.06 315 GLY A CA 1
ATOM 2410 C C . GLY A 1 315 ? 3.600 -4.972 -6.469 1.00 90.06 315 GLY A C 1
ATOM 2411 O O . GLY A 1 315 ? 4.416 -5.263 -5.604 1.00 90.06 315 GLY A O 1
ATOM 2412 N N . HIS A 1 316 ? 3.893 -5.040 -7.774 1.00 93.69 316 HIS A N 1
ATOM 2413 C CA . HIS A 1 316 ? 4.965 -5.886 -8.336 1.00 93.69 316 HIS A CA 1
ATOM 2414 C C . HIS A 1 316 ? 4.772 -7.361 -7.946 1.00 93.69 316 HIS A C 1
ATOM 2416 O O . HIS A 1 316 ? 3.729 -7.760 -7.420 1.00 93.69 316 HIS A O 1
ATOM 2422 N N . ARG A 1 317 ? 5.797 -8.187 -8.141 1.00 93.75 317 ARG A N 1
ATOM 2423 C CA . ARG A 1 317 ? 5.824 -9.555 -7.625 1.00 93.75 317 ARG A CA 1
ATOM 2424 C C . ARG A 1 317 ? 5.670 -9.583 -6.107 1.00 93.75 317 ARG A C 1
ATOM 2426 O O . ARG A 1 317 ? 6.274 -8.787 -5.368 1.00 93.75 317 ARG A O 1
ATOM 2433 N N . TYR A 1 318 ? 4.864 -10.522 -5.630 1.00 95.44 318 TYR A N 1
ATOM 2434 C CA . TYR A 1 318 ? 4.597 -10.668 -4.208 1.00 95.44 318 TYR A CA 1
ATOM 2435 C C . TYR A 1 318 ? 5.755 -11.385 -3.501 1.00 95.44 318 TYR A C 1
ATOM 2437 O O . TYR A 1 318 ? 6.277 -10.907 -2.493 1.00 95.44 318 TYR A O 1
ATOM 2445 N N . ASP A 1 319 ? 6.219 -12.494 -4.067 1.00 94.81 319 ASP A N 1
ATOM 2446 C CA . ASP A 1 319 ? 7.252 -13.365 -3.507 1.00 94.81 319 ASP A CA 1
ATOM 2447 C C . ASP A 1 319 ? 8.203 -13.897 -4.597 1.00 94.81 319 ASP A C 1
ATOM 2449 O O . ASP A 1 319 ? 8.279 -13.338 -5.690 1.00 94.81 319 ASP A O 1
ATOM 2453 N N . LEU A 1 320 ? 8.993 -14.924 -4.266 1.00 93.69 320 LEU A N 1
ATOM 2454 C CA . LEU A 1 320 ? 9.923 -15.579 -5.194 1.00 93.69 320 LEU A CA 1
ATOM 2455 C C . LEU A 1 320 ? 9.226 -16.481 -6.224 1.00 93.69 320 LEU A C 1
ATOM 2457 O O . LEU A 1 320 ? 9.852 -16.825 -7.216 1.00 93.69 320 LEU A O 1
ATOM 2461 N N . GLY A 1 321 ? 7.971 -16.876 -5.989 1.00 92.25 321 GLY A N 1
ATOM 2462 C CA . GLY A 1 321 ? 7.207 -17.742 -6.891 1.00 92.25 321 GLY A CA 1
ATOM 2463 C C . GLY A 1 321 ? 6.298 -16.977 -7.854 1.00 92.25 321 GLY A C 1
ATOM 2464 O O . GLY A 1 321 ? 5.736 -17.573 -8.761 1.00 92.25 321 GLY A O 1
ATOM 2465 N N . SER A 1 322 ? 6.137 -15.666 -7.662 1.00 91.38 322 SER A N 1
ATOM 2466 C CA . SER A 1 322 ? 5.216 -14.834 -8.448 1.00 91.38 322 SER A CA 1
ATOM 2467 C C . SER A 1 322 ? 5.726 -14.513 -9.860 1.00 91.38 322 SER A C 1
ATOM 2469 O O . SER A 1 322 ? 4.933 -14.381 -10.787 1.00 91.38 322 SER A O 1
ATOM 2471 N N . LEU A 1 323 ? 7.040 -14.333 -10.009 1.00 92.69 323 LEU A N 1
ATOM 2472 C CA . LEU A 1 323 ? 7.752 -14.199 -11.283 1.00 92.69 323 LEU A CA 1
ATOM 2473 C C . LEU A 1 323 ? 9.207 -14.612 -11.068 1.00 92.69 323 LEU A C 1
ATOM 2475 O O . LEU A 1 323 ? 9.724 -14.477 -9.950 1.00 92.69 323 LEU A O 1
ATOM 2479 N N . VAL A 1 324 ? 9.874 -15.068 -12.126 1.00 92.88 324 VAL A N 1
ATOM 2480 C CA . VAL A 1 324 ? 11.306 -15.373 -12.068 1.00 92.88 324 VAL A CA 1
ATOM 2481 C C . VAL A 1 324 ? 12.069 -14.093 -12.369 1.00 92.88 324 VAL A C 1
ATOM 2483 O O . VAL A 1 324 ? 11.879 -13.507 -13.426 1.00 92.88 324 VAL A O 1
ATOM 2486 N N . MET A 1 325 ? 12.906 -13.645 -11.433 1.00 91.81 325 MET A N 1
ATOM 2487 C CA . MET A 1 325 ? 13.795 -12.509 -11.671 1.00 91.81 325 MET A CA 1
ATOM 2488 C C . MET A 1 325 ? 15.237 -12.959 -11.569 1.00 91.81 325 MET A C 1
ATOM 2490 O O . MET A 1 325 ? 15.623 -13.548 -10.554 1.00 91.81 325 MET A O 1
ATOM 2494 N N . LEU A 1 326 ? 16.015 -12.620 -12.583 1.00 91.38 326 LEU A N 1
ATOM 2495 C CA . LEU A 1 326 ? 17.442 -12.875 -12.647 1.00 91.38 326 LEU A CA 1
ATOM 2496 C C . LEU A 1 326 ? 18.220 -11.565 -12.582 1.00 91.38 326 LEU A C 1
ATOM 2498 O O . LEU A 1 326 ? 17.729 -10.523 -13.006 1.00 91.38 326 LEU A O 1
ATOM 2502 N N . LYS A 1 327 ? 19.440 -11.650 -12.056 1.00 83.06 327 LYS A N 1
ATOM 2503 C CA . LYS A 1 327 ? 20.448 -10.587 -12.149 1.00 83.06 327 LYS A CA 1
ATOM 2504 C C . LYS A 1 327 ? 21.524 -10.887 -13.196 1.00 83.06 327 LYS A C 1
ATOM 2506 O O . LYS A 1 327 ? 22.254 -9.989 -13.575 1.00 83.06 327 LYS A O 1
ATOM 2511 N N . ASP A 1 328 ? 21.585 -12.138 -13.661 1.00 74.25 328 ASP A N 1
ATOM 2512 C CA . ASP A 1 328 ? 22.597 -12.623 -14.596 1.00 74.25 328 ASP A CA 1
ATOM 2513 C C . ASP A 1 328 ? 21.928 -13.224 -15.842 1.00 74.25 328 ASP A C 1
ATOM 2515 O O . ASP A 1 328 ? 21.046 -14.087 -15.735 1.00 74.25 328 ASP A O 1
ATOM 2519 N N . ASN A 1 329 ? 22.401 -12.837 -17.029 1.00 72.50 329 ASN A N 1
ATOM 2520 C CA . ASN A 1 329 ? 21.854 -13.287 -18.317 1.00 72.50 329 ASN A CA 1
ATOM 2521 C C . ASN A 1 329 ? 22.059 -14.792 -18.572 1.00 72.50 329 ASN A C 1
ATOM 2523 O O . ASN A 1 329 ? 21.271 -15.438 -19.265 1.00 72.50 329 ASN A O 1
ATOM 2527 N N . HIS A 1 330 ? 23.092 -15.393 -17.978 1.00 70.75 330 HIS A N 1
ATOM 2528 C CA . HIS A 1 330 ? 23.473 -16.786 -18.240 1.00 70.75 330 HIS A CA 1
ATOM 2529 C C . HIS A 1 330 ? 22.426 -17.820 -17.801 1.00 70.75 330 HIS A C 1
ATOM 2531 O O . HIS A 1 330 ? 22.425 -18.944 -18.301 1.00 70.75 330 HIS A O 1
ATOM 2537 N N . ALA A 1 331 ? 21.522 -17.457 -16.889 1.00 81.50 331 ALA A N 1
ATOM 2538 C CA . ALA A 1 331 ? 20.499 -18.361 -16.372 1.00 81.50 331 ALA A CA 1
ATOM 2539 C C . ALA A 1 331 ? 19.157 -18.273 -17.121 1.00 81.50 331 ALA A C 1
ATOM 2541 O O . ALA A 1 331 ? 18.234 -19.004 -16.768 1.00 81.50 331 ALA A O 1
ATOM 2542 N N . ILE A 1 332 ? 19.028 -17.423 -18.150 1.00 84.75 332 ILE A N 1
ATOM 2543 C CA . ILE A 1 332 ? 17.743 -17.144 -18.818 1.00 84.75 332 ILE A CA 1
ATOM 2544 C C . ILE A 1 332 ? 17.111 -18.407 -19.418 1.00 84.75 332 ILE A C 1
ATOM 2546 O O . ILE A 1 332 ? 15.933 -18.662 -19.184 1.00 84.75 332 ILE A O 1
ATOM 2550 N N . GLN A 1 333 ? 17.878 -19.238 -20.128 1.00 85.75 333 GLN A N 1
ATOM 2551 C CA . GLN A 1 333 ? 17.334 -20.437 -20.785 1.00 85.75 333 GLN A CA 1
ATOM 2552 C C . GLN A 1 333 ? 16.803 -21.469 -19.780 1.00 85.75 333 GLN A C 1
ATOM 2554 O O . GLN A 1 333 ? 15.716 -22.021 -19.956 1.00 85.75 333 GLN A O 1
ATOM 2559 N N . GLU A 1 334 ? 17.544 -21.714 -18.697 1.00 87.88 334 GLU A N 1
ATOM 2560 C CA . GLU A 1 334 ? 17.089 -22.631 -17.649 1.00 87.88 334 GLU A CA 1
ATOM 2561 C C . GLU A 1 334 ? 15.927 -22.023 -16.858 1.00 87.88 334 GLU A C 1
ATOM 2563 O O . GLU A 1 334 ? 14.962 -22.717 -16.540 1.00 87.88 334 GLU A O 1
ATOM 2568 N N . ALA A 1 335 ? 15.957 -20.713 -16.608 1.00 87.88 335 ALA A N 1
ATOM 2569 C CA . ALA A 1 335 ? 14.856 -20.002 -15.979 1.00 87.88 335 ALA A CA 1
ATOM 2570 C C . ALA A 1 335 ? 13.574 -20.079 -16.811 1.00 87.88 335 ALA A C 1
ATOM 2572 O O . ALA A 1 335 ? 12.522 -20.323 -16.235 1.00 87.88 335 ALA A O 1
ATOM 2573 N N . GLN A 1 336 ? 13.643 -19.962 -18.140 1.00 86.50 336 GLN A N 1
ATOM 2574 C CA . GLN A 1 336 ? 12.497 -20.182 -19.030 1.00 86.50 336 GLN A CA 1
ATOM 2575 C C . GLN A 1 336 ? 11.974 -21.619 -18.924 1.00 86.50 336 GLN A C 1
ATOM 2577 O O . GLN A 1 336 ? 10.764 -21.839 -18.843 1.00 86.50 336 GLN A O 1
ATOM 2582 N N . ARG A 1 337 ? 12.875 -22.609 -18.865 1.00 88.19 337 ARG A N 1
ATOM 2583 C CA . ARG A 1 337 ? 12.502 -24.022 -18.710 1.00 88.19 337 ARG A CA 1
ATOM 2584 C C . ARG A 1 337 ? 11.775 -24.286 -17.387 1.00 88.19 337 ARG A C 1
ATOM 2586 O O . ARG A 1 337 ? 10.797 -25.029 -17.377 1.00 88.19 337 ARG A O 1
ATOM 2593 N N . VAL A 1 338 ? 12.231 -23.669 -16.294 1.00 89.44 338 VAL A N 1
ATOM 2594 C CA . VAL A 1 338 ? 11.640 -23.803 -14.950 1.00 89.44 338 VAL A CA 1
ATOM 2595 C C . VAL A 1 338 ? 10.360 -22.975 -14.798 1.00 89.44 338 VAL A C 1
ATOM 2597 O O . VAL A 1 338 ? 9.389 -23.453 -14.215 1.00 89.44 338 VAL A O 1
ATOM 2600 N N . ALA A 1 339 ? 10.335 -21.754 -15.337 1.00 89.06 339 ALA A N 1
ATOM 2601 C CA . ALA A 1 339 ? 9.173 -20.866 -15.347 1.00 89.06 339 ALA A CA 1
ATOM 2602 C C . ALA A 1 339 ? 7.992 -21.485 -16.107 1.00 89.06 339 ALA A C 1
ATOM 2604 O O . ALA A 1 339 ? 6.828 -21.301 -15.735 1.00 89.06 339 ALA A O 1
ATOM 2605 N N . GLY A 1 340 ? 8.285 -22.236 -17.173 1.00 89.19 340 GLY A N 1
ATOM 2606 C CA . GLY A 1 340 ? 7.273 -22.749 -18.084 1.00 89.19 340 GLY A CA 1
ATOM 2607 C C . GLY A 1 340 ? 6.460 -21.611 -18.709 1.00 89.19 340 GLY A C 1
ATOM 2608 O O . GLY A 1 340 ? 6.937 -20.496 -18.868 1.00 89.19 340 GLY A O 1
ATOM 2609 N N . PHE A 1 341 ? 5.202 -21.879 -19.058 1.00 89.50 341 PHE A N 1
ATOM 2610 C CA . PHE A 1 341 ? 4.354 -20.902 -19.761 1.00 89.50 341 PHE A CA 1
ATOM 2611 C C . PHE A 1 341 ? 3.635 -19.890 -18.846 1.00 89.50 341 PHE A C 1
ATOM 2613 O O . PHE A 1 341 ? 2.957 -18.995 -19.347 1.00 89.50 341 PHE A O 1
ATOM 2620 N N . HIS A 1 342 ? 3.683 -20.074 -17.523 1.00 90.44 342 HIS A N 1
ATOM 2621 C CA . HIS A 1 342 ? 2.791 -19.390 -16.574 1.00 90.44 342 HIS A CA 1
ATOM 2622 C C . HIS A 1 342 ? 3.477 -18.288 -15.758 1.00 90.44 342 HIS A C 1
ATOM 2624 O O . HIS A 1 342 ? 2.786 -17.428 -15.211 1.00 90.44 342 HIS A O 1
ATOM 2630 N N . LEU A 1 343 ? 4.812 -18.294 -15.683 1.00 93.38 343 LEU A N 1
ATOM 2631 C CA . LEU A 1 343 ? 5.600 -17.263 -15.012 1.00 93.38 343 LEU A CA 1
ATOM 2632 C C . LEU A 1 343 ? 6.298 -16.386 -16.043 1.00 93.38 343 LEU A C 1
ATOM 2634 O O . LEU A 1 343 ? 6.864 -16.887 -17.008 1.00 93.38 343 LEU A O 1
ATOM 2638 N N . LYS A 1 344 ? 6.283 -15.076 -15.795 1.00 94.06 344 LYS A N 1
ATOM 2639 C CA . LYS A 1 344 ? 7.093 -14.128 -16.559 1.00 94.06 344 LYS A CA 1
ATOM 2640 C C . LYS A 1 344 ? 8.544 -14.162 -16.092 1.00 94.06 344 LYS A C 1
ATOM 2642 O O . LYS A 1 344 ? 8.799 -14.364 -14.897 1.00 94.06 344 LYS A O 1
ATOM 2647 N N . LEU A 1 345 ? 9.455 -13.899 -17.022 1.00 94.44 345 LEU A N 1
ATOM 2648 C CA . LEU A 1 345 ? 10.874 -13.714 -16.753 1.00 94.44 345 LEU A CA 1
ATOM 2649 C C . LEU A 1 345 ? 11.246 -12.229 -16.784 1.00 94.44 345 LEU A C 1
ATOM 2651 O O . LEU A 1 345 ? 11.042 -11.539 -17.783 1.00 94.44 345 LEU A O 1
ATOM 2655 N N . GLU A 1 346 ? 11.814 -11.764 -15.681 1.00 96.00 346 GLU A N 1
ATOM 2656 C CA . GLU A 1 346 ? 12.368 -10.426 -15.519 1.00 96.00 346 GLU A CA 1
ATOM 2657 C C . GLU A 1 346 ? 13.889 -10.509 -15.365 1.00 96.00 346 GLU A C 1
ATOM 2659 O O . GLU A 1 346 ? 14.391 -11.342 -14.607 1.00 96.00 346 GLU A O 1
ATOM 2664 N N . VAL A 1 347 ? 14.632 -9.653 -16.062 1.00 95.56 347 VAL A N 1
ATOM 2665 C CA . VAL A 1 347 ? 16.098 -9.613 -15.969 1.00 95.56 347 VAL A CA 1
ATOM 2666 C C . VAL A 1 347 ? 16.552 -8.209 -15.602 1.00 95.56 347 VAL A C 1
ATOM 2668 O O . VAL A 1 347 ? 16.161 -7.239 -16.246 1.00 95.56 347 VAL A O 1
ATOM 2671 N N . GLU A 1 348 ? 17.340 -8.114 -14.537 1.00 95.31 348 GLU A N 1
ATOM 2672 C CA . GLU A 1 348 ? 18.003 -6.891 -14.089 1.00 95.31 348 GLU A CA 1
ATOM 2673 C C . GLU A 1 348 ? 19.281 -6.684 -14.910 1.00 95.31 348 GLU A C 1
ATOM 2675 O O . GLU A 1 348 ? 20.108 -7.588 -15.002 1.00 95.31 348 GLU A O 1
ATOM 2680 N N . CYS A 1 349 ? 19.427 -5.507 -15.513 1.00 94.88 349 CYS A N 1
ATOM 2681 C CA . CYS A 1 349 ? 20.552 -5.141 -16.365 1.00 94.88 349 CYS A CA 1
ATOM 2682 C C . CYS A 1 349 ? 21.139 -3.799 -15.915 1.00 94.88 349 CYS A C 1
ATOM 2684 O O . CYS A 1 349 ? 20.403 -2.863 -15.580 1.00 94.88 349 CYS A O 1
ATOM 2686 N N . CYS A 1 350 ? 22.466 -3.697 -15.966 1.00 93.31 350 CYS A N 1
ATOM 2687 C CA . CYS A 1 350 ? 23.229 -2.503 -15.595 1.00 93.31 350 CYS A CA 1
ATOM 2688 C C . CYS A 1 350 ? 23.772 -1.745 -16.821 1.00 93.31 350 CYS A C 1
ATOM 2690 O O . CYS A 1 350 ? 24.343 -0.667 -16.672 1.00 93.31 350 CYS A O 1
ATOM 2692 N N . SER A 1 351 ? 23.606 -2.294 -18.029 1.00 94.00 351 SER A N 1
ATOM 2693 C CA . SER A 1 351 ? 24.022 -1.681 -19.298 1.00 94.00 351 SER A CA 1
ATOM 2694 C C . SER A 1 351 ? 23.002 -1.927 -20.419 1.00 94.00 351 SER A C 1
ATOM 2696 O O . SER A 1 351 ? 22.151 -2.817 -20.329 1.00 94.00 351 SER A O 1
ATOM 2698 N N . LEU A 1 352 ? 23.064 -1.120 -21.484 1.00 94.19 352 LEU A N 1
ATOM 2699 C CA . LEU A 1 352 ? 22.203 -1.298 -22.659 1.00 94.19 352 LEU A CA 1
ATOM 2700 C C . LEU A 1 352 ? 22.546 -2.596 -23.405 1.00 94.19 352 LEU A C 1
ATOM 2702 O O . LEU A 1 352 ? 21.658 -3.263 -23.931 1.00 94.19 352 LEU A O 1
ATOM 2706 N N . GLU A 1 353 ? 23.822 -2.965 -23.438 1.00 93.81 353 GLU A N 1
ATOM 2707 C CA . GLU A 1 353 ? 24.315 -4.181 -24.076 1.00 93.81 353 GLU A CA 1
ATOM 2708 C C . GLU A 1 353 ? 23.717 -5.429 -23.414 1.00 93.81 353 GLU A C 1
ATOM 2710 O O . GLU A 1 353 ? 23.155 -6.279 -24.107 1.00 93.81 353 GLU A O 1
ATOM 2715 N N . GLU A 1 354 ? 23.747 -5.492 -22.078 1.00 93.38 354 GLU A N 1
ATOM 2716 C CA . GLU A 1 354 ? 23.109 -6.564 -21.302 1.00 93.38 354 GLU A CA 1
ATOM 2717 C C . GLU A 1 354 ? 21.597 -6.611 -21.536 1.00 93.38 354 GLU A C 1
ATOM 2719 O O . GLU A 1 354 ? 21.034 -7.693 -21.700 1.00 93.38 354 GLU A O 1
ATOM 2724 N N . ALA A 1 355 ? 20.943 -5.447 -21.590 1.00 94.12 355 ALA A N 1
ATOM 2725 C CA . ALA A 1 355 ? 19.508 -5.344 -21.826 1.00 94.12 355 ALA A CA 1
ATOM 2726 C C . ALA A 1 355 ? 19.101 -5.874 -23.211 1.00 94.12 355 ALA A C 1
ATOM 2728 O O . ALA A 1 355 ? 18.088 -6.566 -23.338 1.00 94.12 355 ALA A O 1
ATOM 2729 N N . LEU A 1 356 ? 19.886 -5.577 -24.252 1.00 94.56 356 LEU A N 1
ATOM 2730 C CA . LEU A 1 356 ? 19.655 -6.078 -25.610 1.00 94.56 356 LEU A CA 1
ATOM 2731 C C . LEU A 1 356 ? 19.887 -7.593 -25.702 1.00 94.56 356 LEU A C 1
ATOM 2733 O O . LEU A 1 356 ? 19.100 -8.294 -26.339 1.00 94.56 356 LEU A O 1
ATOM 2737 N N . GLU A 1 357 ? 20.916 -8.117 -25.035 1.00 92.62 357 GLU A N 1
ATOM 2738 C CA . GLU A 1 357 ? 21.166 -9.561 -24.962 1.00 92.62 357 GLU A CA 1
ATOM 2739 C C . GLU A 1 357 ? 20.025 -10.296 -24.234 1.00 92.62 357 GLU A C 1
ATOM 2741 O O . GLU A 1 357 ? 19.470 -11.279 -24.740 1.00 92.62 357 GLU A O 1
ATOM 2746 N N . ALA A 1 358 ? 19.618 -9.791 -23.068 1.00 92.69 358 ALA A N 1
ATOM 2747 C CA . ALA A 1 358 ? 18.535 -10.359 -22.272 1.00 92.69 358 ALA A CA 1
ATOM 2748 C C . ALA A 1 358 ? 17.181 -10.301 -23.003 1.00 92.69 358 ALA A C 1
ATOM 2750 O O . ALA A 1 358 ? 16.374 -11.233 -22.919 1.00 92.69 358 ALA A O 1
ATOM 2751 N N . ALA A 1 359 ? 16.930 -9.243 -23.775 1.00 92.88 359 ALA A N 1
ATOM 2752 C CA . ALA A 1 359 ? 15.747 -9.149 -24.623 1.00 92.88 359 ALA A CA 1
ATOM 2753 C C . ALA A 1 359 ? 15.801 -10.135 -25.806 1.00 92.88 359 ALA A C 1
ATOM 2755 O O . ALA A 1 359 ? 14.792 -10.764 -26.135 1.00 92.88 359 ALA A O 1
ATOM 2756 N N . GLY A 1 360 ? 16.978 -10.326 -26.414 1.00 90.75 360 GLY A N 1
ATOM 2757 C CA . GLY A 1 360 ? 17.199 -11.270 -27.515 1.00 90.75 360 GLY A CA 1
ATOM 2758 C C . GLY A 1 360 ? 17.021 -12.742 -27.128 1.00 90.75 360 GLY A C 1
ATOM 2759 O O . GLY A 1 360 ? 16.664 -13.563 -27.972 1.00 90.75 360 GLY A O 1
ATOM 2760 N N . THR A 1 361 ? 17.202 -13.071 -25.849 1.00 88.19 361 THR A N 1
ATOM 2761 C CA . THR A 1 361 ? 17.017 -14.426 -25.301 1.00 88.19 361 THR A CA 1
ATOM 2762 C C . THR A 1 361 ? 15.574 -14.731 -24.880 1.00 88.19 361 THR A C 1
ATOM 2764 O O . THR A 1 361 ? 15.279 -15.858 -24.485 1.00 88.19 361 THR A O 1
ATOM 2767 N N . GLY A 1 362 ? 14.647 -13.777 -25.033 1.00 85.50 362 GLY A N 1
ATOM 2768 C CA . GLY A 1 362 ? 13.213 -13.984 -24.811 1.00 85.50 362 GLY A CA 1
ATOM 2769 C C . GLY A 1 362 ? 12.726 -13.655 -23.399 1.00 85.50 362 GLY A C 1
ATOM 2770 O O . GLY A 1 362 ? 11.776 -14.279 -22.930 1.00 85.50 362 GLY A O 1
ATOM 2771 N N . SER A 1 363 ? 13.368 -12.710 -22.711 1.00 91.81 363 SER A N 1
ATOM 2772 C CA . SER A 1 363 ? 12.858 -12.167 -21.443 1.00 91.81 363 SER A CA 1
ATOM 2773 C C . SER A 1 363 ? 11.584 -11.343 -21.665 1.00 91.81 363 SER A C 1
ATOM 2775 O O . SER A 1 363 ? 11.482 -10.600 -22.641 1.00 91.81 363 SER A O 1
ATOM 2777 N N . ASP A 1 364 ? 10.610 -11.446 -20.757 1.00 94.31 364 ASP A N 1
ATOM 2778 C CA . ASP A 1 364 ? 9.353 -10.690 -20.852 1.00 94.31 364 ASP A CA 1
ATOM 2779 C C . ASP A 1 364 ? 9.521 -9.237 -20.394 1.00 94.31 364 ASP A C 1
ATOM 2781 O O . ASP A 1 364 ? 8.887 -8.323 -20.933 1.00 94.31 364 ASP A O 1
ATOM 2785 N N . ILE A 1 365 ? 10.341 -9.042 -19.357 1.00 96.56 365 ILE A N 1
ATOM 2786 C CA . ILE A 1 365 ? 10.565 -7.765 -18.683 1.00 96.56 365 ILE A CA 1
ATOM 2787 C C . ILE A 1 365 ? 12.074 -7.540 -18.553 1.00 96.56 365 ILE A C 1
ATOM 2789 O O . ILE A 1 365 ? 12.802 -8.427 -18.110 1.00 96.56 365 ILE A O 1
ATOM 2793 N N . ILE A 1 366 ? 12.532 -6.344 -18.902 1.00 97.38 366 ILE A N 1
ATOM 2794 C CA . ILE A 1 366 ? 13.903 -5.891 -18.664 1.00 97.38 366 ILE A CA 1
ATOM 2795 C C . ILE A 1 366 ? 13.863 -4.752 -17.657 1.00 97.38 366 ILE A C 1
ATOM 2797 O O . ILE A 1 366 ? 13.202 -3.737 -17.886 1.00 97.38 366 ILE A O 1
ATOM 2801 N N . MET A 1 367 ? 14.567 -4.934 -16.546 1.00 96.94 367 MET A N 1
ATOM 2802 C CA . MET A 1 367 ? 14.751 -3.934 -15.507 1.00 96.94 367 MET A CA 1
ATOM 2803 C C . MET A 1 367 ? 16.105 -3.254 -15.698 1.00 96.94 367 MET A C 1
ATOM 2805 O O . MET A 1 367 ? 17.141 -3.895 -15.571 1.00 96.94 367 MET A O 1
ATOM 2809 N N . LEU A 1 368 ? 16.099 -1.949 -15.946 1.00 96.56 368 LEU A N 1
ATOM 2810 C CA . LEU A 1 368 ? 17.302 -1.121 -15.949 1.00 96.56 368 LEU A CA 1
ATOM 2811 C C . LEU A 1 368 ? 17.537 -0.591 -14.528 1.00 96.56 368 LEU A C 1
ATOM 2813 O O . LEU A 1 368 ? 16.765 0.247 -14.048 1.00 96.56 368 LEU A O 1
ATOM 2817 N N . ASP A 1 369 ? 18.562 -1.107 -13.841 1.00 94.75 369 ASP A N 1
ATOM 2818 C CA . ASP A 1 369 ? 18.844 -0.758 -12.441 1.00 94.75 369 ASP A CA 1
ATOM 2819 C C . ASP A 1 369 ? 19.903 0.347 -12.323 1.00 94.75 369 ASP A C 1
ATOM 2821 O O . ASP A 1 369 ? 20.977 0.277 -12.914 1.00 94.75 369 ASP A O 1
ATOM 2825 N N . ASN A 1 370 ? 19.596 1.374 -11.528 1.00 92.25 370 ASN A N 1
ATOM 2826 C CA . ASN A 1 370 ? 20.457 2.527 -11.227 1.00 92.25 370 ASN A CA 1
ATOM 2827 C C . ASN A 1 370 ? 20.945 3.329 -12.448 1.00 92.25 370 ASN A C 1
ATOM 2829 O O . ASN A 1 370 ? 21.990 3.978 -12.383 1.00 92.25 370 ASN A O 1
ATOM 2833 N N . PHE A 1 371 ? 20.176 3.348 -13.537 1.00 94.94 371 PHE A N 1
ATOM 2834 C CA . PHE A 1 371 ? 20.441 4.258 -14.650 1.00 94.94 371 PHE A CA 1
ATOM 2835 C C . PHE A 1 371 ? 20.148 5.706 -14.250 1.00 94.94 371 PHE A C 1
ATOM 2837 O O . PHE A 1 371 ? 19.134 6.008 -13.611 1.00 94.94 371 PHE A O 1
ATOM 2844 N N . SER A 1 372 ? 21.016 6.619 -14.680 1.00 94.69 372 SER A N 1
ATOM 2845 C CA . SER A 1 372 ? 20.728 8.049 -14.643 1.00 94.69 372 SER A CA 1
ATOM 2846 C C . SER A 1 372 ? 19.562 8.363 -15.604 1.00 94.69 372 SER A C 1
ATOM 2848 O O . SER A 1 372 ? 19.389 7.665 -16.605 1.00 94.69 372 SER A O 1
ATOM 2850 N N . PRO A 1 373 ? 18.747 9.408 -15.369 1.00 93.38 373 PRO A N 1
ATOM 2851 C CA . PRO A 1 373 ? 17.698 9.789 -16.318 1.00 93.38 373 PRO A CA 1
ATOM 2852 C C . PRO A 1 373 ? 18.230 10.081 -17.731 1.00 93.38 373 PRO A C 1
ATOM 2854 O O . PRO A 1 373 ? 17.563 9.778 -18.717 1.00 93.38 373 PRO A O 1
ATOM 2857 N N . GLU A 1 374 ? 19.433 10.649 -17.828 1.00 93.69 374 GLU A N 1
ATOM 2858 C CA . GLU A 1 374 ? 20.111 10.976 -19.089 1.00 93.69 374 GLU A CA 1
ATOM 2859 C C . GLU A 1 374 ? 20.513 9.735 -19.896 1.00 93.69 374 GLU A C 1
ATOM 2861 O O . GLU A 1 374 ? 20.374 9.755 -21.118 1.00 93.69 374 GLU A O 1
ATOM 2866 N N . ASP A 1 375 ? 20.888 8.640 -19.230 1.00 94.88 375 ASP A N 1
ATOM 2867 C CA . ASP A 1 375 ? 21.220 7.367 -19.882 1.00 94.88 375 ASP A CA 1
ATOM 2868 C C . ASP A 1 375 ? 19.984 6.475 -20.095 1.00 94.88 375 ASP A C 1
ATOM 2870 O O . ASP A 1 375 ? 19.896 5.726 -21.073 1.00 94.88 375 ASP A O 1
ATOM 2874 N N . LEU A 1 376 ? 18.988 6.578 -19.210 1.00 96.19 376 LEU A N 1
ATOM 2875 C CA . LEU A 1 376 ? 17.783 5.751 -19.227 1.00 96.19 376 LEU A CA 1
ATOM 2876 C C . LEU A 1 376 ? 16.932 5.982 -20.482 1.00 96.19 376 LEU A C 1
ATOM 2878 O O . LEU A 1 376 ? 16.505 5.025 -21.132 1.00 96.19 376 LEU A O 1
ATOM 2882 N N . HIS A 1 377 ? 16.650 7.236 -20.844 1.00 95.75 377 HIS A N 1
ATOM 2883 C CA . HIS A 1 377 ? 15.765 7.530 -21.982 1.00 95.75 377 HIS A CA 1
ATOM 2884 C C . HIS A 1 377 ? 16.346 7.059 -23.329 1.00 95.75 377 HIS A C 1
ATOM 2886 O O . HIS A 1 377 ? 15.609 6.421 -24.093 1.00 95.75 377 HIS A O 1
ATOM 2892 N N . PRO A 1 378 ? 17.642 7.281 -23.638 1.00 96.69 378 PRO A N 1
ATOM 2893 C CA . PRO A 1 378 ? 18.284 6.682 -24.805 1.00 96.69 378 PRO A CA 1
ATOM 2894 C C . PRO A 1 378 ? 18.277 5.150 -24.770 1.00 96.69 378 PRO A C 1
ATOM 2896 O O . PRO A 1 378 ? 17.900 4.528 -25.766 1.00 96.69 378 PRO A O 1
ATOM 2899 N N . ALA A 1 379 ? 18.621 4.540 -23.628 1.00 96.38 379 ALA A N 1
ATOM 2900 C CA . ALA A 1 379 ? 18.686 3.085 -23.492 1.00 96.38 379 ALA A CA 1
ATOM 2901 C C . ALA A 1 379 ? 17.318 2.425 -23.721 1.00 96.38 379 ALA A C 1
ATOM 2903 O O . ALA A 1 379 ? 17.189 1.499 -24.522 1.00 96.38 379 ALA A O 1
ATOM 2904 N N . THR A 1 380 ? 16.265 2.948 -23.090 1.00 96.50 380 THR A N 1
ATOM 2905 C CA . THR A 1 380 ? 14.898 2.435 -23.266 1.00 96.50 380 THR A CA 1
ATOM 2906 C C . THR A 1 380 ? 14.370 2.631 -24.683 1.00 96.50 380 THR A C 1
ATOM 2908 O O . THR A 1 380 ? 13.680 1.753 -25.201 1.00 96.50 380 THR A O 1
ATOM 2911 N N . SER A 1 381 ? 14.732 3.732 -25.348 1.00 96.50 381 SER A N 1
ATOM 2912 C CA . SER A 1 381 ? 14.361 3.975 -26.747 1.00 96.50 381 SER A CA 1
ATOM 2913 C C . SER A 1 381 ? 15.032 2.977 -27.695 1.00 96.50 381 SER A C 1
ATOM 2915 O O . SER A 1 381 ? 14.361 2.405 -28.554 1.00 96.50 381 SER A O 1
ATOM 2917 N N . ALA A 1 382 ? 16.331 2.719 -27.515 1.00 96.69 382 ALA A N 1
ATOM 2918 C CA . ALA A 1 382 ? 17.063 1.717 -28.289 1.00 96.69 382 ALA A CA 1
ATOM 2919 C C . ALA A 1 382 ? 16.509 0.300 -28.051 1.00 96.69 382 ALA A C 1
ATOM 2921 O O . ALA A 1 382 ? 16.258 -0.439 -29.006 1.00 96.69 382 ALA A O 1
ATOM 2922 N N . LEU A 1 383 ? 16.232 -0.044 -26.790 1.00 96.31 383 LEU A N 1
ATOM 2923 C CA . LEU A 1 383 ? 15.667 -1.335 -26.405 1.00 96.31 383 LEU A CA 1
ATOM 2924 C C . LEU A 1 383 ? 14.276 -1.559 -27.012 1.00 96.31 383 LEU A C 1
ATOM 2926 O O . LEU A 1 383 ? 14.033 -2.604 -27.611 1.00 96.31 383 LEU A O 1
ATOM 2930 N N . LYS A 1 384 ? 13.373 -0.574 -26.925 1.00 95.94 384 LYS A N 1
ATOM 2931 C CA . LYS A 1 384 ? 12.033 -0.660 -27.531 1.00 95.94 384 LYS A CA 1
ATOM 2932 C C . LYS A 1 384 ? 12.076 -0.692 -29.058 1.00 95.94 384 LYS A C 1
ATOM 2934 O O . LYS A 1 384 ? 11.222 -1.339 -29.659 1.00 95.94 384 LYS A O 1
ATOM 2939 N N . ALA A 1 385 ? 13.046 -0.026 -29.687 1.00 96.44 385 ALA A N 1
ATOM 2940 C CA . ALA A 1 385 ? 13.220 -0.077 -31.138 1.00 96.44 385 ALA A CA 1
ATOM 2941 C C . ALA A 1 385 ? 13.638 -1.478 -31.617 1.00 96.44 385 ALA A C 1
ATOM 2943 O O . ALA A 1 385 ? 13.109 -1.961 -32.617 1.00 96.44 385 ALA A O 1
ATOM 2944 N N . ALA A 1 386 ? 14.543 -2.142 -30.892 1.00 96.19 386 ALA A N 1
ATOM 2945 C CA . ALA A 1 386 ? 14.976 -3.504 -31.203 1.00 96.19 386 ALA A CA 1
ATOM 2946 C C . ALA A 1 386 ? 13.930 -4.564 -30.801 1.00 96.19 386 ALA A C 1
ATOM 2948 O O . ALA A 1 386 ? 13.669 -5.506 -31.550 1.00 96.19 386 ALA A O 1
ATOM 2949 N N . HIS A 1 387 ? 13.295 -4.390 -29.638 1.00 95.81 387 HIS A N 1
ATOM 2950 C CA . HIS A 1 387 ? 12.392 -5.361 -29.017 1.00 95.81 387 HIS A CA 1
ATOM 2951 C C . HIS A 1 387 ? 11.092 -4.693 -28.524 1.00 95.81 387 HIS A C 1
ATOM 2953 O O . HIS A 1 387 ? 10.864 -4.560 -27.320 1.00 95.81 387 HIS A O 1
ATOM 2959 N N . PRO A 1 388 ? 10.161 -4.323 -29.426 1.00 93.62 388 PRO A N 1
ATOM 2960 C CA . PRO A 1 388 ? 8.979 -3.520 -29.080 1.00 93.62 388 PRO A CA 1
ATOM 2961 C C . PRO A 1 388 ? 7.984 -4.208 -28.132 1.00 93.62 388 PRO A C 1
ATOM 2963 O O . PRO A 1 388 ? 7.116 -3.548 -27.563 1.00 93.62 388 PRO A O 1
ATOM 2966 N N . ARG A 1 389 ? 8.076 -5.535 -27.972 1.00 93.19 389 ARG A N 1
ATOM 2967 C CA . ARG A 1 389 ? 7.173 -6.335 -27.126 1.00 93.19 389 ARG A CA 1
ATOM 2968 C C . ARG A 1 389 ? 7.648 -6.480 -25.680 1.00 93.19 389 ARG A C 1
ATOM 2970 O O . ARG A 1 389 ? 6.839 -6.851 -24.837 1.00 93.19 389 ARG A O 1
ATOM 2977 N N . VAL A 1 390 ? 8.926 -6.218 -25.412 1.00 95.69 390 VAL A N 1
ATOM 2978 C CA . VAL A 1 390 ? 9.514 -6.353 -24.075 1.00 95.69 390 VAL A CA 1
ATOM 2979 C C . VAL A 1 390 ? 8.996 -5.232 -23.186 1.00 95.69 390 VAL A C 1
ATOM 2981 O O . VAL A 1 390 ? 8.952 -4.075 -23.610 1.00 95.69 390 VAL A O 1
ATOM 2984 N N . MET A 1 391 ? 8.584 -5.563 -21.964 1.00 97.06 391 MET A N 1
ATOM 2985 C CA . MET A 1 391 ? 8.256 -4.559 -20.955 1.00 97.06 391 MET A CA 1
ATOM 2986 C C . MET A 1 391 ? 9.536 -3.991 -20.349 1.00 97.06 391 MET A C 1
ATOM 2988 O O . MET A 1 391 ? 10.460 -4.737 -20.041 1.00 97.06 391 MET A O 1
ATOM 2992 N N . VAL A 1 392 ? 9.579 -2.679 -20.149 1.00 97.69 392 VAL A N 1
ATOM 2993 C CA . VAL A 1 392 ? 10.753 -1.994 -19.609 1.00 97.69 392 VAL A CA 1
ATOM 2994 C C . VAL A 1 392 ? 10.423 -1.404 -18.246 1.00 97.69 392 VAL A C 1
ATOM 2996 O O . VAL A 1 392 ? 9.525 -0.567 -18.112 1.00 97.69 392 VAL A O 1
ATOM 2999 N N . GLU A 1 393 ? 11.162 -1.854 -17.241 1.00 97.94 393 GLU A N 1
ATOM 3000 C CA . GLU A 1 393 ? 11.109 -1.370 -15.869 1.00 97.94 393 GLU A CA 1
ATOM 3001 C C . GLU A 1 393 ? 12.361 -0.541 -15.565 1.00 97.94 393 GLU A C 1
ATOM 3003 O O . GLU A 1 393 ? 13.465 -0.928 -15.935 1.00 97.94 393 GLU A O 1
ATOM 3008 N N . ALA A 1 394 ? 12.207 0.595 -14.887 1.00 97.38 394 ALA A N 1
ATOM 3009 C CA . ALA A 1 394 ? 13.336 1.320 -14.311 1.00 97.38 394 ALA A CA 1
ATOM 3010 C C . ALA A 1 394 ? 13.272 1.262 -12.781 1.00 97.38 394 ALA A C 1
ATOM 3012 O O . ALA A 1 394 ? 12.212 1.471 -12.174 1.00 97.38 394 ALA A O 1
ATOM 3013 N N . SER A 1 395 ? 14.422 0.982 -12.173 1.00 94.81 395 SER A N 1
ATOM 3014 C CA . SER A 1 395 ? 14.615 0.830 -10.731 1.00 94.81 395 SER A CA 1
ATOM 3015 C C . SER A 1 395 ? 15.910 1.523 -10.297 1.00 94.81 395 SER A C 1
ATOM 3017 O O . SER A 1 395 ? 16.785 1.807 -11.108 1.00 94.81 395 SER A O 1
ATOM 3019 N N . GLY A 1 396 ? 16.035 1.777 -8.994 1.00 92.25 396 GLY A N 1
ATOM 3020 C CA . GLY A 1 396 ? 17.276 2.255 -8.384 1.00 92.25 396 GLY A CA 1
ATOM 3021 C C . GLY A 1 396 ? 17.290 3.763 -8.135 1.00 92.25 396 GLY A C 1
ATOM 3022 O O . GLY A 1 396 ? 17.117 4.568 -9.039 1.00 92.25 396 GLY A O 1
ATOM 3023 N N . GLY A 1 397 ? 17.440 4.169 -6.870 1.00 91.50 397 GLY A N 1
ATOM 3024 C CA . GLY A 1 397 ? 17.549 5.587 -6.490 1.00 91.50 397 GLY A CA 1
ATOM 3025 C C . GLY A 1 397 ? 16.311 6.470 -6.738 1.00 91.50 397 GLY A C 1
ATOM 3026 O O . GLY A 1 397 ? 16.386 7.677 -6.518 1.00 91.50 397 GLY A O 1
ATOM 3027 N N . ILE A 1 398 ? 15.175 5.907 -7.165 1.00 95.31 398 ILE A N 1
ATOM 3028 C CA . ILE A 1 398 ? 13.957 6.673 -7.476 1.00 95.31 398 ILE A CA 1
ATOM 3029 C C . ILE A 1 398 ? 13.179 7.029 -6.193 1.00 95.31 398 ILE A C 1
ATOM 3031 O O . ILE A 1 398 ? 12.896 6.174 -5.345 1.00 95.31 398 ILE A O 1
ATOM 3035 N N . SER A 1 399 ? 12.800 8.298 -6.062 1.00 94.12 399 SER A N 1
ATOM 3036 C CA . SER A 1 399 ? 12.085 8.899 -4.934 1.00 94.12 399 SER A CA 1
ATOM 3037 C C . SER A 1 399 ? 10.959 9.830 -5.402 1.00 94.12 399 SER A C 1
ATOM 3039 O O . SER A 1 399 ? 10.827 10.115 -6.590 1.00 94.12 399 SER A O 1
ATOM 3041 N N . GLU A 1 400 ? 10.126 10.325 -4.478 1.00 91.25 400 GLU A N 1
ATOM 3042 C CA . GLU A 1 400 ? 9.048 11.272 -4.817 1.00 91.25 400 GLU A CA 1
ATOM 3043 C C . GLU A 1 400 ? 9.599 12.565 -5.450 1.00 91.25 400 GLU A C 1
ATOM 3045 O O . GLU A 1 400 ? 8.958 13.158 -6.317 1.00 91.25 400 GLU A O 1
ATOM 3050 N N . GLU A 1 401 ? 10.806 12.977 -5.060 1.00 93.06 401 GLU A N 1
ATOM 3051 C CA . GLU A 1 401 ? 11.454 14.204 -5.521 1.00 93.06 401 GLU A CA 1
ATOM 3052 C C . GLU A 1 401 ? 11.992 14.090 -6.953 1.00 93.06 401 GLU A C 1
ATOM 3054 O O . GLU A 1 401 ? 11.917 15.059 -7.712 1.00 93.06 401 GLU A O 1
ATOM 3059 N N . ASN A 1 402 ? 12.523 12.925 -7.342 1.00 95.75 402 ASN A N 1
ATOM 3060 C CA . ASN A 1 402 ? 13.183 12.748 -8.638 1.00 95.75 402 ASN A CA 1
ATOM 3061 C C . ASN A 1 402 ? 12.364 11.950 -9.666 1.00 95.75 402 ASN A C 1
ATOM 3063 O O . ASN A 1 402 ? 12.682 12.036 -10.849 1.00 95.75 402 ASN A O 1
ATOM 3067 N N . ILE A 1 403 ? 11.282 11.257 -9.271 1.00 96.56 403 ILE A N 1
ATOM 3068 C CA . ILE A 1 403 ? 10.484 10.380 -10.158 1.00 96.56 403 ILE A CA 1
ATOM 3069 C C . ILE A 1 403 ? 10.055 11.066 -11.462 1.00 96.56 403 ILE A C 1
ATOM 3071 O O . ILE A 1 403 ? 9.979 10.426 -12.505 1.00 96.56 403 ILE A O 1
ATOM 3075 N N . SER A 1 404 ? 9.829 12.382 -11.425 1.00 96.00 404 SER A N 1
ATOM 3076 C CA . SER A 1 404 ? 9.455 13.166 -12.607 1.00 96.00 404 SER A CA 1
ATOM 3077 C C . SER A 1 404 ? 10.462 13.103 -13.759 1.00 96.00 404 SER A C 1
ATOM 3079 O O . SER A 1 404 ? 10.060 13.205 -14.914 1.00 96.00 404 SER A O 1
ATOM 3081 N N . GLN A 1 405 ? 11.744 12.890 -13.457 1.00 96.56 405 GLN A N 1
ATOM 3082 C CA . GLN A 1 405 ? 12.829 12.785 -14.437 1.00 96.56 405 GLN A CA 1
ATOM 3083 C C . GLN A 1 405 ? 12.834 11.426 -15.153 1.00 96.56 405 GLN A C 1
ATOM 3085 O O . GLN A 1 405 ? 13.364 11.307 -16.255 1.00 96.56 405 GLN A O 1
ATOM 3090 N N . PHE A 1 406 ? 12.215 10.415 -14.541 1.00 96.88 406 PHE A N 1
ATOM 3091 C CA . PHE A 1 406 ? 12.155 9.042 -15.040 1.00 96.88 406 PHE A CA 1
ATOM 3092 C C . PHE A 1 406 ? 10.910 8.775 -15.894 1.00 96.88 406 PHE A C 1
ATOM 3094 O O . PHE A 1 406 ? 10.775 7.698 -16.464 1.00 96.88 406 PHE A O 1
ATOM 3101 N N . PHE A 1 407 ? 9.980 9.727 -16.009 1.00 96.50 407 PHE A N 1
ATOM 3102 C CA . PHE A 1 407 ? 8.832 9.560 -16.896 1.00 96.50 407 PHE A CA 1
ATOM 3103 C C . PHE A 1 407 ? 9.274 9.640 -18.357 1.00 96.50 407 PHE A C 1
ATOM 3105 O O . PHE A 1 407 ? 9.809 10.653 -18.800 1.00 96.50 407 PHE A O 1
ATOM 3112 N N . GLY A 1 408 ? 9.015 8.575 -19.112 1.00 93.44 408 GLY A N 1
ATOM 3113 C CA . GLY A 1 408 ? 9.381 8.479 -20.520 1.00 93.44 408 GLY A CA 1
ATOM 3114 C C . GLY A 1 408 ? 8.410 7.594 -21.302 1.00 93.44 408 GLY A C 1
ATOM 3115 O O . GLY A 1 408 ? 7.781 6.707 -20.719 1.00 93.44 408 GLY A O 1
ATOM 3116 N N . PRO A 1 409 ? 8.262 7.816 -22.620 1.00 93.19 409 PRO A N 1
ATOM 3117 C CA . PRO A 1 409 ? 7.311 7.079 -23.456 1.00 93.19 409 PRO A CA 1
ATOM 3118 C C . PRO A 1 409 ? 7.685 5.602 -23.645 1.00 93.19 409 PRO A C 1
ATOM 3120 O O . PRO A 1 409 ? 6.819 4.792 -23.954 1.00 93.19 409 PRO A O 1
ATOM 3123 N N . CYS A 1 410 ? 8.962 5.257 -23.458 1.00 95.69 410 CYS A N 1
ATOM 3124 C CA . CYS A 1 410 ? 9.492 3.902 -23.629 1.00 95.69 410 CYS A CA 1
ATOM 3125 C C . CYS A 1 410 ? 9.626 3.127 -22.307 1.00 95.69 410 CYS A C 1
ATOM 3127 O O . CYS A 1 410 ? 10.151 2.016 -22.312 1.00 95.69 410 CYS A O 1
ATOM 3129 N N . ILE A 1 411 ? 9.164 3.705 -21.192 1.00 96.81 411 ILE A N 1
ATOM 3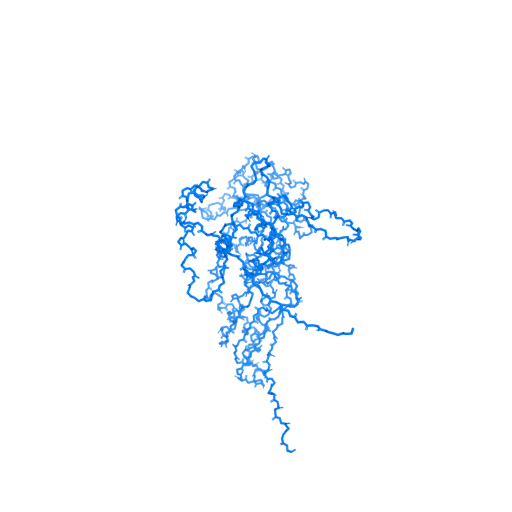130 C CA . ILE A 1 411 ? 9.238 3.116 -19.850 1.00 96.81 411 ILE A CA 1
ATOM 3131 C C . ILE A 1 411 ? 7.830 2.706 -19.422 1.00 96.81 411 ILE A C 1
ATOM 3133 O O . ILE A 1 411 ? 6.935 3.551 -19.337 1.00 96.81 411 ILE A O 1
ATOM 3137 N N . ASP A 1 412 ? 7.643 1.420 -19.127 1.00 97.44 412 ASP A N 1
ATOM 3138 C CA . ASP A 1 412 ? 6.340 0.853 -18.769 1.00 97.44 412 ASP A CA 1
ATOM 3139 C C . ASP A 1 412 ? 6.127 0.804 -17.254 1.00 97.44 412 ASP A C 1
ATOM 3141 O O . ASP A 1 412 ? 4.997 0.955 -16.784 1.00 97.44 412 ASP A O 1
ATOM 3145 N N . VAL A 1 413 ? 7.195 0.585 -16.481 1.00 97.88 413 VAL A N 1
ATOM 3146 C CA . VAL A 1 413 ? 7.138 0.422 -15.023 1.00 97.88 413 VAL A CA 1
ATOM 3147 C C . VAL A 1 413 ? 8.237 1.243 -14.351 1.00 97.88 413 VAL A C 1
ATOM 3149 O O . VAL A 1 413 ? 9.381 1.247 -14.792 1.00 97.88 413 VAL A O 1
ATOM 3152 N N . LEU A 1 414 ? 7.894 1.919 -13.257 1.00 98.12 414 LEU A N 1
ATOM 3153 C CA . LEU A 1 414 ? 8.854 2.540 -12.344 1.00 98.12 414 LEU A CA 1
ATOM 3154 C C . LEU A 1 414 ? 8.688 1.898 -10.972 1.00 98.12 414 LEU A C 1
ATOM 3156 O O . LEU A 1 414 ? 7.635 2.072 -10.348 1.00 98.12 414 LEU A O 1
ATOM 3160 N N . SER A 1 415 ? 9.697 1.170 -10.493 1.00 97.06 415 SER A N 1
ATOM 3161 C CA . SER A 1 415 ? 9.643 0.541 -9.175 1.00 97.06 415 SER A CA 1
ATOM 3162 C C . SER A 1 415 ? 10.431 1.308 -8.121 1.00 97.06 415 SER A C 1
ATOM 3164 O O . SER A 1 415 ? 11.607 1.640 -8.256 1.00 97.06 415 SER A O 1
ATOM 3166 N N . LEU A 1 416 ? 9.738 1.623 -7.029 1.00 97.19 416 LEU A N 1
ATOM 3167 C CA . LEU A 1 416 ? 10.247 2.478 -5.968 1.00 97.19 416 LEU A CA 1
ATOM 3168 C C . LEU A 1 416 ? 10.285 1.695 -4.652 1.00 97.19 416 LEU A C 1
ATOM 3170 O O . LEU A 1 416 ? 9.254 1.372 -4.058 1.00 97.19 416 LEU A O 1
ATOM 3174 N N . GLY A 1 417 ? 11.493 1.413 -4.155 1.00 95.69 417 GLY A N 1
ATOM 3175 C CA . GLY A 1 417 ? 11.682 0.779 -2.841 1.00 95.69 417 GLY A CA 1
ATOM 3176 C C . GLY A 1 417 ? 11.248 1.669 -1.670 1.00 95.69 417 GLY A C 1
ATOM 3177 O O . GLY A 1 417 ? 10.756 1.174 -0.655 1.00 95.69 417 GLY A O 1
ATOM 3178 N N . CYS A 1 418 ? 11.363 2.990 -1.831 1.00 96.56 418 CYS A N 1
ATOM 3179 C CA . CYS A 1 418 ? 11.029 3.974 -0.800 1.00 96.56 418 CYS A CA 1
ATOM 3180 C C . CYS A 1 418 ? 9.538 3.979 -0.418 1.00 96.56 418 CYS A C 1
ATOM 3182 O O . CYS A 1 418 ? 9.216 4.344 0.713 1.00 96.56 418 CYS A O 1
ATOM 3184 N N . LEU A 1 419 ? 8.645 3.496 -1.298 1.00 97.50 419 LEU A N 1
ATOM 3185 C CA . LEU A 1 419 ? 7.203 3.404 -1.031 1.00 97.50 419 LEU A CA 1
ATOM 3186 C C . LEU A 1 419 ? 6.867 2.490 0.152 1.00 97.50 419 LEU A C 1
ATOM 3188 O O . LEU A 1 419 ? 5.819 2.665 0.764 1.00 97.50 419 LEU A O 1
ATOM 3192 N N . THR A 1 420 ? 7.735 1.528 0.474 1.00 97.38 420 THR A N 1
ATOM 3193 C CA . THR A 1 420 ? 7.567 0.626 1.624 1.00 97.38 420 THR A CA 1
ATOM 3194 C C . THR A 1 420 ? 8.664 0.804 2.669 1.00 97.38 420 THR A C 1
ATOM 3196 O O . THR A 1 420 ? 8.370 0.771 3.857 1.00 97.38 420 THR A O 1
ATOM 3199 N N . GLN A 1 421 ? 9.915 1.058 2.269 1.00 96.69 421 GLN A N 1
ATOM 3200 C CA . GLN A 1 421 ? 11.035 1.182 3.216 1.00 96.69 421 GLN A CA 1
ATOM 3201 C C . GLN A 1 421 ? 11.043 2.493 4.011 1.00 96.69 421 GLN A C 1
ATOM 3203 O O . GLN A 1 421 ? 11.569 2.532 5.120 1.00 96.69 421 GLN A O 1
ATOM 3208 N N . SER A 1 422 ? 10.512 3.572 3.433 1.00 94.38 422 SER A N 1
ATOM 3209 C CA . SER A 1 422 ? 10.652 4.931 3.977 1.00 94.38 422 SER A CA 1
ATOM 3210 C C . SER A 1 422 ? 9.315 5.661 4.105 1.00 94.38 422 SER A C 1
ATOM 3212 O O . SER A 1 422 ? 9.285 6.850 4.423 1.00 94.38 422 SER A O 1
ATOM 3214 N N . ALA A 1 423 ? 8.199 4.964 3.880 1.00 96.00 423 ALA A N 1
ATOM 3215 C CA . ALA A 1 423 ? 6.875 5.540 4.027 1.00 96.00 423 ALA A CA 1
ATOM 3216 C C . ALA A 1 423 ? 6.593 5.886 5.494 1.00 96.00 423 ALA A C 1
ATOM 3218 O O . ALA A 1 423 ? 6.560 5.025 6.375 1.00 96.00 423 ALA A O 1
ATOM 3219 N N . ARG A 1 424 ? 6.364 7.174 5.758 1.00 96.75 424 ARG A N 1
ATOM 3220 C CA . ARG A 1 424 ? 6.009 7.655 7.092 1.00 96.75 424 ARG A CA 1
ATOM 3221 C C . ARG A 1 424 ? 4.585 7.223 7.436 1.00 96.75 424 ARG A C 1
ATOM 3223 O O . ARG A 1 424 ? 3.661 7.488 6.671 1.00 96.75 424 ARG A O 1
ATOM 3230 N N . ALA A 1 425 ? 4.410 6.604 8.602 1.00 97.75 425 ALA A N 1
ATOM 3231 C CA . ALA A 1 425 ? 3.091 6.236 9.101 1.00 97.75 425 ALA A CA 1
ATOM 3232 C C . ALA A 1 425 ? 2.199 7.475 9.300 1.00 97.75 425 ALA A C 1
ATOM 3234 O O . ALA A 1 425 ? 2.670 8.529 9.742 1.00 97.75 425 ALA A O 1
ATOM 3235 N N . VAL A 1 426 ? 0.911 7.327 8.993 1.00 97.94 426 VAL A N 1
ATOM 3236 C CA . VAL A 1 426 ? -0.116 8.339 9.269 1.00 97.94 426 VAL A CA 1
ATOM 3237 C C . VAL A 1 426 ? -0.483 8.276 10.755 1.00 97.94 426 VAL A C 1
ATOM 3239 O O . VAL A 1 426 ? -0.702 7.195 11.301 1.00 97.94 426 VAL A O 1
ATOM 3242 N N . ASP A 1 427 ? -0.528 9.434 11.411 1.00 98.12 427 ASP A N 1
ATOM 3243 C CA . ASP A 1 427 ? -0.896 9.577 12.819 1.00 98.12 427 ASP A CA 1
ATOM 3244 C C . ASP A 1 427 ? -2.412 9.408 12.978 1.00 98.12 427 ASP A C 1
ATOM 3246 O O . ASP A 1 427 ? -3.200 10.239 12.513 1.00 98.12 427 ASP A O 1
ATOM 3250 N N . PHE A 1 428 ? -2.810 8.329 13.648 1.00 98.44 428 PHE A N 1
ATOM 3251 C CA . PHE A 1 428 ? -4.182 8.075 14.062 1.00 98.44 428 PHE A CA 1
ATOM 3252 C C . PHE A 1 428 ? -4.267 7.987 15.585 1.00 98.44 428 PHE A C 1
ATOM 3254 O O . PHE A 1 428 ? -3.343 7.533 16.259 1.00 98.44 428 PHE A O 1
ATOM 3261 N N . SER A 1 429 ? -5.416 8.367 16.136 1.00 98.00 429 SER A N 1
ATOM 3262 C CA . SER A 1 429 ? -5.731 8.145 17.547 1.00 98.00 429 SER A CA 1
ATOM 3263 C C . SER A 1 429 ? -7.120 7.559 17.707 1.00 98.00 429 SER A C 1
ATOM 3265 O O . SER A 1 429 ? -8.041 7.997 17.019 1.00 98.00 429 SER A O 1
ATOM 3267 N N . LEU A 1 430 ? -7.280 6.653 18.664 1.00 97.94 430 LEU A N 1
ATOM 3268 C CA . LEU A 1 430 ? -8.570 6.120 19.075 1.00 97.94 430 LEU A CA 1
ATOM 3269 C C . LEU A 1 430 ? -8.949 6.758 20.420 1.00 97.94 430 LEU A C 1
ATOM 3271 O O . LEU A 1 430 ? -8.129 6.824 21.335 1.00 97.94 430 LEU A O 1
ATOM 3275 N N . LYS A 1 431 ? -10.151 7.327 20.528 1.00 96.38 431 LYS A N 1
ATOM 3276 C CA . LYS A 1 431 ? -10.598 8.054 21.728 1.00 96.38 431 LYS A CA 1
ATOM 3277 C C . LYS A 1 431 ? -11.896 7.472 22.255 1.00 96.38 431 LYS A C 1
ATOM 3279 O O . LYS A 1 431 ? -12.919 7.605 21.593 1.00 96.38 431 LYS A O 1
ATOM 3284 N N . ILE A 1 432 ? -11.862 6.881 23.449 1.00 93.38 432 ILE A N 1
ATOM 3285 C CA . ILE A 1 432 ? -13.071 6.404 24.128 1.00 93.38 432 ILE A CA 1
ATOM 3286 C C . ILE A 1 432 ? -13.935 7.605 24.528 1.00 93.38 432 ILE A C 1
ATOM 3288 O O . ILE A 1 432 ? -13.484 8.511 25.232 1.00 93.38 432 ILE A O 1
ATOM 3292 N N . CYS A 1 433 ? -15.179 7.611 24.063 1.00 86.62 433 CYS A N 1
ATOM 3293 C CA . CYS A 1 433 ? -16.193 8.588 24.418 1.00 86.62 433 CYS A CA 1
ATOM 3294 C C . CYS A 1 433 ? -16.961 8.075 25.633 1.00 86.62 433 CYS A C 1
ATOM 3296 O O . CYS A 1 433 ? -17.981 7.415 25.466 1.00 86.62 433 CYS A O 1
ATOM 3298 N N . ARG A 1 434 ? -16.500 8.405 26.843 1.00 69.94 434 ARG A N 1
ATOM 3299 C CA . ARG A 1 434 ? -17.327 8.188 28.034 1.00 69.94 434 ARG A CA 1
ATOM 3300 C C . ARG A 1 434 ? -18.532 9.117 27.969 1.00 69.94 434 ARG A C 1
ATOM 3302 O O . ARG A 1 434 ? -18.364 10.330 27.827 1.00 69.94 434 ARG A O 1
ATOM 3309 N N . GLU A 1 435 ? -19.733 8.565 28.087 1.00 56.56 435 GLU A N 1
ATOM 3310 C CA . GLU A 1 435 ? -20.894 9.372 28.440 1.00 56.56 435 GLU A CA 1
ATOM 3311 C C . GLU A 1 435 ? -20.654 9.914 29.848 1.00 56.56 435 GLU A C 1
ATOM 3313 O O . GLU A 1 435 ? -20.698 9.176 30.829 1.00 56.56 435 GLU A O 1
ATOM 3318 N N . THR A 1 436 ? -20.339 11.202 29.968 1.00 44.12 436 THR A N 1
ATOM 3319 C CA . THR A 1 436 ? -20.438 11.864 31.265 1.00 44.12 436 THR A CA 1
ATOM 3320 C C . THR A 1 436 ? -21.919 11.838 31.633 1.00 44.12 436 THR A C 1
ATOM 3322 O O . THR A 1 436 ? -22.714 12.418 30.884 1.00 44.12 436 THR A O 1
ATOM 3325 N N . PRO A 1 437 ? -22.336 11.202 32.743 1.00 41.66 437 PRO A N 1
ATOM 3326 C CA . PRO A 1 437 ? -23.695 11.377 33.216 1.00 41.66 437 PRO A CA 1
ATOM 3327 C C . PRO 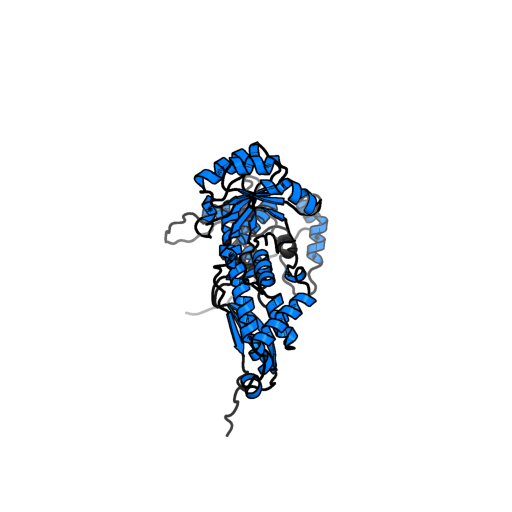A 1 437 ? -23.865 12.873 33.452 1.00 41.66 437 PRO A C 1
ATOM 3329 O O . PRO A 1 437 ? -23.096 13.480 34.201 1.00 41.66 437 PRO A O 1
ATOM 3332 N N . VAL A 1 438 ? -24.830 13.494 32.778 1.00 41.84 438 VAL A N 1
ATOM 3333 C CA . VAL A 1 438 ? -25.261 14.837 33.152 1.00 41.84 438 VAL A CA 1
ATOM 3334 C C . VAL A 1 438 ? -25.793 14.699 34.574 1.00 41.84 438 VAL A C 1
ATOM 3336 O O . VAL A 1 438 ? -26.895 14.189 34.765 1.00 41.84 438 VAL A O 1
ATOM 3339 N N . GLN A 1 439 ? -24.999 15.096 35.571 1.00 39.59 439 GLN A N 1
ATOM 3340 C CA . GLN A 1 439 ? -25.472 15.294 36.936 1.00 39.59 439 GLN A CA 1
ATOM 3341 C C . GLN A 1 439 ? -26.573 16.358 36.873 1.00 39.59 439 GLN A C 1
ATOM 3343 O O . GLN A 1 439 ? -26.314 17.559 36.866 1.00 39.59 439 GLN A O 1
ATOM 3348 N N . ARG A 1 440 ? -27.824 15.910 36.757 1.00 42.38 440 ARG A N 1
ATOM 3349 C CA . ARG A 1 440 ? -29.002 16.708 37.085 1.00 42.38 440 ARG A CA 1
ATOM 3350 C C . ARG A 1 440 ? -29.226 16.599 38.586 1.00 42.38 440 ARG A C 1
ATOM 3352 O O . ARG A 1 440 ? -30.220 16.032 39.007 1.00 42.38 440 ARG A O 1
ATOM 3359 N N . ASP A 1 441 ? -28.305 17.155 39.360 1.00 41.34 441 ASP A N 1
ATOM 3360 C CA . ASP A 1 441 ? -28.492 17.348 40.794 1.00 41.34 441 ASP A CA 1
ATOM 3361 C C . ASP A 1 441 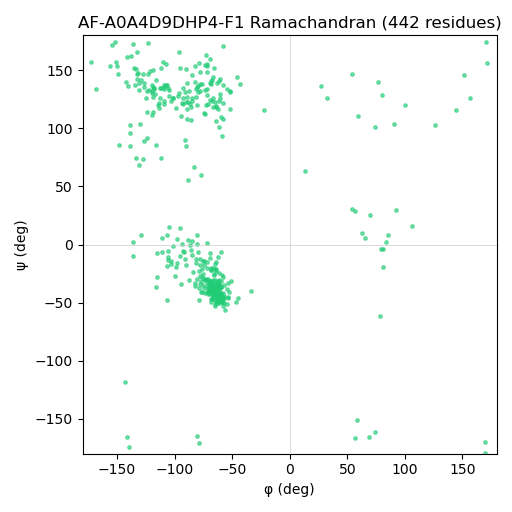? -28.294 18.822 41.113 1.00 41.34 441 ASP A C 1
ATOM 3363 O O . ASP A 1 441 ? -27.183 19.264 41.367 1.00 41.34 441 ASP A O 1
ATOM 3367 N N . PHE A 1 442 ? -29.398 19.566 41.080 1.00 39.47 442 PHE A N 1
ATOM 3368 C CA . PHE A 1 442 ? -29.690 20.595 42.075 1.00 39.47 442 PHE A CA 1
ATOM 3369 C C . PHE A 1 442 ? -31.209 20.659 42.248 1.00 39.47 442 PHE A C 1
ATOM 3371 O O . PHE A 1 442 ? -31.905 21.436 41.598 1.00 39.47 442 PHE A O 1
ATOM 3378 N N . ALA A 1 443 ? -31.715 19.792 43.120 1.00 39.28 443 ALA A N 1
ATOM 3379 C CA . ALA A 1 443 ? -32.955 20.017 43.839 1.00 39.28 443 ALA A CA 1
ATOM 3380 C C . ALA A 1 443 ? -32.670 19.746 45.318 1.00 39.28 443 ALA A C 1
ATOM 3382 O O . ALA A 1 443 ? -32.525 18.588 45.694 1.00 39.28 443 ALA A O 1
ATOM 3383 N N . PHE A 1 444 ? -32.542 20.816 46.103 1.00 39.28 444 PHE A N 1
ATOM 3384 C CA . PHE A 1 444 ? -33.075 20.958 47.458 1.00 39.28 444 PHE A CA 1
ATOM 3385 C C . PHE A 1 444 ? -33.265 22.445 47.743 1.00 39.28 444 PHE A C 1
ATOM 3387 O O . PHE A 1 444 ? -32.317 23.216 47.465 1.00 39.28 444 PHE A O 1
#

Mean predicted aligned error: 16.58 Å

Radius of gyration: 31.35 Å; Cα contacts (8 Å, |Δi|>4): 616; chains: 1; bounding box: 82×91×83 Å

Foldseek 3Di:
DDDDDDDDDDDDDDDDDDVVVVVVVCVPPNDPCPVVVVVVPPPDDDDDDDPDDDDDDDDDPDPDDDDDDDDDDDDDDDDDPDPVVVLVVLADWDQDPVRAIAGEHDDPVSVVVVVVVLCLPPVPQVPDLVVVLVVCVRHYDYPCVVVCSVVVVVVVVVPPPLCVVDDVVVLLVLLVVLLCVLPVDDDVVLVVQDFDKFKKWKWFAAWFFFADVSSLQSNLVVLVKHKAAPDDHLGTDDPGDGGIMIIGTPSSCVSSFPSSQVLRQLLRLLLRQLLLLVSLCVVLVFDAFEEEDCLADPSCLVSNLSSNVSSVGHDPQSDCLQAPEEADLVCLVVSCVVCDPPHAYEYEDQDLVSLQSSLVSPHQEYEHEPDDLVRQQVSLVVSCVNRVRHAYEYYYPDHSVCSNSNRDPSHRYYYDHCSRPVRGTTDMHMGIDDDDPPPPDDDD

Nearest PDB structures (foldseek):
  4i9a-assembly1_A  TM=9.865E-01  e=2.812E-42  Sus scrofa
  4kwv-assembly1_F  TM=9.869E-01  e=1.238E-41  Homo sapiens
  5ayy-assembly1_C  TM=9.864E-01  e=1.519E-40  Homo sapiens
  5ayx-assembly1_E  TM=9.432E-01  e=1.781E-37  Homo sapiens
  2b7n-assembly1_A  TM=9.132E-01  e=1.661E-24  Helicobacter pylori

Organism: NCBI:txid55544

Secondary structure (DSSP, 8-state):
-----------------HHHHHHHHHHHHGGGHHHHHHHHHHS-SS----------PPPTTT-------------------SHHHHHHTTSEEEE-TTS-EEEEP-SHHHHHHHHHHHHS-TT-SS--HHHHHHHHHHHEE-TTHHHHHHHHHHHHHTS--GGGGS-HHHHHHHHHHHHHHH-SS--HHHHHH-S-EEEEEEEE-S-EE---HHHHHHHHHHTT-EEEESS-TT-EE-SSEEEEEEEEEHHHHHHHHHHHHHHHHHHHHHHHHHHHHHHHHHHTT--SEEE--S---TTTHHHHHHHHHHTT-B----SSSSSEEESSGGGHHHHHHHHTTTS-EEEEESSHHHHHHHHHTT-SEEEEES--HHHHHHHHHHHHHH-TTSEEEEESS--TTTGGGG--TT--EEE-THHHHSPPPP-EEEEE------------

pLDDT: mean 74.64, std 27.49, range [21.77, 98.69]

Solvent-accessible surface area (backbone atoms only — not comparable to full-atom values): 26006 Å² total; per-residue (Å²): 132,89,81,91,89,87,90,91,92,87,87,86,85,90,83,86,63,73,73,68,55,56,55,56,51,45,74,74,66,44,87,71,55,69,60,60,61,54,61,74,65,69,78,70,86,75,81,93,77,85,86,78,84,91,81,82,87,82,69,93,87,73,88,70,94,80,84,84,90,79,89,80,90,80,86,83,90,76,92,88,77,71,65,71,65,60,60,59,74,68,31,54,81,40,71,46,102,83,73,48,66,31,29,39,43,91,49,72,66,59,53,50,53,52,49,53,53,57,62,63,38,92,85,38,34,71,53,52,72,67,57,48,48,50,58,44,65,62,46,40,46,49,94,62,46,73,61,50,51,51,50,50,50,50,59,62,64,59,54,72,70,65,67,76,76,57,56,66,72,60,53,53,50,54,41,50,54,52,50,42,69,78,52,74,72,85,58,68,66,34,64,74,64,34,68,53,80,40,39,29,40,32,33,34,66,40,67,36,23,42,23,40,64,70,60,36,46,47,38,33,45,77,60,71,29,48,76,49,73,74,54,63,81,50,30,47,46,61,57,80,30,78,36,32,38,37,41,30,33,40,23,44,54,60,68,36,42,62,61,28,44,56,51,28,16,44,13,10,8,18,9,26,43,23,33,51,48,45,47,54,36,53,75,68,70,46,85,51,42,46,24,37,52,76,59,47,59,86,97,44,45,70,53,48,40,49,8,19,44,56,18,68,17,40,41,56,52,78,56,82,85,60,33,50,72,40,75,56,73,88,48,47,69,60,47,49,66,72,42,47,95,83,35,54,39,33,37,46,24,83,47,61,68,54,42,49,53,39,48,73,75,67,38,47,29,41,30,41,47,60,58,52,57,82,56,38,57,59,43,32,46,54,43,40,71,78,40,72,84,47,41,31,32,41,32,52,95,49,42,86,88,53,43,77,64,66,63,49,96,56,42,44,32,42,38,25,49,47,35,56,69,64,37,62,58,35,47,62,49,77,42,75,58,76,82,73,77,78,81,86,76,88,85,133

InterPro domains:
  IPR002638 Quinolinate phosphoribosyl transferase, C-terminal [PF01729] (270-431)
  IPR004393 Nicotinate-nucleotide pyrophosphorylase [TIGR00078] (175-432)
  IPR004393 Nicotinate-nucleotide pyrophosphorylase [cd01572] (172-431)
  IPR013785 Aldolase-type TIM barrel [G3DSA:3.20.20.70] (286-422)
  IPR022412 Quinolinate phosphoribosyl transferase, N-terminal [PF02749] (196-268)
  IPR027277 Nicotinate-nucleotide pyrophosphorylase/Putative pyrophosphorylase ModD [PTHR32179] (158-436)
  IPR036068 Nicotinate phosphoribosyltransferase-like, C-terminal [SSF51690] (270-433)
  IPR037128 Quinolinate phosphoribosyl transferase, N-terminal domain superfamily [G3DSA:3.90.1170.20] (178-431)
  IPR041588 Integrase zinc-binding domain [PF17921] (109-154)